Protein AF-0000000074205462 (afdb_homodimer)

Organism: NCBI:txid88382

Secondary structure (DSSP, 8-state):
-----------------HHHHHHHS--S-GGGEEEEES-HHHHHHHHHHHS---EEEE--SSS---EEEEEEE-SSEEEEEEEESS-EEEEES---SEEEEEEEEES-EEEEETTEEEEE-TTEEEEE-TTS-EEEEEPTT-EEEEEEEEHHHHHHHHHHHSSS--SS---B-SEEESSSTTHHHHHHHHHHHHHHHHSSS-GGGSHHHHHHHHHHHHHHHHHHS-BTTHHHHHHS---SS-HHHHHHHHHHHH-TTS---HHHHHHHTTS-HHHHHHHIIIIISS-HHHHHHHHHHHHHHHHHHT--TT-TT--HHHHHHHTT-S-HHHHHHHHHHHHSS-HHHHHHHHHTT-/-----------------HHHHHHHS--S-GGGEEEEES-HHHHHHHHHHHS---EEEE--SSS---EEEEEEE-SSEEEEEEEESS-EEEEES---SEEEEEEEEES-EEEEETTEEEEE-TTEEEEE-TTS-EEEEEPTT-EEEEEEEEHHHHHHHHHHHSSS--SS---B-SEEESSSTTHHHHHHHHHHHHHHHHSSS-GGGSHHHHHHHHHHHHHHHHHHS-BTTHHHHHHS---SS-HHHHHHHHHHHH-TTS---HHHHHHHTTS-HHHHHHHIIIIISS-HHHHHHHHHHHHHHHHHHT--TT-TT--HHHHHHHTT-S-HHHHHHHHHHHHSS-HHHHHHHHHTT-

Foldseek 3Di:
DPPPPDPPPPPPPLLLPLVVLVVVDVDFLPVQWPDKDQDPVVVQVVCCVQANHWDKAFDDDSHRWMKTKGKDDFPFKIKIKIAIQGKMKIKDAFQAWKKKKKAWPDDWKWKDAAPDIDIHDHQKIFIHDGGTIIMMTDHRNIIMIMMIGTQVVLQVLVCVQDVDRDPDGKFFDGMDGCCDPPNVVLVVLVVVQRVLSRDPHRPCVDNVVSVVSNSVNSVSCLATTDIPCNVVNLLCPPDQDDQLQSQLLNVLLVQLQDDDDLCNSCVRSVHDSVCQQCGCCVRVVDGSNVSSLVSLLVQLLVCLLQPALPPPPDDSVVSCVSSHNPDSVVSQVVNCVVPVHGSVVNNVCSNVVD/DPPPPDPPPPPPPLLLPLVVLVVVDVDFLPVQWPDKDQDPVVVQVVCCVQANHWDKAFDDPSHRWMKTKGKDDFPFKIKIKIAISGKMKIKDAFQAWKKKKKAWPDDWKWKDAAPDIDIHDHQKIFIHDGGTIIMMTDHRNIIMIMMIGTQVVLQVLVCVQPVDRDPDGKFFDGMDGCCDPPNVVLVVLVVVQRVLSRDPHRPCVDNVVSVVSNSVNSVSCLATTDIPCNVVNVLQDPDQDDQLQSQLLNVLLVQLQDDDDLCNSCVRSVHDSVCQQCGCCVRVVDGSNVSSLVSLLVQLLVCLLQPALPPPPDDSVVSCVSSHNPDSVVSQVVNCVVPVHGSVVNNVCSNVVD

Radius of gyration: 27.67 Å; Cα contacts (8 Å, |Δi|>4): 1335; chains: 2; bounding box: 73×70×82 Å

Solvent-accessible surface area (backbone atoms only — not comparable to full-atom values): 36784 Å² total; per-residue (Å²): 134,82,80,83,67,76,80,63,73,71,76,69,78,78,67,12,50,52,70,59,48,53,71,74,35,93,63,76,42,70,63,20,52,76,50,73,41,65,45,67,69,58,43,41,55,52,46,27,71,71,72,47,58,52,47,74,42,76,54,72,80,87,34,66,58,33,38,39,36,20,48,50,74,67,88,54,38,33,47,31,36,43,32,30,8,21,34,32,33,40,42,20,75,54,36,62,59,33,32,39,39,39,32,26,73,35,56,39,37,37,36,34,46,68,95,42,77,38,78,26,29,65,57,28,25,37,37,42,46,49,60,34,41,39,36,35,42,36,39,48,42,15,32,30,42,34,40,36,34,34,40,68,58,49,49,52,56,54,32,75,74,37,98,49,74,71,88,57,81,84,40,58,51,46,62,44,58,45,77,44,80,47,23,25,52,44,48,48,51,50,49,46,50,46,50,33,68,55,37,94,73,35,58,62,56,30,55,66,40,40,53,32,50,48,48,35,51,48,47,34,46,63,68,34,49,61,35,79,56,40,67,62,59,62,60,60,37,56,43,78,60,57,66,40,51,32,43,36,52,37,52,39,65,73,40,43,42,57,84,74,47,65,64,56,40,13,56,76,21,70,48,48,52,66,54,44,43,49,44,26,36,72,67,59,35,38,42,65,66,56,48,44,50,46,50,27,48,49,50,42,50,51,48,32,42,62,35,56,62,81,51,83,70,76,37,67,64,51,49,39,46,62,36,53,47,86,45,69,67,59,44,38,51,52,37,21,72,74,68,72,42,46,56,62,55,43,30,48,30,18,44,66,70,91,133,81,81,84,67,75,79,61,74,70,77,70,79,79,67,11,51,53,69,59,48,52,72,75,36,93,62,75,42,72,60,22,54,74,49,73,42,65,43,70,68,59,44,40,56,52,46,28,72,72,72,45,60,53,47,75,43,76,54,71,82,86,34,65,58,32,36,38,36,21,49,49,74,66,88,55,38,32,46,32,37,44,34,32,8,21,34,31,33,39,43,20,75,52,35,61,60,35,31,39,39,39,32,25,74,37,56,39,36,36,36,34,46,69,96,41,77,38,75,27,29,65,58,28,25,37,38,42,46,48,60,35,41,39,38,36,43,36,39,46,42,15,31,29,42,32,40,36,36,32,39,67,58,49,50,52,56,51,33,76,74,37,99,49,74,72,89,57,82,84,40,58,51,46,62,44,56,43,77,43,82,48,24,24,51,42,48,50,52,50,51,47,50,45,50,35,68,56,37,90,72,34,58,64,56,31,57,67,42,40,53,33,49,47,49,35,50,49,49,34,47,62,68,34,47,60,36,81,56,41,69,63,58,66,60,61,40,56,46,77,60,58,69,39,50,27,42,36,51,37,51,39,66,74,39,43,42,56,85,72,46,64,61,56,39,13,56,77,22,70,46,47,52,67,52,43,44,48,44,26,36,71,67,61,31,37,42,63,65,57,48,41,49,48,52,26,47,50,52,42,49,52,49,30,43,61,34,55,62,81,51,84,71,76,38,67,64,51,50,38,45,63,37,53,47,86,45,68,68,60,45,40,51,52,38,21,71,71,69,72,44,46,55,63,56,42,29,50,30,16,43,68,71,90

InterPro domains:
  IPR009057 Homedomain-like superfamily [SSF46689] (243-294)
  IPR009057 Homedomain-like superfamily [SSF46689] (295-349)
  IPR018060 AraC-like, DNA binding HTH domain [PF12833] (265-349)
  IPR018060 AraC-like, DNA binding HTH domain [PS01124] (246-349)
  IPR018060 AraC-like, DNA binding HTH domain [SM00342] (259-347)
  IPR035418 Transcription regulator HTH, AraC- type, ligand binding domain-like [PF14525] (43-223)
  IPR050204 AraC/XylS family transcriptional regulators [PTHR46796] (91-350)

Nearest PDB structures (foldseek):
  6o2d-assembly1_A  TM=7.336E-01  e=9.488E-05  Schizosaccharomyces pombe
  5fpx-assembly1_A  TM=6.976E-01  e=1.742E-04  Yersinia enterocolitica subsp. enterocolitica 8081
  3h9a-assembly1_A  TM=6.158E-01  e=1.251E-04  Bacillus subtilis
  1y3t-assembly1_B  TM=6.364E-01  e=2.865E-04  Bacillus subtilis
  8hfb-assembly1_B  TM=5.555E-01  e=3.028E-04  Bacillus subtilis

Sequence (708 aa):
MATDSVSGIKSRKDDGILEDVFAQFPVPLAEHQLFRTADPGTAREEVTRTLFPHDLLLDGDAHPFEASVRSARLRAVSITVLAYGSDVELVAERADSAYVVAHPLVGRATFDVGAHQVAVRPGTAAVSTPGEPLRVRWSAGSVLLVITVDRAALTEELETWTDAEPGVPLRFEPAVGVWDMPAAGWWSAVDNLVEDLDSPAPTLRHPAAVSAAERSLMVGLLLSVPHNYSGRLWERPLPIGPEWLGRATDLIERVPHRTWTVPDLARAANTSTRALYDGFRRWLGTTPMEYQRQVRLRRAWVELRTADPGAETATVTEIASRLGFTNLGRFAAGYRRRFGELPSTTLQRGRDGYMATDSVSGIKSRKDDGILEDVFAQFPVPLAEHQLFRTADPGTAREEVTRTLFPHDLLLDGDAHPFEASVRSARLRAVSITVLAYGSDVELVAERADSAYVVAHPLVGRATFDVGAHQVAVRPGTAAVSTPGEPLRVRWSAGSVLLVITVDRAALTEELETWTDAEPGVPLRFEPAVGVWDMPAAGWWSAVDNLVEDLDSPAPTLRHPAAVSAAERSLMVGLLLSVPHNYSGRLWERPLPIGPEWLGRATDLIERVPHRTWTVPDLARAANTSTRALYDGFRRWLGTTPMEYQRQVRLRRAWVELRTADPGAETATVTEIASRLGFTNLGRFAAGYRRRFGELPSTTLQRGRDGY

Structure (mmCIF, N/CA/C/O backbone):
data_AF-0000000074205462-model_v1
#
loop_
_entity.id
_entity.type
_entity.pdbx_description
1 polymer 'AraC-like DNA-binding protein/mannose-6-phosphate isomerase-like protein (Cupin superfamily)'
#
loop_
_atom_site.group_PDB
_atom_site.id
_atom_site.type_symbol
_atom_site.label_atom_id
_atom_site.label_alt_id
_atom_site.label_comp_id
_atom_site.label_asym_id
_atom_site.label_entity_id
_atom_site.label_seq_id
_atom_site.pdbx_PDB_ins_code
_atom_site.Cartn_x
_atom_site.Cartn_y
_atom_site.Cartn_z
_atom_site.occupancy
_atom_site.B_iso_or_equiv
_atom_site.auth_seq_id
_atom_site.auth_comp_id
_atom_site.auth_asym_id
_atom_site.auth_atom_id
_atom_site.pdbx_PDB_model_num
ATOM 1 N N . MET A 1 1 ? 2.256 -2.354 -54.719 1 24.3 1 MET A N 1
ATOM 2 C CA . MET A 1 1 ? 3.541 -1.812 -54.281 1 24.3 1 MET A CA 1
ATOM 3 C C . MET A 1 1 ? 3.381 -0.961 -53.031 1 24.3 1 MET A C 1
ATOM 5 O O . MET A 1 1 ? 3.451 0.268 -53.094 1 24.3 1 MET A O 1
ATOM 9 N N . ALA A 1 2 ? 2.512 -1.32 -52.156 1 29 2 ALA A N 1
ATOM 10 C CA . ALA A 1 2 ? 2.014 -0.536 -51.031 1 29 2 ALA A CA 1
ATOM 11 C C . ALA A 1 2 ? 3.113 -0.295 -50 1 29 2 ALA A C 1
ATOM 13 O O . ALA A 1 2 ? 3.758 -1.239 -49.531 1 29 2 ALA A O 1
ATOM 14 N N . THR A 1 3 ? 3.812 0.931 -50.062 1 29.52 3 THR A N 1
ATOM 15 C CA . THR A 1 3 ? 4.941 1.464 -49.312 1 29.52 3 THR A CA 1
ATOM 16 C C . THR A 1 3 ? 4.609 1.546 -47.844 1 29.52 3 THR A C 1
ATOM 18 O O . THR A 1 3 ? 3.643 2.203 -47.438 1 29.52 3 THR A O 1
ATOM 21 N N . ASP A 1 4 ? 4.773 0.429 -47.125 1 26.58 4 ASP A N 1
ATOM 22 C CA . ASP A 1 4 ? 4.555 0.134 -45.719 1 26.58 4 ASP A CA 1
ATOM 23 C C . ASP A 1 4 ? 5.367 1.071 -44.812 1 26.58 4 ASP A C 1
ATOM 25 O O . ASP A 1 4 ? 6.516 0.777 -44.5 1 26.58 4 ASP A O 1
ATOM 29 N N . SER A 1 5 ? 5.367 2.4 -45.031 1 26.53 5 SER A N 1
ATOM 30 C CA . SER A 1 5 ? 6.262 3.418 -44.5 1 26.53 5 SER A CA 1
ATOM 31 C C . SER A 1 5 ? 6.066 3.584 -43 1 26.53 5 SER A C 1
ATOM 33 O O . SER A 1 5 ? 6.719 4.422 -42.375 1 26.53 5 SER A O 1
ATOM 35 N N . VAL A 1 6 ? 4.891 3.32 -42.438 1 27.97 6 VAL A N 1
ATOM 36 C CA . VAL A 1 6 ? 4.551 4.176 -41.312 1 27.97 6 VAL A CA 1
ATOM 37 C C . VAL A 1 6 ? 5.469 3.871 -40.156 1 27.97 6 VAL A C 1
ATOM 39 O O . VAL A 1 6 ? 5.426 4.555 -39.125 1 27.97 6 VAL A O 1
ATOM 42 N N . SER A 1 7 ? 5.758 2.539 -39.969 1 30.19 7 SER A N 1
ATOM 43 C CA . SER A 1 7 ? 5.953 2.146 -38.594 1 30.19 7 SER A CA 1
ATOM 44 C C . SER A 1 7 ? 7.305 2.625 -38.062 1 30.19 7 SER A C 1
ATOM 46 O O . SER A 1 7 ? 8.32 1.945 -38.219 1 30.19 7 SER A O 1
ATOM 48 N N . GLY A 1 8 ? 7.719 3.828 -38.281 1 28.44 8 GLY A N 1
ATOM 49 C CA . GLY A 1 8 ? 9.016 4.391 -37.938 1 28.44 8 GLY A CA 1
ATOM 50 C C . GLY A 1 8 ? 9.328 4.344 -36.469 1 28.44 8 GLY A C 1
ATOM 51 O O . GLY A 1 8 ? 9.688 5.363 -35.875 1 28.44 8 GLY A O 1
ATOM 52 N N . ILE A 1 9 ? 8.641 3.596 -35.781 1 32.41 9 ILE A N 1
ATOM 53 C CA . ILE A 1 9 ? 9.172 3.619 -34.438 1 32.41 9 ILE A CA 1
ATOM 54 C C . ILE A 1 9 ? 10.672 3.312 -34.469 1 32.41 9 ILE A C 1
ATOM 56 O O . ILE A 1 9 ? 11.078 2.209 -34.844 1 32.41 9 ILE A O 1
ATOM 60 N N . LYS A 1 10 ? 11.531 4.285 -34.812 1 31.41 10 LYS A N 1
ATOM 61 C CA . LYS A 1 10 ? 12.984 4.195 -34.781 1 31.41 10 LYS A CA 1
ATOM 62 C C . LYS A 1 10 ? 13.461 3.33 -33.625 1 31.41 10 LYS A C 1
ATOM 64 O O . LYS A 1 10 ? 13.07 3.559 -32.469 1 31.41 10 LYS A O 1
ATOM 69 N N . SER A 1 11 ? 13.773 2.119 -33.812 1 34.59 11 SER A N 1
ATOM 70 C CA . SER A 1 11 ? 14.555 1.278 -32.906 1 34.59 11 SER A CA 1
ATOM 71 C C . SER A 1 11 ? 15.734 2.047 -32.312 1 34.59 11 SER A C 1
ATOM 73 O O . SER A 1 11 ? 16.734 2.287 -33 1 34.59 11 SER A O 1
ATOM 75 N N . ARG A 1 12 ? 15.625 3.211 -31.781 1 37.28 12 ARG A N 1
ATOM 76 C CA . ARG A 1 12 ? 16.797 3.863 -31.234 1 37.28 12 ARG A CA 1
ATOM 77 C C . ARG A 1 12 ? 17.734 2.848 -30.578 1 37.28 12 ARG A C 1
ATOM 79 O O . ARG A 1 12 ? 17.297 2.031 -29.766 1 37.28 12 ARG A O 1
ATOM 86 N N . LYS A 1 13 ? 18.844 2.551 -31.172 1 41.47 13 LYS A N 1
ATOM 87 C CA . LYS A 1 13 ? 20 1.735 -30.781 1 41.47 13 LYS A CA 1
ATOM 88 C C . LYS A 1 13 ? 20.328 1.919 -29.312 1 41.47 13 LYS A C 1
ATOM 90 O O . LYS A 1 13 ? 20.672 3.021 -28.875 1 41.47 13 LYS A O 1
ATOM 95 N N . ASP A 1 14 ? 19.703 1.203 -28.359 1 51.47 14 ASP A N 1
ATOM 96 C CA . ASP A 1 14 ? 19.938 1.086 -26.922 1 51.47 14 ASP A CA 1
ATOM 97 C C . ASP A 1 14 ? 21.422 0.96 -26.609 1 51.47 14 ASP A C 1
ATOM 99 O O . ASP A 1 14 ? 22 -0.113 -26.766 1 51.47 14 ASP A O 1
ATOM 103 N N . ASP A 1 15 ? 22.188 1.945 -26.891 1 58.31 15 ASP A N 1
ATOM 104 C CA . ASP A 1 15 ? 23.641 1.971 -26.766 1 58.31 15 ASP A CA 1
ATOM 105 C C . ASP A 1 15 ? 24.078 1.61 -25.344 1 58.31 15 ASP A C 1
ATOM 107 O O . ASP A 1 15 ? 25.266 1.677 -25.016 1 58.31 15 ASP A O 1
ATOM 111 N N . GLY A 1 16 ? 23.281 1.095 -24.594 1 62.84 16 GLY A N 1
ATOM 112 C CA . GLY A 1 16 ? 23.641 0.581 -23.281 1 62.84 16 GLY A CA 1
ATOM 113 C C . GLY A 1 16 ? 24.062 1.667 -22.312 1 62.84 16 GLY A C 1
ATOM 114 O O . GLY A 1 16 ? 24.516 1.375 -21.203 1 62.84 16 GLY A O 1
ATOM 115 N N . ILE A 1 17 ? 24.031 2.924 -22.766 1 75.56 17 ILE A N 1
ATOM 116 C CA . ILE A 1 17 ? 24.453 4.02 -21.906 1 75.56 17 ILE A CA 1
ATOM 117 C C . ILE A 1 17 ? 23.406 4.27 -20.828 1 75.56 17 ILE A C 1
ATOM 119 O O . ILE A 1 17 ? 22.281 4.672 -21.141 1 75.56 17 ILE A O 1
ATOM 123 N N . LEU A 1 18 ? 23.75 4.039 -19.625 1 86.25 18 LEU A N 1
ATOM 124 C CA . LEU A 1 18 ? 22.812 4.098 -18.516 1 86.25 18 LEU A CA 1
ATOM 125 C C . LEU A 1 18 ? 22.25 5.504 -18.344 1 86.25 18 LEU A C 1
ATOM 127 O O . LEU A 1 18 ? 21.078 5.672 -17.984 1 86.25 18 LEU A O 1
ATOM 131 N N . GLU A 1 19 ? 23.078 6.484 -18.625 1 79.5 19 GLU A N 1
ATOM 132 C CA . GLU A 1 19 ? 22.594 7.863 -18.516 1 79.5 19 GLU A CA 1
ATOM 133 C C . GLU A 1 19 ? 21.406 8.102 -19.438 1 79.5 19 GLU A C 1
ATOM 135 O O . GLU A 1 19 ? 20.453 8.789 -19.062 1 79.5 19 GLU A O 1
ATOM 140 N N . ASP A 1 20 ? 21.484 7.586 -20.594 1 75.25 20 ASP A N 1
ATOM 141 C CA . ASP A 1 20 ? 20.391 7.715 -21.547 1 75.25 20 ASP A CA 1
ATOM 142 C C . ASP A 1 20 ? 19.141 6.98 -21.062 1 75.25 20 ASP A C 1
ATOM 144 O O . ASP A 1 20 ? 18.031 7.488 -21.188 1 75.25 20 ASP A O 1
ATOM 148 N N . VAL A 1 21 ? 19.422 5.844 -20.547 1 75.5 21 VAL A N 1
ATOM 149 C CA . VAL A 1 21 ? 18.312 5.043 -20.031 1 75.5 21 VAL A CA 1
ATOM 150 C C . VAL A 1 21 ? 17.625 5.785 -18.891 1 75.5 21 VAL A C 1
ATOM 152 O O . VAL A 1 21 ? 16.406 5.91 -18.875 1 75.5 21 VAL A O 1
ATOM 155 N N . PHE A 1 22 ? 18.375 6.352 -18 1 77.12 22 PHE A N 1
ATOM 156 C CA . PHE A 1 22 ? 17.828 7.031 -16.828 1 77.12 22 PHE A CA 1
ATOM 157 C C . PHE A 1 22 ? 17.125 8.32 -17.219 1 77.12 22 PHE A C 1
ATOM 159 O O . PHE A 1 22 ? 16.234 8.789 -16.516 1 77.12 22 PHE A O 1
ATOM 166 N N . ALA A 1 23 ? 17.531 8.883 -18.312 1 69.69 23 ALA A N 1
ATOM 167 C CA . ALA A 1 23 ? 16.891 10.102 -18.812 1 69.69 23 ALA A CA 1
ATOM 168 C C . ALA A 1 23 ? 15.539 9.781 -19.438 1 69.69 23 ALA A C 1
ATOM 170 O O . ALA A 1 23 ? 14.625 10.609 -19.391 1 69.69 23 ALA A O 1
ATOM 171 N N . GLN A 1 24 ? 15.461 8.633 -20 1 62.75 24 GLN A N 1
ATOM 172 C CA . GLN A 1 24 ? 14.266 8.25 -20.75 1 62.75 24 GLN A CA 1
ATOM 173 C C . GLN A 1 24 ? 13.211 7.656 -19.828 1 62.75 24 GLN A C 1
ATOM 175 O O . GLN A 1 24 ? 12.016 7.734 -20.109 1 62.75 24 GLN A O 1
ATOM 180 N N . PHE A 1 25 ? 13.734 7.035 -18.766 1 67.75 25 PHE A N 1
ATOM 181 C CA . PHE A 1 25 ? 12.812 6.348 -17.875 1 67.75 25 PHE A CA 1
ATOM 182 C C . PHE A 1 25 ? 12.969 6.852 -16.438 1 67.75 25 PHE A C 1
ATOM 184 O O . PHE A 1 25 ? 14.086 7.117 -15.992 1 67.75 25 PHE A O 1
ATOM 191 N N . PRO A 1 26 ? 11.805 7.145 -15.766 1 71.12 26 PRO A N 1
ATOM 192 C CA . PRO A 1 26 ? 11.898 7.527 -14.352 1 71.12 26 PRO A CA 1
ATOM 193 C C . PRO A 1 26 ? 12.352 6.375 -13.461 1 71.12 26 PRO A C 1
ATOM 195 O O . PRO A 1 26 ? 11.523 5.594 -12.984 1 71.12 26 PRO A O 1
ATOM 198 N N . VAL A 1 27 ? 13.664 6.273 -13.297 1 79.44 27 VAL A N 1
ATOM 199 C CA . VAL A 1 27 ? 14.227 5.227 -12.453 1 79.44 27 VAL A CA 1
ATOM 200 C C . VAL A 1 27 ? 14.086 5.621 -10.984 1 79.44 27 VAL A C 1
ATOM 202 O O . VAL A 1 27 ? 14.5 6.711 -10.586 1 79.44 27 VAL A O 1
ATOM 205 N N . PRO A 1 28 ? 13.445 4.773 -10.219 1 85.88 28 PRO A N 1
ATOM 206 C CA . PRO A 1 28 ? 13.148 5.125 -8.82 1 85.88 28 PRO A CA 1
ATOM 207 C C . PRO A 1 28 ? 14.398 5.137 -7.941 1 85.88 28 PRO A C 1
ATOM 209 O O . PRO A 1 28 ? 15.492 4.809 -8.406 1 85.88 28 PRO A O 1
ATOM 212 N N . LEU A 1 29 ? 14.234 5.66 -6.668 1 89 29 LEU A N 1
ATOM 213 C CA . LEU A 1 29 ? 15.25 5.715 -5.617 1 89 29 LEU A CA 1
ATOM 214 C C . LEU A 1 29 ? 16.406 6.629 -6.016 1 89 29 LEU A C 1
ATOM 216 O O . LEU A 1 29 ? 17.562 6.309 -5.773 1 89 29 LEU A O 1
ATOM 220 N N . ALA A 1 30 ? 16.016 7.715 -6.633 1 78.38 30 ALA A N 1
ATOM 221 C CA . ALA A 1 30 ? 17.016 8.641 -7.156 1 78.38 30 ALA A CA 1
ATOM 222 C C . ALA A 1 30 ? 17.906 9.195 -6.039 1 78.38 30 ALA A C 1
ATOM 224 O O . ALA A 1 30 ? 19.094 9.422 -6.234 1 78.38 30 ALA A O 1
ATOM 225 N N . GLU A 1 31 ? 17.328 9.297 -4.883 1 76.81 31 GLU A N 1
ATOM 226 C CA . GLU A 1 31 ? 18.062 9.891 -3.771 1 76.81 31 GLU A CA 1
ATOM 227 C C . GLU A 1 31 ? 18.781 8.82 -2.949 1 76.81 31 GLU A C 1
ATOM 229 O O . GLU A 1 31 ? 19.328 9.117 -1.887 1 76.81 31 GLU A O 1
ATOM 234 N N . HIS A 1 32 ? 18.828 7.625 -3.389 1 84.62 32 HIS A N 1
ATOM 235 C CA . HIS A 1 32 ? 19.422 6.504 -2.674 1 84.62 32 HIS A CA 1
ATOM 236 C C . HIS A 1 32 ? 20.516 5.84 -3.508 1 84.62 32 HIS A C 1
ATOM 238 O O . HIS A 1 32 ? 20.641 4.613 -3.506 1 84.62 32 HIS A O 1
ATOM 244 N N . GLN A 1 33 ? 21.234 6.629 -4.23 1 84.12 33 GLN A N 1
ATOM 245 C CA . GLN A 1 33 ? 22.328 6.117 -5.043 1 84.12 33 GLN A CA 1
ATOM 246 C C . GLN A 1 33 ? 23.484 5.629 -4.164 1 84.12 33 GLN A C 1
ATOM 248 O O . GLN A 1 33 ? 24 6.379 -3.334 1 84.12 33 GLN A O 1
ATOM 253 N N . LEU A 1 34 ? 23.828 4.398 -4.316 1 82.75 34 LEU A N 1
ATOM 254 C CA . LEU A 1 34 ? 24.953 3.855 -3.572 1 82.75 34 LEU A CA 1
ATOM 255 C C . LEU A 1 34 ? 26.25 4 -4.367 1 82.75 34 LEU A C 1
ATOM 257 O O . LEU A 1 34 ? 27.266 4.422 -3.824 1 82.75 34 LEU A O 1
ATOM 261 N N . PHE A 1 35 ? 26.172 3.662 -5.66 1 80.12 35 PHE A N 1
ATOM 262 C CA . PHE A 1 35 ? 27.359 3.836 -6.492 1 80.12 35 PHE A CA 1
ATOM 263 C C . PHE A 1 35 ? 26.984 3.84 -7.969 1 80.12 35 PHE A C 1
ATOM 265 O O . PHE A 1 35 ? 25.922 3.369 -8.344 1 80.12 35 PHE A O 1
ATOM 272 N N . ARG A 1 36 ? 27.797 4.465 -8.727 1 86.5 36 ARG A N 1
ATOM 273 C CA . ARG A 1 36 ? 27.875 4.391 -10.18 1 86.5 36 ARG A CA 1
ATOM 274 C C . ARG A 1 36 ? 29.312 4.27 -10.641 1 86.5 36 ARG A C 1
ATOM 276 O O . ARG A 1 36 ? 30.172 5.074 -10.258 1 86.5 36 ARG A O 1
ATOM 283 N N . THR A 1 37 ? 29.578 3.168 -11.359 1 91 37 THR A N 1
ATOM 284 C CA . THR A 1 37 ? 30.984 2.916 -11.672 1 91 37 THR A CA 1
ATOM 285 C C . THR A 1 37 ? 31.125 2.326 -13.07 1 91 37 THR A C 1
ATOM 287 O O . THR A 1 37 ? 30.172 1.759 -13.609 1 91 37 THR A O 1
ATOM 290 N N . ALA A 1 38 ? 32.312 2.539 -13.641 1 91.5 38 ALA A N 1
ATOM 291 C CA . ALA A 1 38 ? 32.656 1.91 -14.906 1 91.5 38 ALA A CA 1
ATOM 292 C C . ALA A 1 38 ? 33.625 0.76 -14.695 1 91.5 38 ALA A C 1
ATOM 294 O O . ALA A 1 38 ? 34.125 0.168 -15.656 1 91.5 38 ALA A O 1
ATOM 295 N N . ASP A 1 39 ? 33.875 0.41 -13.453 1 91.88 39 ASP A N 1
ATOM 296 C CA . ASP A 1 39 ? 34.812 -0.662 -13.117 1 91.88 39 ASP A CA 1
ATOM 297 C C . ASP A 1 39 ? 34.062 -1.914 -12.656 1 91.88 39 ASP A C 1
ATOM 299 O O . ASP A 1 39 ? 33.406 -1.912 -11.609 1 91.88 39 ASP A O 1
ATOM 303 N N . PRO A 1 40 ? 34.25 -2.996 -13.406 1 92.38 40 PRO A N 1
ATOM 304 C CA . PRO A 1 40 ? 33.531 -4.223 -13.062 1 92.38 40 PRO A CA 1
ATOM 305 C C . PRO A 1 40 ? 33.906 -4.758 -11.68 1 92.38 40 PRO A C 1
ATOM 307 O O . PRO A 1 40 ? 33.031 -5.312 -10.977 1 92.38 40 PRO A O 1
ATOM 310 N N . GLY A 1 41 ? 35.125 -4.648 -11.328 1 92.75 41 GLY A N 1
ATOM 311 C CA . GLY A 1 41 ? 35.531 -5.098 -10.016 1 92.75 41 GLY A CA 1
ATOM 312 C C . GLY A 1 41 ? 34.844 -4.363 -8.883 1 92.75 41 GLY A C 1
ATOM 313 O O . GLY A 1 41 ? 34.344 -4.988 -7.945 1 92.75 41 GLY A O 1
ATOM 314 N N . THR A 1 42 ? 34.812 -3.088 -9.031 1 91.56 42 THR A N 1
ATOM 315 C CA . THR A 1 42 ? 34.156 -2.262 -8.039 1 91.56 42 THR A CA 1
ATOM 316 C C . THR A 1 42 ? 32.656 -2.58 -8.016 1 91.56 42 THR A C 1
ATOM 318 O O . THR A 1 42 ? 32.062 -2.664 -6.941 1 91.56 42 THR A O 1
ATOM 321 N N . ALA A 1 43 ? 32.125 -2.713 -9.156 1 92.12 43 ALA A N 1
ATOM 322 C CA . ALA A 1 43 ? 30.688 -3.037 -9.25 1 92.12 43 ALA A CA 1
ATOM 323 C C . ALA A 1 43 ? 30.391 -4.352 -8.539 1 92.12 43 ALA A C 1
ATOM 325 O O . ALA A 1 43 ? 29.438 -4.43 -7.742 1 92.12 43 ALA A O 1
ATOM 326 N N . ARG A 1 44 ? 31.156 -5.355 -8.812 1 92.62 44 ARG A N 1
ATOM 327 C CA . ARG A 1 44 ? 30.953 -6.664 -8.195 1 92.62 44 ARG A CA 1
ATOM 328 C C . ARG A 1 44 ? 31.016 -6.566 -6.672 1 92.62 44 ARG A C 1
ATOM 330 O O . ARG A 1 44 ? 30.172 -7.141 -5.977 1 92.62 44 ARG A O 1
ATOM 337 N N . GLU A 1 45 ? 31.922 -5.867 -6.148 1 89.94 45 GLU A N 1
ATOM 338 C CA . GLU A 1 45 ? 32.094 -5.727 -4.703 1 89.94 45 GLU A CA 1
ATOM 339 C C . GLU A 1 45 ? 30.906 -5.016 -4.07 1 89.94 45 GLU A C 1
ATOM 341 O O . GLU A 1 45 ? 30.391 -5.453 -3.045 1 89.94 45 GLU A O 1
ATOM 346 N N . GLU A 1 46 ? 30.5 -4.02 -4.738 1 85.12 46 GLU A N 1
ATOM 347 C CA . GLU A 1 46 ? 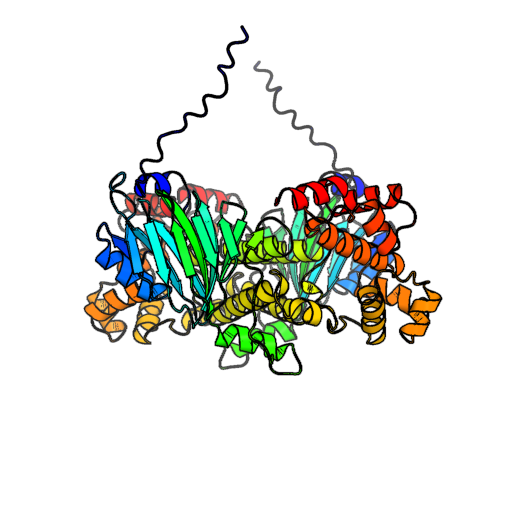29.406 -3.215 -4.188 1 85.12 46 GLU A CA 1
ATOM 348 C C . GLU A 1 46 ? 28.078 -3.953 -4.27 1 85.12 46 GLU A C 1
ATOM 350 O O . GLU A 1 46 ? 27.266 -3.885 -3.346 1 85.12 46 GLU A O 1
ATOM 355 N N . VAL A 1 47 ? 27.844 -4.609 -5.371 1 88.19 47 VAL A N 1
ATOM 356 C CA . VAL A 1 47 ? 26.609 -5.359 -5.535 1 88.19 47 VAL A CA 1
ATOM 357 C C . VAL A 1 47 ? 26.578 -6.531 -4.555 1 88.19 47 VAL A C 1
ATOM 359 O O . VAL A 1 47 ? 25.531 -6.848 -3.986 1 88.19 47 VAL A O 1
ATOM 362 N N . THR A 1 48 ? 27.719 -7.141 -4.363 1 86.25 48 THR A N 1
ATOM 363 C CA . THR A 1 48 ? 27.828 -8.219 -3.391 1 86.25 48 THR A CA 1
ATOM 364 C C . THR A 1 48 ? 27.453 -7.73 -1.995 1 86.25 48 THR A C 1
ATOM 366 O O . THR A 1 48 ? 26.766 -8.43 -1.249 1 86.25 48 THR A O 1
ATOM 369 N N . ARG A 1 49 ? 27.828 -6.57 -1.687 1 80.31 49 ARG A N 1
ATOM 370 C CA . ARG A 1 49 ? 27.531 -5.988 -0.378 1 80.31 49 ARG A CA 1
ATOM 371 C C . ARG A 1 49 ? 26.047 -5.672 -0.233 1 80.31 49 ARG A C 1
ATOM 373 O O . ARG A 1 49 ? 25.5 -5.758 0.864 1 80.31 49 ARG A O 1
ATOM 380 N N . THR A 1 50 ? 25.438 -5.379 -1.308 1 81 50 THR A N 1
ATOM 381 C CA . THR A 1 50 ? 24.062 -4.883 -1.272 1 81 50 THR A CA 1
ATOM 382 C C . THR A 1 50 ? 23.078 -6.031 -1.425 1 81 50 THR A C 1
ATOM 384 O O . THR A 1 50 ? 22.016 -6.031 -0.797 1 81 50 THR A O 1
ATOM 387 N N . LEU A 1 51 ? 23.406 -6.977 -2.252 1 85 51 LEU A N 1
ATOM 388 C CA . LEU A 1 51 ? 22.469 -8.039 -2.57 1 85 51 LEU A CA 1
ATOM 389 C C . LEU A 1 51 ? 22.984 -9.391 -2.109 1 85 51 LEU A C 1
ATOM 391 O O . LEU A 1 51 ? 22.734 -9.812 -0.978 1 85 51 LEU A O 1
ATOM 395 N N . PHE A 1 52 ? 23.891 -10.016 -2.873 1 81.5 52 PHE A N 1
ATOM 396 C CA . PHE A 1 52 ? 24.453 -11.32 -2.549 1 81.5 52 PHE A CA 1
ATOM 397 C C . PHE A 1 52 ? 25.766 -11.539 -3.279 1 81.5 52 PHE A C 1
ATOM 399 O O . PHE A 1 52 ? 26 -10.969 -4.348 1 81.5 52 PHE A O 1
ATOM 406 N N . PRO A 1 53 ? 26.609 -12.297 -2.545 1 86.5 53 PRO A N 1
ATOM 407 C CA . PRO A 1 53 ? 27.875 -12.609 -3.203 1 86.5 53 PRO A CA 1
ATOM 408 C C . PRO A 1 53 ? 27.688 -13.32 -4.543 1 86.5 53 PRO A C 1
ATOM 410 O O . PRO A 1 53 ? 26.812 -14.18 -4.672 1 86.5 53 PRO A O 1
ATOM 413 N N . HIS A 1 54 ? 28.391 -12.859 -5.562 1 89.75 54 HIS A N 1
ATOM 414 C CA . HIS A 1 54 ? 28.312 -13.445 -6.895 1 89.75 54 HIS A CA 1
ATOM 415 C C . HIS A 1 54 ? 29.578 -13.133 -7.707 1 89.75 54 HIS A C 1
ATOM 417 O O . HIS A 1 54 ? 30.406 -12.32 -7.293 1 89.75 54 HIS A O 1
ATOM 423 N N . ASP A 1 55 ? 29.75 -13.891 -8.695 1 93.06 55 ASP A N 1
ATOM 424 C CA . ASP A 1 55 ? 30.719 -13.531 -9.727 1 93.06 55 ASP A CA 1
ATOM 425 C C . ASP A 1 55 ? 30.062 -12.695 -10.828 1 93.06 55 ASP A C 1
ATOM 427 O O . ASP A 1 55 ? 28.891 -12.867 -11.125 1 93.06 55 ASP A O 1
ATOM 431 N N . LEU A 1 56 ? 30.797 -11.789 -11.336 1 94.44 56 LEU A N 1
ATOM 432 C CA . LEU A 1 56 ? 30.344 -10.938 -12.43 1 94.44 56 LEU A CA 1
ATOM 433 C C . LEU A 1 56 ? 31.172 -11.188 -13.688 1 94.44 56 LEU A C 1
ATOM 435 O O . LEU A 1 56 ? 32.375 -10.922 -13.711 1 94.44 56 LEU A O 1
ATOM 439 N N . LEU A 1 57 ? 30.531 -11.719 -14.68 1 93.56 57 LEU A N 1
ATOM 440 C CA . LEU A 1 57 ? 31.188 -12.008 -15.953 1 93.56 57 LEU A CA 1
ATOM 441 C C . LEU A 1 57 ? 30.703 -11.055 -17.047 1 93.56 57 LEU A C 1
ATOM 443 O O . LEU A 1 57 ? 29.5 -10.828 -17.188 1 93.56 57 LEU A O 1
ATOM 447 N N . LEU A 1 58 ? 31.578 -10.422 -17.703 1 91.44 58 LEU A N 1
ATOM 448 C CA . LEU A 1 58 ? 31.234 -9.547 -18.812 1 91.44 58 LEU A CA 1
ATOM 449 C C . LEU A 1 58 ? 31.094 -10.344 -20.109 1 91.44 58 LEU A C 1
ATOM 451 O O . LEU A 1 58 ? 31.859 -11.273 -20.359 1 91.44 58 LEU A O 1
ATOM 455 N N . ASP A 1 59 ? 29.922 -10.109 -20.672 1 79.62 59 ASP A N 1
ATOM 456 C CA . ASP A 1 59 ? 29.688 -10.812 -21.938 1 79.62 59 ASP A CA 1
ATOM 457 C C . ASP A 1 59 ? 29.922 -9.891 -23.125 1 79.62 59 ASP A C 1
ATOM 459 O O . ASP A 1 59 ? 29.031 -9.133 -23.516 1 79.62 59 ASP A O 1
ATOM 463 N N . GLY A 1 60 ? 31.016 -9.859 -23.672 1 71.69 60 GLY A N 1
ATOM 464 C CA . GLY A 1 60 ? 31.328 -9.156 -24.906 1 71.69 60 GLY A CA 1
ATOM 465 C C . GLY A 1 60 ? 31.781 -7.73 -24.688 1 71.69 60 GLY A C 1
ATOM 466 O O . GLY A 1 60 ? 31.812 -7.25 -23.547 1 71.69 60 GLY A O 1
ATOM 467 N N . ASP A 1 61 ? 32.375 -7.078 -25.641 1 67.31 61 ASP A N 1
ATOM 468 C CA . ASP A 1 61 ? 32.938 -5.738 -25.609 1 67.31 61 ASP A CA 1
ATOM 469 C C . ASP A 1 61 ? 32.125 -4.758 -26.422 1 67.31 61 ASP A C 1
ATOM 471 O O . ASP A 1 61 ? 32.594 -3.699 -26.828 1 67.31 61 ASP A O 1
ATOM 475 N N . ALA A 1 62 ? 30.844 -5.152 -26.594 1 72.56 62 ALA A N 1
ATOM 476 C CA . ALA A 1 62 ? 30.062 -4.324 -27.5 1 72.56 62 ALA A CA 1
ATOM 477 C C . ALA A 1 62 ? 29.688 -3 -26.844 1 72.56 62 ALA A C 1
ATOM 479 O O . ALA A 1 62 ? 29.562 -1.977 -27.531 1 72.56 62 ALA A O 1
ATOM 480 N N . HIS A 1 63 ? 29.5 -3.012 -25.547 1 77.06 63 HIS A N 1
ATOM 481 C CA . HIS A 1 63 ? 29.109 -1.812 -24.812 1 77.06 63 HIS A CA 1
ATOM 482 C C . HIS A 1 63 ? 30.047 -1.56 -23.641 1 77.06 63 HIS A C 1
ATOM 484 O O . HIS A 1 63 ? 30.562 -2.504 -23.031 1 77.06 63 HIS A O 1
ATOM 490 N N . PRO A 1 64 ? 30.234 -0.225 -23.438 1 84.62 64 PRO A N 1
ATOM 491 C CA . PRO A 1 64 ? 31.047 0.075 -22.266 1 84.62 64 PRO A CA 1
ATOM 492 C C . PRO A 1 64 ? 30.406 -0.375 -20.953 1 84.62 64 PRO A C 1
ATOM 494 O O . PRO A 1 64 ? 29.172 -0.3 -20.812 1 84.62 64 PRO A O 1
ATOM 497 N N . PHE A 1 65 ? 31.266 -0.891 -20.141 1 91.31 65 PHE A N 1
ATOM 498 C CA . PHE A 1 65 ? 30.75 -1.339 -18.844 1 91.31 65 PHE A CA 1
ATOM 499 C C . PHE A 1 65 ? 30.375 -0.15 -17.969 1 91.31 65 PHE A C 1
ATOM 501 O O . PHE A 1 65 ? 31.141 0.814 -17.859 1 91.31 65 PHE A O 1
ATOM 508 N N . GLU A 1 66 ? 29.234 -0.209 -17.5 1 93.31 66 GLU A N 1
ATOM 509 C CA . GLU A 1 66 ? 28.734 0.703 -16.469 1 93.31 66 GLU A CA 1
ATOM 510 C C . GLU A 1 66 ? 27.719 0.012 -15.57 1 93.31 66 GLU A C 1
ATOM 512 O O . GLU A 1 66 ? 26.938 -0.817 -16.031 1 93.31 66 GLU A O 1
ATOM 517 N N . ALA A 1 67 ? 27.859 0.285 -14.336 1 93.94 67 ALA A N 1
ATOM 518 C CA . ALA A 1 67 ? 26.906 -0.26 -13.367 1 93.94 67 ALA A CA 1
ATOM 519 C C . ALA A 1 67 ? 26.406 0.825 -12.414 1 93.94 67 ALA A C 1
ATOM 521 O O . ALA A 1 67 ? 27.141 1.74 -12.062 1 93.94 67 ALA A O 1
ATOM 522 N N . SER A 1 68 ? 25.203 0.769 -12.141 1 93.06 68 SER A N 1
ATOM 523 C CA . SER A 1 68 ? 24.594 1.691 -11.188 1 93.06 68 SER A CA 1
ATOM 524 C C . SER A 1 68 ? 23.703 0.951 -10.188 1 93.06 68 SER A C 1
ATOM 526 O O . SER A 1 68 ? 22.969 0.033 -10.562 1 93.06 68 SER A O 1
ATOM 528 N N . VAL A 1 69 ? 23.859 1.309 -8.906 1 91.88 69 VAL A N 1
ATOM 529 C CA . VAL A 1 69 ? 23.031 0.716 -7.867 1 91.88 69 VAL A CA 1
ATOM 530 C C . VAL A 1 69 ? 22.422 1.818 -7 1 91.88 69 VAL A C 1
ATOM 532 O O . VAL A 1 69 ? 23.125 2.691 -6.504 1 91.88 69 VAL A O 1
ATOM 535 N N . ARG A 1 70 ? 21.125 1.849 -6.961 1 88.69 70 ARG A N 1
ATOM 536 C CA . ARG A 1 70 ? 20.359 2.598 -5.969 1 88.69 70 ARG A CA 1
ATOM 537 C C . ARG A 1 70 ? 19.656 1.659 -4.992 1 88.69 70 ARG A C 1
ATOM 539 O O . ARG A 1 70 ? 19.094 0.646 -5.398 1 88.69 70 ARG A O 1
ATOM 546 N N . SER A 1 71 ? 19.812 1.951 -3.643 1 91.38 71 SER A N 1
ATOM 547 C CA . SER A 1 71 ? 19.25 0.976 -2.711 1 91.38 71 SER A CA 1
ATOM 548 C C . SER A 1 71 ? 18.797 1.644 -1.418 1 91.38 71 SER A C 1
ATOM 550 O O . SER A 1 71 ? 19.422 2.594 -0.948 1 91.38 71 SER A O 1
ATOM 552 N N . ALA A 1 72 ? 17.688 1.235 -0.957 1 89.25 72 ALA A N 1
ATOM 553 C CA . ALA A 1 72 ? 17.203 1.542 0.386 1 89.25 72 ALA A CA 1
ATOM 554 C C . ALA A 1 72 ? 17 0.268 1.199 1 89.25 72 ALA A C 1
ATOM 556 O O . ALA A 1 72 ? 16.297 -0.65 0.757 1 89.25 72 ALA A O 1
ATOM 557 N N . ARG A 1 73 ? 17.641 0.236 2.316 1 87.44 73 ARG A N 1
ATOM 558 C CA . ARG A 1 73 ? 17.547 -0.927 3.191 1 87.44 73 ARG A CA 1
ATOM 559 C C . ARG A 1 73 ? 16.719 -0.611 4.43 1 87.44 73 ARG A C 1
ATOM 561 O O . ARG A 1 73 ? 16.938 0.412 5.086 1 87.44 73 ARG A O 1
ATOM 568 N N . LEU A 1 74 ? 15.766 -1.415 4.641 1 88.69 74 LEU A N 1
ATOM 569 C CA . LEU A 1 74 ? 15.031 -1.366 5.902 1 88.69 74 LEU A CA 1
ATOM 570 C C . LEU A 1 74 ? 15.633 -2.332 6.914 1 88.69 74 LEU A C 1
ATOM 572 O O . LEU A 1 74 ? 16.844 -2.318 7.152 1 88.69 74 LEU A O 1
ATOM 576 N N . ARG A 1 75 ? 14.891 -3.143 7.613 1 85.06 75 ARG A N 1
ATOM 577 C CA . ARG A 1 75 ? 15.445 -4.137 8.523 1 85.06 75 ARG A CA 1
ATOM 578 C C . ARG A 1 75 ? 15.508 -5.512 7.863 1 85.06 75 ARG A C 1
ATOM 580 O O . ARG A 1 75 ? 16.594 -6.043 7.641 1 85.06 75 ARG A O 1
ATOM 587 N N . ALA A 1 76 ? 14.414 -5.98 7.48 1 90.31 76 ALA A N 1
ATOM 588 C CA . ALA A 1 76 ? 14.32 -7.32 6.906 1 90.31 76 ALA A CA 1
ATOM 589 C C . ALA A 1 76 ? 14.164 -7.258 5.387 1 90.31 76 ALA A C 1
ATOM 591 O O . ALA A 1 76 ? 14.273 -8.273 4.703 1 90.31 76 ALA A O 1
ATOM 592 N N . VAL A 1 77 ? 13.969 -6.059 4.832 1 93.69 77 VAL A N 1
ATOM 593 C CA . VAL A 1 77 ? 13.672 -5.902 3.412 1 93.69 77 VAL A CA 1
ATOM 594 C C . VAL A 1 77 ? 14.578 -4.82 2.814 1 93.69 77 VAL A C 1
ATOM 596 O O . VAL A 1 77 ? 14.859 -3.814 3.463 1 93.69 77 VAL A O 1
ATOM 599 N N . SER A 1 78 ? 15.078 -5.035 1.668 1 93.44 78 SER A N 1
ATOM 600 C CA . SER A 1 78 ? 15.781 -4.008 0.904 1 93.44 78 SER A CA 1
ATOM 601 C C . SER A 1 78 ? 15.18 -3.85 -0.49 1 93.44 78 SER A C 1
ATOM 603 O O . SER A 1 78 ? 14.695 -4.82 -1.073 1 93.44 78 SER A O 1
ATOM 605 N N . ILE A 1 79 ? 15.133 -2.666 -0.93 1 95.06 79 ILE A N 1
ATOM 606 C CA . ILE A 1 79 ? 14.695 -2.332 -2.281 1 95.06 79 ILE A CA 1
ATOM 607 C C . ILE A 1 79 ? 15.859 -1.739 -3.068 1 95.06 79 ILE A C 1
ATOM 609 O O . ILE A 1 79 ? 16.422 -0.716 -2.678 1 95.06 79 ILE A O 1
ATOM 613 N N . THR A 1 80 ? 16.219 -2.402 -4.203 1 95.12 80 THR A N 1
ATOM 614 C CA . THR A 1 80 ? 17.406 -2.035 -4.961 1 95.12 80 THR A CA 1
ATOM 615 C C . THR A 1 80 ? 17.078 -1.881 -6.445 1 95.12 80 THR A C 1
ATOM 617 O O . THR A 1 80 ? 16.328 -2.688 -7.004 1 95.12 80 THR A O 1
ATOM 620 N N . VAL A 1 81 ? 17.531 -0.839 -6.996 1 94 81 VAL A N 1
ATOM 621 C CA . VAL A 1 81 ? 17.547 -0.682 -8.445 1 94 81 VAL A CA 1
ATOM 622 C C . VAL A 1 81 ? 18.953 -0.949 -8.984 1 94 81 VAL A C 1
ATOM 624 O O . VAL A 1 81 ? 19.906 -0.269 -8.602 1 94 81 VAL A O 1
ATOM 627 N N . LEU A 1 82 ? 19.031 -1.966 -9.781 1 96.06 82 LEU A N 1
ATOM 628 C CA . LEU A 1 82 ? 20.312 -2.375 -10.344 1 96.06 82 LEU A CA 1
ATOM 629 C C . LEU A 1 82 ? 20.297 -2.281 -11.859 1 96.06 82 LEU A C 1
ATOM 631 O O . LEU A 1 82 ? 19.359 -2.742 -12.508 1 96.06 82 LEU A O 1
ATOM 635 N N . ALA A 1 83 ? 21.359 -1.63 -12.414 1 93.88 83 ALA A N 1
ATOM 636 C CA . ALA A 1 83 ? 21.453 -1.452 -13.859 1 93.88 83 ALA A CA 1
ATOM 637 C C . ALA A 1 83 ? 22.859 -1.722 -14.359 1 93.88 83 ALA A C 1
ATOM 639 O O . ALA A 1 83 ? 23.844 -1.384 -13.695 1 93.88 83 ALA A O 1
ATOM 640 N N . TYR A 1 84 ? 22.969 -2.334 -15.484 1 93.88 84 TYR A N 1
ATOM 641 C CA . TYR A 1 84 ? 24.219 -2.535 -16.188 1 93.88 84 TYR A CA 1
ATOM 642 C C . TYR A 1 84 ? 24.141 -1.993 -17.609 1 93.88 84 TYR A C 1
ATOM 644 O O . TYR A 1 84 ? 23.141 -2.189 -18.312 1 93.88 84 TYR A O 1
ATOM 652 N N . GLY A 1 85 ? 25.156 -1.293 -17.984 1 91.31 85 GLY A N 1
ATOM 653 C CA . GLY A 1 85 ? 25.219 -0.719 -19.312 1 91.31 85 GLY A CA 1
ATOM 654 C C . GLY A 1 85 ? 25.656 -1.716 -20.375 1 91.31 85 GLY A C 1
ATOM 655 O O . GLY A 1 85 ? 25.5 -1.463 -21.578 1 91.31 85 GLY A O 1
ATOM 656 N N . SER A 1 86 ? 26.219 -2.836 -20 1 91.88 86 SER A N 1
ATOM 657 C CA . SER A 1 86 ? 26.672 -3.889 -20.906 1 91.88 86 SER A CA 1
ATOM 658 C C . SER A 1 86 ? 26.047 -5.234 -20.547 1 91.88 86 SER A C 1
ATOM 660 O O . SER A 1 86 ? 25.422 -5.367 -19.5 1 91.88 86 SER A O 1
ATOM 662 N N . ASP A 1 87 ? 26.125 -6.16 -21.516 1 93.56 87 ASP A N 1
ATOM 663 C CA . ASP A 1 87 ? 25.703 -7.523 -21.219 1 93.56 87 ASP A CA 1
ATOM 664 C C . ASP A 1 87 ? 26.594 -8.148 -20.141 1 93.56 87 ASP A C 1
ATOM 666 O O . ASP A 1 87 ? 27.812 -8.156 -20.266 1 93.56 87 ASP A O 1
ATOM 670 N N . VAL A 1 88 ? 25.922 -8.633 -19.094 1 95.12 88 VAL A N 1
ATOM 671 C CA . VAL A 1 88 ? 26.703 -9.242 -18.031 1 95.12 88 VAL A CA 1
ATOM 672 C C . VAL A 1 88 ? 26.016 -10.516 -17.531 1 95.12 88 VAL A C 1
ATOM 674 O O . VAL A 1 88 ? 24.828 -10.727 -17.797 1 95.12 88 VAL A O 1
ATOM 677 N N . GLU A 1 89 ? 26.781 -11.32 -16.938 1 95.38 89 GLU A N 1
ATOM 678 C CA . GLU A 1 89 ? 26.266 -12.523 -16.281 1 95.38 89 GLU A CA 1
ATOM 679 C C . GLU A 1 89 ? 26.656 -12.562 -14.805 1 95.38 89 GLU A C 1
ATOM 681 O O . GLU A 1 89 ? 27.828 -12.391 -14.461 1 95.38 89 GLU A O 1
ATOM 686 N N . LEU A 1 90 ? 25.688 -12.68 -13.953 1 94.5 90 LEU A N 1
ATOM 687 C CA . LEU A 1 90 ? 25.906 -12.875 -12.523 1 94.5 90 LEU A CA 1
ATOM 688 C C . LEU A 1 90 ? 25.766 -14.344 -12.148 1 94.5 90 LEU A C 1
ATOM 690 O O . LEU A 1 90 ? 24.781 -14.992 -12.516 1 94.5 90 LEU A O 1
ATOM 694 N N . VAL A 1 91 ? 26.766 -14.867 -11.438 1 93.19 91 VAL A N 1
ATOM 695 C CA . VAL A 1 91 ? 26.734 -16.266 -11.008 1 93.19 91 VAL A CA 1
ATOM 696 C C . VAL A 1 91 ? 26.938 -16.344 -9.5 1 93.19 91 VAL A C 1
ATOM 698 O O . VAL A 1 91 ? 27.984 -15.953 -8.984 1 93.19 91 VAL A O 1
ATOM 701 N N . ALA A 1 92 ? 25.938 -16.781 -8.836 1 89.69 92 ALA A N 1
ATOM 702 C CA . ALA A 1 92 ? 26.016 -16.969 -7.387 1 89.69 92 ALA A CA 1
ATOM 703 C C . ALA A 1 92 ? 25.859 -18.438 -7.023 1 89.69 92 ALA A C 1
ATOM 705 O O . ALA A 1 92 ? 24.906 -19.094 -7.441 1 89.69 92 ALA A O 1
ATOM 706 N N . GLU A 1 93 ? 26.828 -18.938 -6.273 1 79.06 93 GLU A N 1
ATOM 707 C CA . GLU A 1 93 ? 26.766 -20.344 -5.879 1 79.06 93 GLU A CA 1
ATOM 708 C C . GLU A 1 93 ? 25.766 -20.547 -4.742 1 79.06 93 GLU A C 1
ATOM 710 O O . GLU A 1 93 ? 25.094 -21.578 -4.68 1 79.06 93 GLU A O 1
ATOM 715 N N . ARG A 1 94 ? 25.766 -19.609 -3.861 1 73.75 94 ARG A N 1
ATOM 716 C CA . ARG A 1 94 ? 24.812 -19.734 -2.758 1 73.75 94 ARG A CA 1
ATOM 717 C C . ARG A 1 94 ? 24.281 -18.375 -2.336 1 73.75 94 ARG A C 1
ATOM 719 O O . ARG A 1 94 ? 25.047 -17.453 -2.059 1 73.75 94 ARG A O 1
ATOM 726 N N . ALA A 1 95 ? 23.031 -18.156 -2.672 1 69.12 95 ALA A N 1
ATOM 727 C CA . ALA A 1 95 ? 22.344 -17 -2.094 1 69.12 95 ALA A CA 1
ATOM 728 C C . ALA A 1 95 ? 21.5 -17.422 -0.891 1 69.12 95 ALA A C 1
ATOM 730 O O . ALA A 1 95 ? 20.297 -17.703 -1.031 1 69.12 95 ALA A O 1
ATOM 731 N N . ASP A 1 96 ? 22.078 -17.438 0.281 1 77.31 96 ASP A N 1
ATOM 732 C CA . ASP A 1 96 ? 21.5 -18.234 1.359 1 77.31 96 ASP A CA 1
ATOM 733 C C . ASP A 1 96 ? 20.656 -17.359 2.291 1 77.31 96 ASP A C 1
ATOM 735 O O . ASP A 1 96 ? 19.781 -17.859 2.99 1 77.31 96 ASP A O 1
ATOM 739 N N . SER A 1 97 ? 20.828 -16.172 2.17 1 84.5 97 SER A N 1
ATOM 740 C CA . SER A 1 97 ? 20.312 -15.453 3.33 1 84.5 97 SER A CA 1
ATOM 741 C C . SER A 1 97 ? 19.031 -14.695 2.996 1 84.5 97 SER A C 1
ATOM 743 O O . SER A 1 97 ? 18.375 -14.172 3.889 1 84.5 97 SER A O 1
ATOM 745 N N . ALA A 1 98 ? 18.688 -14.711 1.662 1 91.88 98 ALA A N 1
ATOM 746 C CA . ALA A 1 98 ? 17.547 -13.859 1.354 1 91.88 98 ALA A CA 1
ATOM 747 C C . ALA A 1 98 ? 16.797 -14.367 0.131 1 91.88 98 ALA A C 1
ATOM 749 O O . ALA A 1 98 ? 17.375 -15 -0.751 1 91.88 98 ALA A O 1
ATOM 750 N N . TYR A 1 99 ? 15.477 -14.188 0.154 1 94.31 99 TYR A N 1
ATOM 751 C CA . TYR A 1 99 ? 14.672 -14.297 -1.06 1 94.31 99 TYR A CA 1
ATOM 752 C C . TYR A 1 99 ? 14.859 -13.07 -1.943 1 94.31 99 TYR A C 1
ATOM 754 O O . TYR A 1 99 ? 14.953 -11.945 -1.443 1 94.31 99 TYR A O 1
ATOM 762 N N . VAL A 1 100 ? 14.953 -13.297 -3.232 1 94.75 100 VAL A N 1
ATOM 763 C CA . VAL A 1 100 ? 15.148 -12.203 -4.172 1 94.75 100 VAL A CA 1
ATOM 764 C C . VAL A 1 100 ? 14 -12.164 -5.172 1 94.75 100 VAL A C 1
ATOM 766 O O . VAL A 1 100 ? 13.711 -13.172 -5.832 1 94.75 100 VAL A O 1
ATOM 769 N N . VAL A 1 101 ? 13.297 -11.078 -5.25 1 96.56 101 VAL A N 1
ATOM 770 C CA . VAL A 1 101 ? 12.273 -10.812 -6.258 1 96.56 101 VAL A CA 1
ATOM 771 C C . VAL A 1 101 ? 12.758 -9.734 -7.219 1 96.56 101 VAL A C 1
ATOM 773 O O . VAL A 1 101 ? 12.969 -8.586 -6.812 1 96.56 101 VAL A O 1
ATOM 776 N N . ALA A 1 102 ? 12.938 -10.07 -8.469 1 96.94 102 ALA A N 1
ATOM 777 C CA . ALA A 1 102 ? 13.516 -9.141 -9.438 1 96.94 102 ALA A CA 1
ATOM 778 C C . ALA A 1 102 ? 12.562 -8.891 -10.602 1 96.94 102 ALA A C 1
ATOM 780 O O . ALA A 1 102 ? 12.086 -9.836 -11.234 1 96.94 102 ALA A O 1
ATOM 781 N N . HIS A 1 103 ? 12.242 -7.672 -10.852 1 94.81 103 HIS A N 1
ATOM 782 C CA . HIS A 1 103 ? 11.359 -7.246 -11.922 1 94.81 103 HIS A CA 1
ATOM 783 C C . HIS A 1 103 ? 12.008 -6.164 -12.781 1 94.81 103 HIS A C 1
ATOM 785 O O . HIS A 1 103 ? 12.359 -5.098 -12.273 1 94.81 103 HIS A O 1
ATOM 791 N N . PRO A 1 104 ? 12.172 -6.41 -14.109 1 91.12 104 PRO A N 1
ATOM 792 C CA . PRO A 1 104 ? 12.75 -5.371 -14.969 1 91.12 104 PRO A CA 1
ATOM 793 C C . PRO A 1 104 ? 11.812 -4.18 -15.156 1 91.12 104 PRO A C 1
ATOM 795 O O . PRO A 1 104 ? 10.633 -4.359 -15.484 1 91.12 104 PRO A O 1
ATOM 798 N N . LEU A 1 105 ? 12.359 -3.062 -14.836 1 86.5 105 LEU A N 1
ATOM 799 C CA . LEU A 1 105 ? 11.664 -1.834 -15.203 1 86.5 105 LEU A CA 1
ATOM 800 C C . LEU A 1 105 ? 11.883 -1.514 -16.688 1 86.5 105 LEU A C 1
ATOM 802 O O . LEU A 1 105 ? 10.969 -1.035 -17.359 1 86.5 105 LEU A O 1
ATOM 806 N N . VAL A 1 106 ? 13.109 -1.751 -17.078 1 81.31 106 VAL A N 1
ATOM 807 C CA . VAL A 1 106 ? 13.531 -1.582 -18.453 1 81.31 106 VAL A CA 1
ATOM 808 C C . VAL A 1 106 ? 14.367 -2.785 -18.891 1 81.31 106 VAL A C 1
ATOM 810 O O . VAL A 1 106 ? 15.188 -3.287 -18.125 1 81.31 106 VAL A O 1
ATOM 813 N N . GLY A 1 107 ? 14.086 -3.256 -20.109 1 85.75 107 GLY A N 1
ATOM 814 C CA . GLY A 1 107 ? 14.93 -4.293 -20.688 1 85.75 107 GLY A CA 1
ATOM 815 C C . GLY A 1 107 ? 14.531 -5.691 -20.25 1 85.75 107 GLY A C 1
ATOM 816 O O . GLY A 1 107 ? 13.336 -5.992 -20.125 1 85.75 107 GLY A O 1
ATOM 817 N N . ARG A 1 108 ? 15.562 -6.574 -20.234 1 89.44 108 ARG A N 1
ATOM 818 C CA . ARG A 1 108 ? 15.273 -7.98 -19.984 1 89.44 108 ARG A CA 1
ATOM 819 C C . ARG A 1 108 ? 16.453 -8.68 -19.312 1 89.44 108 ARG A C 1
ATOM 821 O O . ARG A 1 108 ? 17.562 -8.148 -19.312 1 89.44 108 ARG A O 1
ATOM 828 N N . ALA A 1 109 ? 16.203 -9.781 -18.719 1 95.38 109 ALA A N 1
ATOM 829 C CA . ALA A 1 109 ? 17.203 -10.688 -18.125 1 95.38 109 ALA A CA 1
ATOM 830 C C . ALA A 1 109 ? 16.672 -12.117 -18.078 1 95.38 109 ALA A C 1
ATOM 832 O O . ALA A 1 109 ? 15.477 -12.352 -18.25 1 95.38 109 ALA A O 1
ATOM 833 N N . THR A 1 110 ? 17.531 -13.016 -18.047 1 96.44 110 THR A N 1
ATOM 834 C CA . THR A 1 110 ? 17.172 -14.422 -17.875 1 96.44 110 THR A CA 1
ATOM 835 C C . THR A 1 110 ? 17.75 -14.969 -16.578 1 96.44 110 THR A C 1
ATOM 837 O O . THR A 1 110 ? 18.953 -14.852 -16.328 1 96.44 110 THR A O 1
ATOM 840 N N . PHE A 1 111 ? 16.906 -15.539 -15.781 1 95.56 111 PHE A N 1
ATOM 841 C CA . PHE A 1 111 ? 17.281 -16.094 -14.492 1 95.56 111 PHE A CA 1
ATOM 842 C C . PHE A 1 111 ? 17.281 -17.625 -14.547 1 95.56 111 PHE A C 1
ATOM 844 O O . PHE A 1 111 ? 16.281 -18.234 -14.93 1 95.56 111 PHE A O 1
ATOM 851 N N . ASP A 1 112 ? 18.359 -18.203 -14.211 1 93.25 112 ASP A N 1
ATOM 852 C CA . ASP A 1 112 ? 18.406 -19.625 -13.898 1 93.25 112 ASP A CA 1
ATOM 853 C C . ASP A 1 112 ? 18.328 -19.859 -12.391 1 93.25 112 ASP A C 1
ATOM 855 O O . ASP A 1 112 ? 19.281 -19.609 -11.664 1 93.25 112 ASP A O 1
ATOM 859 N N . VAL A 1 113 ? 17.219 -20.281 -11.961 1 86.38 113 VAL A N 1
ATOM 860 C CA . VAL A 1 113 ? 16.969 -20.516 -10.539 1 86.38 113 VAL A CA 1
ATOM 861 C C . VAL A 1 113 ? 16.688 -22 -10.312 1 86.38 113 VAL A C 1
ATOM 863 O O . VAL A 1 113 ? 15.562 -22.469 -10.531 1 86.38 113 VAL A O 1
ATOM 866 N N . GLY A 1 114 ? 17.641 -22.641 -9.711 1 75 114 GLY A N 1
ATOM 867 C CA . GLY A 1 114 ? 17.5 -24.078 -9.617 1 75 114 GLY A CA 1
ATOM 868 C C . GLY A 1 114 ? 17.375 -24.75 -10.969 1 75 114 GLY A C 1
ATOM 869 O O . GLY A 1 114 ? 18.25 -24.609 -11.828 1 75 114 GLY A O 1
ATOM 870 N N . ALA A 1 115 ? 16.156 -25.438 -11.094 1 77.69 115 ALA A N 1
ATOM 871 C CA . ALA A 1 115 ? 15.945 -26.219 -12.312 1 77.69 115 ALA A CA 1
ATOM 872 C C . ALA A 1 115 ? 15.133 -25.422 -13.328 1 77.69 115 ALA A C 1
ATOM 874 O O . ALA A 1 115 ? 14.844 -25.906 -14.43 1 77.69 115 ALA A O 1
ATOM 875 N N . HIS A 1 116 ? 14.891 -24.188 -13.008 1 84.44 116 HIS A N 1
ATOM 876 C CA . HIS A 1 116 ? 13.992 -23.406 -13.852 1 84.44 116 HIS A CA 1
ATOM 877 C C . HIS A 1 116 ? 14.734 -22.234 -14.5 1 84.44 116 HIS A C 1
ATOM 879 O O . HIS A 1 116 ? 15.633 -21.656 -13.891 1 84.44 116 HIS A O 1
ATOM 885 N N . GLN A 1 117 ? 14.422 -22.031 -15.703 1 90.94 117 GLN A N 1
ATOM 886 C CA . GLN A 1 117 ? 14.859 -20.828 -16.391 1 90.94 117 GLN A CA 1
ATOM 887 C C . GLN A 1 117 ? 13.703 -19.844 -16.578 1 90.94 117 GLN A C 1
ATOM 889 O O . GLN A 1 117 ? 12.648 -20.219 -17.078 1 90.94 117 GLN A O 1
ATOM 894 N N . VAL A 1 118 ? 13.906 -18.594 -16.125 1 92 118 VAL A N 1
ATOM 895 C CA . VAL A 1 118 ? 12.859 -17.578 -16.172 1 92 118 VAL A CA 1
ATOM 896 C C . VAL A 1 118 ? 13.359 -16.359 -16.953 1 92 118 VAL A C 1
ATOM 898 O O . VAL A 1 118 ? 14.32 -15.703 -16.547 1 92 118 VAL A O 1
ATOM 901 N N . ALA A 1 119 ? 12.742 -16.156 -18.047 1 91.94 119 ALA A N 1
ATOM 902 C CA . ALA A 1 119 ? 12.984 -14.906 -18.766 1 91.94 119 ALA A CA 1
ATOM 903 C C . ALA A 1 119 ? 12.102 -13.781 -18.219 1 91.94 119 ALA A C 1
ATOM 905 O O . ALA A 1 119 ? 10.875 -13.914 -18.188 1 91.94 119 ALA A O 1
ATOM 906 N N . VAL A 1 120 ? 12.789 -12.672 -17.828 1 92.25 120 VAL A N 1
ATOM 907 C CA . VAL A 1 120 ? 12 -11.594 -17.25 1 92.25 120 VAL A CA 1
ATOM 908 C C . VAL A 1 120 ? 12.031 -10.375 -18.172 1 92.25 120 VAL A C 1
ATOM 910 O O . VAL A 1 120 ? 13.055 -10.102 -18.812 1 92.25 120 VAL A O 1
ATOM 913 N N . ARG A 1 121 ? 10.93 -9.734 -18.266 1 84.25 121 ARG A N 1
ATOM 914 C CA . ARG A 1 121 ? 10.641 -8.461 -18.938 1 84.25 121 ARG A CA 1
ATOM 915 C C . ARG A 1 121 ? 9.617 -7.656 -18.141 1 84.25 121 ARG A C 1
ATOM 917 O O . ARG A 1 121 ? 9.023 -8.164 -17.188 1 84.25 121 ARG A O 1
ATOM 924 N N . PRO A 1 122 ? 9.516 -6.355 -18.516 1 81.56 122 PRO A N 1
ATOM 925 C CA . PRO A 1 122 ? 8.461 -5.637 -17.797 1 81.56 122 PRO A CA 1
ATOM 926 C C . PRO A 1 122 ? 7.133 -6.391 -17.797 1 81.56 122 PRO A C 1
ATOM 928 O O . PRO A 1 122 ? 6.637 -6.77 -18.859 1 81.56 122 PRO A O 1
ATOM 931 N N . GLY A 1 123 ? 6.656 -6.691 -16.609 1 78.56 123 GLY A N 1
ATOM 932 C CA . GLY A 1 123 ? 5.43 -7.461 -16.469 1 78.56 123 GLY A CA 1
ATOM 933 C C . GLY A 1 123 ? 5.656 -8.836 -15.867 1 78.56 123 GLY A C 1
ATOM 934 O O . GLY A 1 123 ? 4.711 -9.477 -15.398 1 78.56 123 GLY A O 1
ATOM 935 N N . THR A 1 124 ? 6.895 -9.297 -15.93 1 87.19 124 THR A N 1
ATOM 936 C CA . THR A 1 124 ? 7.254 -10.594 -15.359 1 87.19 124 THR A CA 1
ATOM 937 C C . THR A 1 124 ? 8.438 -10.453 -14.406 1 87.19 124 THR A C 1
ATOM 939 O O . THR A 1 124 ? 9.453 -9.852 -14.75 1 87.19 124 THR A O 1
ATOM 942 N N . ALA A 1 125 ? 8.266 -11.047 -13.234 1 94.69 125 ALA A N 1
ATOM 943 C CA . ALA A 1 125 ? 9.336 -11.023 -12.234 1 94.69 125 ALA A CA 1
ATOM 944 C C . ALA A 1 125 ? 9.859 -12.438 -11.969 1 94.69 125 ALA A C 1
ATOM 946 O O . ALA A 1 125 ? 9.148 -13.422 -12.188 1 94.69 125 ALA A O 1
ATOM 947 N N . ALA A 1 126 ? 11.078 -12.531 -11.586 1 95.56 126 ALA A N 1
ATOM 948 C CA . ALA A 1 126 ? 11.68 -13.773 -11.117 1 95.56 126 ALA A CA 1
ATOM 949 C C . ALA A 1 126 ? 11.805 -13.789 -9.594 1 95.56 126 ALA A C 1
ATOM 951 O O . ALA A 1 126 ? 12.078 -12.75 -8.977 1 95.56 126 ALA A O 1
ATOM 952 N N . VAL A 1 127 ? 11.578 -14.898 -9.016 1 94.62 127 VAL A N 1
ATOM 953 C CA . VAL A 1 127 ? 11.758 -15.086 -7.578 1 94.62 127 VAL A CA 1
ATOM 954 C C . VAL A 1 127 ? 12.766 -16.203 -7.32 1 94.62 127 VAL A C 1
ATOM 956 O O . VAL A 1 127 ? 12.625 -17.312 -7.84 1 94.62 127 VAL A O 1
ATOM 959 N N . SER A 1 128 ? 13.758 -15.906 -6.594 1 91 128 SER A N 1
ATOM 960 C CA . SER A 1 128 ? 14.758 -16.906 -6.25 1 91 128 SER A CA 1
ATOM 961 C C . SER A 1 128 ? 14.648 -17.312 -4.785 1 91 128 SER A C 1
ATOM 963 O O . SER A 1 128 ? 14.414 -16.484 -3.918 1 91 128 SER A O 1
ATOM 965 N N . THR A 1 129 ? 14.789 -18.562 -4.559 1 83.69 129 THR A N 1
ATOM 966 C CA . THR A 1 129 ? 14.781 -19.141 -3.221 1 83.69 129 THR A CA 1
ATOM 967 C C . THR A 1 129 ? 16.188 -19.219 -2.652 1 83.69 129 THR A C 1
ATOM 969 O O . THR A 1 129 ? 17.141 -19.578 -3.365 1 83.69 129 THR A O 1
ATOM 972 N N . PRO A 1 130 ? 16.281 -18.844 -1.367 1 88 130 PRO A N 1
ATOM 973 C CA . PRO A 1 130 ? 17.609 -18.938 -0.747 1 88 130 PRO A CA 1
ATOM 974 C C . PRO A 1 130 ? 18.156 -20.359 -0.771 1 88 130 PRO A C 1
ATOM 976 O O . PRO A 1 130 ? 17.406 -21.328 -0.606 1 88 130 PRO A O 1
ATOM 979 N N . GLY A 1 131 ? 19.484 -20.453 -0.971 1 81.81 131 GLY A N 1
ATOM 980 C CA . GLY A 1 131 ? 20.156 -21.734 -0.916 1 81.81 131 GLY A CA 1
ATOM 981 C C . GLY A 1 131 ? 20.328 -22.391 -2.279 1 81.81 131 GLY A C 1
ATOM 982 O O . GLY A 1 131 ? 21.016 -23.406 -2.41 1 81.81 131 GLY A O 1
ATOM 983 N N . GLU A 1 132 ? 19.734 -21.906 -3.262 1 81.88 132 GLU A N 1
ATOM 984 C CA . GLU A 1 132 ? 19.859 -22.453 -4.609 1 81.88 132 GLU A CA 1
ATOM 985 C C . GLU A 1 132 ? 20.781 -21.594 -5.465 1 81.88 132 GLU A C 1
ATOM 987 O O . GLU A 1 132 ? 20.875 -20.375 -5.266 1 81.88 132 GLU A O 1
ATOM 992 N N . PRO A 1 133 ? 21.531 -22.297 -6.328 1 86.5 133 PRO A N 1
ATOM 993 C CA . PRO A 1 133 ? 22.359 -21.5 -7.242 1 86.5 133 PRO A CA 1
ATOM 994 C C . PRO A 1 133 ? 21.547 -20.547 -8.109 1 86.5 133 PRO A C 1
ATOM 996 O O . PRO A 1 133 ? 20.422 -20.875 -8.5 1 86.5 133 PRO A O 1
ATOM 999 N N . LEU A 1 134 ? 22.125 -19.391 -8.383 1 91.12 134 LEU A N 1
ATOM 1000 C CA . LEU A 1 134 ? 21.469 -18.359 -9.172 1 91.12 134 LEU A CA 1
ATOM 1001 C C . LEU A 1 134 ? 22.375 -17.844 -10.273 1 91.12 134 LEU A C 1
ATOM 1003 O O . LEU A 1 134 ? 23.531 -17.484 -10.016 1 91.12 134 LEU A O 1
ATOM 1007 N N . ARG A 1 135 ? 21.953 -18.016 -11.477 1 93.44 135 ARG A N 1
ATOM 1008 C CA . ARG A 1 135 ? 22.625 -17.422 -12.625 1 93.44 135 ARG A CA 1
ATOM 1009 C C . ARG A 1 135 ? 21.703 -16.422 -13.336 1 93.44 135 ARG A C 1
ATOM 1011 O O . ARG A 1 135 ? 20.547 -16.734 -13.625 1 93.44 135 ARG A O 1
ATOM 1018 N N . VAL A 1 136 ? 22.203 -15.234 -13.539 1 95.44 136 VAL A N 1
ATOM 1019 C CA . VAL A 1 136 ? 21.406 -14.195 -14.188 1 95.44 136 VAL A CA 1
ATOM 1020 C C . VAL A 1 136 ? 22.156 -13.656 -15.406 1 95.44 136 VAL A C 1
ATOM 1022 O O . VAL A 1 136 ? 23.281 -13.188 -15.289 1 95.44 136 VAL A O 1
ATOM 1025 N N . ARG A 1 137 ? 21.562 -13.758 -16.531 1 96.06 137 ARG A N 1
ATOM 1026 C CA . ARG A 1 137 ? 22.062 -13.086 -17.734 1 96.06 137 ARG A CA 1
ATOM 1027 C C . ARG A 1 137 ? 21.344 -11.766 -17.969 1 96.06 137 ARG A C 1
ATOM 1029 O O . ARG A 1 137 ? 20.156 -11.75 -18.297 1 96.06 137 ARG A O 1
ATOM 1036 N N . TRP A 1 138 ? 22.062 -10.734 -17.812 1 94.19 138 TRP A N 1
ATOM 1037 C CA . TRP A 1 138 ? 21.578 -9.359 -17.844 1 94.19 138 TRP A CA 1
ATOM 1038 C C . TRP A 1 138 ? 21.859 -8.703 -19.188 1 94.19 138 TRP A C 1
ATOM 1040 O O . TRP A 1 138 ? 23.016 -8.617 -19.609 1 94.19 138 TRP A O 1
ATOM 1050 N N . SER A 1 139 ? 20.875 -8.195 -19.859 1 91 139 SER A N 1
ATOM 1051 C CA . SER A 1 139 ? 21.062 -7.527 -21.156 1 91 139 SER A CA 1
ATOM 1052 C C . SER A 1 139 ? 21.516 -6.078 -20.953 1 91 139 SER A C 1
ATOM 1054 O O . SER A 1 139 ? 21.094 -5.414 -20.016 1 91 139 SER A O 1
ATOM 1056 N N . ALA A 1 140 ? 22.266 -5.602 -21.859 1 90.94 140 ALA A N 1
ATOM 1057 C CA . ALA A 1 140 ? 22.797 -4.238 -21.828 1 90.94 140 ALA A CA 1
ATOM 1058 C C . ALA A 1 140 ? 21.656 -3.219 -21.75 1 90.94 140 ALA A C 1
ATOM 1060 O O . ALA A 1 140 ? 20.656 -3.334 -22.469 1 90.94 140 ALA A O 1
ATOM 1061 N N . GLY A 1 141 ? 21.844 -2.289 -20.766 1 88 141 GLY A N 1
ATOM 1062 C CA . GLY A 1 141 ? 20.891 -1.193 -20.656 1 88 141 GLY A CA 1
ATOM 1063 C C . GLY A 1 141 ? 19.672 -1.551 -19.844 1 88 141 GLY A C 1
ATOM 1064 O O . GLY A 1 141 ? 18.766 -0.728 -19.688 1 88 141 GLY A O 1
ATOM 1065 N N . SER A 1 142 ? 19.641 -2.764 -19.281 1 92.25 142 SER A N 1
ATOM 1066 C CA . SER A 1 142 ? 18.484 -3.189 -18.484 1 92.25 142 SER A CA 1
ATOM 1067 C C . SER A 1 142 ? 18.562 -2.654 -17.062 1 92.25 142 SER A C 1
ATOM 1069 O O . SER A 1 142 ? 19.656 -2.562 -16.484 1 92.25 142 SER A O 1
ATOM 1071 N N . VAL A 1 143 ? 17.422 -2.256 -16.547 1 91.38 143 VAL A N 1
ATOM 1072 C CA . VAL A 1 143 ? 17.25 -1.752 -15.188 1 91.38 143 VAL A CA 1
ATOM 1073 C C . VAL A 1 143 ? 16.25 -2.629 -14.43 1 91.38 143 VAL A C 1
ATOM 1075 O O . VAL A 1 143 ? 15.086 -2.734 -14.82 1 91.38 143 VAL A O 1
ATOM 1078 N N . LEU A 1 144 ? 16.719 -3.258 -13.359 1 95.94 144 LEU A N 1
ATOM 1079 C CA . LEU A 1 144 ? 15.82 -4.125 -12.602 1 95.94 144 LEU A CA 1
ATOM 1080 C C . LEU A 1 144 ? 15.562 -3.551 -11.211 1 95.94 144 LEU A C 1
ATOM 1082 O O . LEU A 1 144 ? 16.469 -3.012 -10.578 1 95.94 144 LEU A O 1
ATOM 1086 N N . LEU A 1 145 ? 14.312 -3.576 -10.805 1 95.31 145 LEU A N 1
ATOM 1087 C CA . LEU A 1 145 ? 13.938 -3.4 -9.406 1 95.31 145 LEU A CA 1
ATOM 1088 C C . LEU A 1 145 ? 14.008 -4.723 -8.656 1 95.31 145 LEU A C 1
ATOM 1090 O O . LEU A 1 145 ? 13.359 -5.695 -9.031 1 95.31 145 LEU A O 1
ATOM 1094 N N . VAL A 1 146 ? 14.812 -4.805 -7.617 1 96.88 146 VAL A N 1
ATOM 1095 C CA . VAL A 1 146 ? 15.078 -6.035 -6.875 1 96.88 146 VAL A CA 1
ATOM 1096 C C . VAL A 1 146 ? 14.664 -5.859 -5.418 1 96.88 146 VAL A C 1
ATOM 1098 O O . VAL A 1 146 ? 15.18 -4.977 -4.723 1 96.88 146 VAL A O 1
ATOM 1101 N N . ILE A 1 147 ? 13.75 -6.641 -4.988 1 96.81 147 ILE A N 1
ATOM 1102 C CA . ILE A 1 147 ? 13.352 -6.688 -3.586 1 96.81 147 ILE A CA 1
ATOM 1103 C C . ILE A 1 147 ? 13.984 -7.902 -2.91 1 96.81 147 ILE A C 1
ATOM 1105 O O . ILE A 1 147 ? 13.828 -9.031 -3.381 1 96.81 147 ILE A O 1
ATOM 1109 N N . THR A 1 148 ? 14.758 -7.688 -1.863 1 95.12 148 THR A N 1
ATOM 1110 C CA . THR A 1 148 ? 15.305 -8.781 -1.079 1 95.12 148 THR A CA 1
ATOM 1111 C C . THR A 1 148 ? 14.633 -8.867 0.287 1 95.12 148 THR A C 1
ATOM 1113 O O . THR A 1 148 ? 14.367 -7.84 0.918 1 95.12 148 THR A O 1
ATOM 1116 N N . VAL A 1 149 ? 14.289 -10.039 0.658 1 96 149 VAL A N 1
ATOM 1117 C CA . VAL A 1 149 ? 13.656 -10.281 1.949 1 96 149 VAL A CA 1
ATOM 1118 C C . VAL A 1 149 ? 14.484 -11.281 2.748 1 96 149 VAL A C 1
ATOM 1120 O O . VAL A 1 149 ? 14.781 -12.375 2.264 1 96 149 VAL A O 1
ATOM 1123 N N . ASP A 1 150 ? 14.805 -10.898 3.951 1 93.44 150 ASP A N 1
ATOM 1124 C CA . ASP A 1 150 ? 15.578 -11.766 4.836 1 93.44 150 ASP A CA 1
ATOM 1125 C C . ASP A 1 150 ? 14.867 -13.094 5.059 1 93.44 150 ASP A C 1
ATOM 1127 O O . ASP A 1 150 ? 13.68 -13.125 5.387 1 93.44 150 ASP A O 1
ATOM 1131 N N . ARG A 1 151 ? 15.586 -14.164 4.867 1 93.06 151 ARG A N 1
ATOM 1132 C CA . ARG A 1 151 ? 15.016 -15.508 4.941 1 93.06 151 ARG A CA 1
ATOM 1133 C C . ARG A 1 151 ? 14.445 -15.789 6.328 1 93.06 151 ARG A C 1
ATOM 1135 O O . ARG A 1 151 ? 13.344 -16.312 6.457 1 93.06 151 ARG A O 1
ATOM 1142 N N . ALA A 1 152 ? 15.18 -15.516 7.34 1 90.5 152 ALA A N 1
ATOM 1143 C CA . ALA A 1 152 ? 14.75 -15.789 8.711 1 90.5 152 ALA A CA 1
ATOM 1144 C C . ALA A 1 152 ? 13.484 -15.008 9.055 1 90.5 152 ALA A C 1
ATOM 1146 O O . ALA A 1 152 ? 12.555 -15.562 9.648 1 90.5 152 ALA A O 1
ATOM 1147 N N . ALA A 1 153 ? 13.469 -13.773 8.648 1 92.5 153 ALA A N 1
ATOM 1148 C CA . ALA A 1 153 ? 12.312 -12.922 8.938 1 92.5 153 ALA A CA 1
ATOM 1149 C C . ALA A 1 153 ? 11.062 -13.43 8.234 1 92.5 153 ALA A C 1
ATOM 1151 O O . ALA A 1 153 ? 9.977 -13.461 8.828 1 92.5 153 ALA A O 1
ATOM 1152 N N . LEU A 1 154 ? 11.195 -13.805 6.969 1 95.06 154 LEU A N 1
ATOM 1153 C CA . LEU A 1 154 ? 10.047 -14.297 6.211 1 95.06 154 LEU A CA 1
ATOM 1154 C C . LEU A 1 154 ? 9.547 -15.625 6.77 1 95.06 154 LEU A C 1
ATOM 1156 O O . LEU A 1 154 ? 8.344 -15.852 6.867 1 95.06 154 LEU A O 1
ATOM 1160 N N . THR A 1 155 ? 10.5 -16.453 7.129 1 89.62 155 THR A N 1
ATOM 1161 C CA . THR A 1 155 ? 10.148 -17.734 7.723 1 89.62 155 THR A CA 1
ATOM 1162 C C . THR A 1 155 ? 9.422 -17.531 9.055 1 89.62 155 THR A C 1
ATOM 1164 O O . THR A 1 155 ? 8.445 -18.219 9.344 1 89.62 155 THR A O 1
ATOM 1167 N N . GLU A 1 156 ? 9.938 -16.656 9.859 1 89.06 156 GLU A N 1
ATOM 1168 C CA . GLU A 1 156 ? 9.305 -16.328 11.133 1 89.06 156 GLU A CA 1
ATOM 1169 C C . GLU A 1 156 ? 7.871 -15.844 10.922 1 89.06 156 GLU A C 1
ATOM 1171 O O . GLU A 1 156 ? 6.965 -16.219 11.672 1 89.06 156 GLU A O 1
ATOM 1176 N N . GLU A 1 157 ? 7.668 -14.984 9.961 1 91.81 157 GLU A N 1
ATOM 1177 C CA . GLU A 1 157 ? 6.328 -14.508 9.648 1 91.81 157 GLU A CA 1
ATOM 1178 C C . GLU A 1 157 ? 5.406 -15.656 9.258 1 91.81 157 GLU A C 1
ATOM 1180 O O . GLU A 1 157 ? 4.273 -15.742 9.734 1 91.81 157 GLU A O 1
ATOM 1185 N N . LEU A 1 158 ? 5.863 -16.516 8.422 1 90 158 LEU A N 1
ATOM 1186 C CA . LEU A 1 158 ? 5.082 -17.672 7.988 1 90 158 LEU A CA 1
ATOM 1187 C C . LEU A 1 158 ? 4.73 -18.578 9.172 1 90 158 LEU A C 1
ATOM 1189 O O . LEU A 1 158 ? 3.615 -19.094 9.258 1 90 158 LEU A O 1
ATOM 1193 N N . GLU A 1 159 ? 5.648 -18.719 10.031 1 82.94 159 GLU A N 1
ATOM 1194 C CA . GLU A 1 159 ? 5.461 -19.578 11.188 1 82.94 159 GLU A CA 1
ATOM 1195 C C . GLU A 1 159 ? 4.352 -19.062 12.094 1 82.94 159 GLU A C 1
ATOM 1197 O O . GLU A 1 159 ? 3.652 -19.844 12.75 1 82.94 159 GLU A O 1
ATOM 1202 N N . THR A 1 160 ? 4.227 -17.75 12.148 1 83 160 THR A N 1
ATOM 1203 C CA . THR A 1 160 ? 3.182 -17.156 12.984 1 83 160 THR A CA 1
ATOM 1204 C C . THR A 1 160 ? 1.8 -17.547 12.469 1 83 160 THR A C 1
ATOM 1206 O O . THR A 1 160 ? 0.809 -17.438 13.195 1 83 160 THR A O 1
ATOM 1209 N N . TRP A 1 161 ? 1.804 -17.953 11.227 1 77.44 161 TRP A N 1
ATOM 1210 C CA . TRP A 1 161 ? 0.522 -18.266 10.602 1 77.44 161 TRP A CA 1
ATOM 1211 C C . TRP A 1 161 ? 0.188 -19.75 10.742 1 77.44 161 TRP A C 1
ATOM 1213 O O . TRP A 1 161 ? -0.972 -20.141 10.609 1 77.44 161 TRP A O 1
ATOM 1223 N N . THR A 1 162 ? 1.25 -20.469 10.898 1 71 162 THR A N 1
ATOM 1224 C CA . THR A 1 162 ? 1.083 -21.922 10.875 1 71 162 THR A CA 1
ATOM 1225 C C . THR A 1 162 ? 1.36 -22.516 12.25 1 71 162 THR A C 1
ATOM 1227 O O . THR A 1 162 ? 2.025 -21.891 13.078 1 71 162 THR A O 1
ATOM 1230 N N . ASP A 1 163 ? 0.573 -23.312 12.727 1 64 163 ASP A N 1
ATOM 1231 C CA . ASP A 1 163 ? 0.75 -23.969 14.016 1 64 163 ASP A CA 1
ATOM 1232 C C . ASP A 1 163 ? 2.029 -24.797 14.039 1 64 163 ASP A C 1
ATOM 1234 O O . ASP A 1 163 ? 2.373 -25.391 15.07 1 64 163 ASP A O 1
ATOM 1238 N N . ALA A 1 164 ? 2.707 -24.938 13.023 1 58.75 164 ALA A N 1
ATOM 1239 C CA . ALA A 1 164 ? 3.91 -25.766 13.031 1 58.75 164 ALA A CA 1
ATOM 1240 C C . ALA A 1 164 ? 5.02 -25.125 12.195 1 58.75 164 ALA A C 1
ATOM 1242 O O . ALA A 1 164 ? 4.746 -24.344 11.281 1 58.75 164 ALA A O 1
ATOM 1243 N N . GLU A 1 165 ? 6.195 -25.312 12.719 1 62.41 165 GLU A N 1
ATOM 1244 C CA . GLU A 1 165 ? 7.348 -24.922 11.906 1 62.41 165 GLU A CA 1
ATOM 1245 C C . GLU A 1 165 ? 7.309 -25.609 10.539 1 62.41 165 GLU A C 1
ATOM 1247 O O . GLU A 1 165 ? 7.008 -26.797 10.438 1 62.41 165 GLU A O 1
ATOM 1252 N N . PRO A 1 166 ? 7.508 -24.75 9.531 1 65.19 166 PRO A N 1
ATOM 1253 C CA . PRO A 1 166 ? 7.578 -25.391 8.219 1 65.19 166 PRO A CA 1
ATOM 1254 C C . PRO A 1 166 ? 8.68 -26.438 8.141 1 65.19 166 PRO A C 1
ATOM 1256 O O . PRO A 1 166 ? 9.828 -26.172 8.508 1 65.19 166 PRO A O 1
ATOM 1259 N N . GLY A 1 167 ? 8.352 -27.641 8.109 1 66.94 167 GLY A N 1
ATOM 1260 C CA . GLY A 1 167 ? 9.312 -28.719 7.98 1 66.94 167 GLY A CA 1
ATOM 1261 C C . GLY A 1 167 ? 10.164 -28.609 6.727 1 66.94 167 GLY A C 1
ATOM 1262 O O . GLY A 1 167 ? 11.273 -29.141 6.676 1 66.94 167 GLY A O 1
ATOM 1263 N N . VAL A 1 168 ? 9.656 -28.016 5.766 1 78.44 168 VAL A N 1
ATOM 1264 C CA . VAL A 1 168 ? 10.336 -27.844 4.488 1 78.44 168 VAL A CA 1
ATOM 1265 C C . VAL A 1 168 ? 10.539 -26.344 4.215 1 78.44 168 VAL A C 1
ATOM 1267 O O . VAL A 1 168 ? 9.695 -25.531 4.57 1 78.44 168 VAL A O 1
ATOM 1270 N N . PRO A 1 169 ? 11.648 -26.047 3.66 1 82.69 169 PRO A N 1
ATOM 1271 C CA . PRO A 1 169 ? 11.914 -24.625 3.391 1 82.69 169 PRO A CA 1
ATOM 1272 C C . PRO A 1 169 ? 10.883 -24 2.453 1 82.69 169 PRO A C 1
ATOM 1274 O O . PRO A 1 169 ? 10.375 -24.672 1.554 1 82.69 169 PRO A O 1
ATOM 1277 N N . LEU A 1 170 ? 10.562 -22.797 2.703 1 90.38 170 LEU A N 1
ATOM 1278 C CA . LEU A 1 170 ? 9.68 -22.016 1.858 1 90.38 170 LEU A CA 1
ATOM 1279 C C . LEU A 1 170 ? 10.266 -21.828 0.463 1 90.38 170 LEU A C 1
ATOM 1281 O O . LEU A 1 170 ? 11.414 -21.406 0.317 1 90.38 170 LEU A O 1
ATOM 1285 N N . ARG A 1 171 ? 9.578 -22.281 -0.515 1 88.44 171 ARG A N 1
ATOM 1286 C CA . ARG A 1 171 ? 10.008 -22.188 -1.906 1 88.44 171 ARG A CA 1
ATOM 1287 C C . ARG A 1 171 ? 8.93 -21.531 -2.77 1 88.44 171 ARG A C 1
ATOM 1289 O O . ARG A 1 171 ? 7.844 -22.078 -2.938 1 88.44 171 ARG A O 1
ATOM 1296 N N . PHE A 1 172 ? 9.273 -20.438 -3.389 1 91.38 172 PHE A N 1
ATOM 1297 C CA . PHE A 1 172 ? 8.32 -19.719 -4.238 1 91.38 172 PHE A CA 1
ATOM 1298 C C . PHE A 1 172 ? 8.383 -20.25 -5.672 1 91.38 172 PHE A C 1
ATOM 1300 O O . PHE A 1 172 ? 9.406 -20.781 -6.098 1 91.38 172 PHE A O 1
ATOM 1307 N N . GLU A 1 173 ? 7.242 -20.094 -6.359 1 86.62 173 GLU A N 1
ATOM 1308 C CA . GLU A 1 173 ? 7.316 -20.234 -7.812 1 86.62 173 GLU A CA 1
ATOM 1309 C C . GLU A 1 173 ? 8.305 -19.234 -8.406 1 86.62 173 GLU A C 1
ATOM 1311 O O . GLU A 1 173 ? 8.305 -18.062 -8.039 1 86.62 173 GLU A O 1
ATOM 1316 N N . PRO A 1 174 ? 9.125 -19.672 -9.344 1 89.19 174 PRO A N 1
ATOM 1317 C CA . PRO A 1 174 ? 10.25 -18.859 -9.797 1 89.19 174 PRO A CA 1
ATOM 1318 C C . PRO A 1 174 ? 9.805 -17.688 -10.672 1 89.19 174 PRO A C 1
ATOM 1320 O O . PRO A 1 174 ? 10.547 -16.719 -10.836 1 89.19 174 PRO A O 1
ATOM 1323 N N . ALA A 1 175 ? 8.641 -17.781 -11.258 1 88.88 175 ALA A N 1
ATOM 1324 C CA . ALA A 1 175 ? 8.133 -16.719 -12.125 1 88.88 175 ALA A CA 1
ATOM 1325 C C . ALA A 1 175 ? 6.77 -16.219 -11.641 1 88.88 175 ALA A C 1
ATOM 1327 O O . ALA A 1 175 ? 5.926 -17.016 -11.219 1 88.88 175 ALA A O 1
ATOM 1328 N N . VAL A 1 176 ? 6.637 -14.883 -11.688 1 88.81 176 VAL A N 1
ATOM 1329 C CA . VAL A 1 176 ? 5.355 -14.32 -11.273 1 88.81 176 VAL A CA 1
ATOM 1330 C C . VAL A 1 176 ? 4.98 -13.156 -12.195 1 88.81 176 VAL A C 1
ATOM 1332 O O . VAL A 1 176 ? 5.832 -12.344 -12.555 1 88.81 176 VAL A O 1
ATOM 1335 N N . GLY A 1 177 ? 3.768 -13.164 -12.656 1 83.88 177 GLY A N 1
ATOM 1336 C CA . GLY A 1 177 ? 3.234 -12.016 -13.375 1 83.88 177 GLY A CA 1
ATOM 1337 C C . GLY A 1 177 ? 2.898 -10.852 -12.461 1 83.88 177 GLY A C 1
ATOM 1338 O O . GLY A 1 177 ? 2.23 -11.031 -11.445 1 83.88 177 GLY A O 1
ATOM 1339 N N . VAL A 1 178 ? 3.287 -9.625 -12.836 1 83.19 178 VAL A N 1
ATOM 1340 C CA . VAL A 1 178 ? 3.236 -8.523 -11.875 1 83.19 178 VAL A CA 1
ATOM 1341 C C . VAL A 1 178 ? 1.955 -7.723 -12.078 1 83.19 178 VAL A C 1
ATOM 1343 O O . VAL A 1 178 ? 1.613 -6.867 -11.258 1 83.19 178 VAL A O 1
ATOM 1346 N N . TRP A 1 179 ? 1.186 -8.031 -13.125 1 70.69 179 TRP A N 1
ATOM 1347 C CA . TRP A 1 179 ? 0.045 -7.176 -13.438 1 70.69 179 TRP A CA 1
ATOM 1348 C C . TRP A 1 179 ? -1.26 -7.816 -12.977 1 70.69 179 TRP A C 1
ATOM 1350 O O . TRP A 1 179 ? -2.307 -7.164 -12.953 1 70.69 179 TRP A O 1
ATOM 1360 N N . ASP A 1 180 ? -1.219 -8.969 -12.609 1 68.38 180 ASP A N 1
ATOM 1361 C CA . ASP A 1 180 ? -2.451 -9.641 -12.203 1 68.38 180 ASP A CA 1
ATOM 1362 C C . ASP A 1 180 ? -2.531 -9.758 -10.68 1 68.38 180 ASP A C 1
ATOM 1364 O O . ASP A 1 180 ? -1.519 -9.992 -10.016 1 68.38 180 ASP A O 1
ATOM 1368 N N . MET A 1 181 ? -3.814 -9.586 -10.211 1 73.19 181 MET A N 1
ATOM 1369 C CA . MET A 1 181 ? -4.02 -9.766 -8.773 1 73.19 181 MET A CA 1
ATOM 1370 C C . MET A 1 181 ? -3.857 -11.227 -8.383 1 73.19 181 MET A C 1
ATOM 1372 O O . MET A 1 181 ? -4.211 -12.125 -9.148 1 73.19 181 MET A O 1
ATOM 1376 N N . PRO A 1 182 ? -3.156 -11.547 -7.277 1 81.81 182 PRO A N 1
ATOM 1377 C CA . PRO A 1 182 ? -2.871 -10.586 -6.207 1 81.81 182 PRO A CA 1
ATOM 1378 C C . PRO A 1 182 ? -1.479 -9.969 -6.324 1 81.81 182 PRO A C 1
ATOM 1380 O O . PRO A 1 182 ? -1.162 -9.016 -5.613 1 81.81 182 PRO A O 1
ATOM 1383 N N . ALA A 1 183 ? -0.703 -10.414 -7.297 1 86.81 183 ALA A N 1
ATOM 1384 C CA . ALA A 1 183 ? 0.666 -9.922 -7.43 1 86.81 183 ALA A CA 1
ATOM 1385 C C . ALA A 1 183 ? 0.684 -8.43 -7.746 1 86.81 183 ALA A C 1
ATOM 1387 O O . ALA A 1 183 ? 1.538 -7.695 -7.246 1 86.81 183 ALA A O 1
ATOM 1388 N N . ALA A 1 184 ? -0.255 -8.047 -8.508 1 82.62 184 ALA A N 1
ATOM 1389 C CA . ALA A 1 184 ? -0.341 -6.629 -8.852 1 82.62 184 ALA A CA 1
ATOM 1390 C C . ALA A 1 184 ? -0.492 -5.766 -7.605 1 82.62 184 ALA A C 1
ATOM 1392 O O . ALA A 1 184 ? 0.073 -4.672 -7.523 1 82.62 184 ALA A O 1
ATOM 1393 N N . GLY A 1 185 ? -1.317 -6.246 -6.68 1 88.75 185 GLY A N 1
ATOM 1394 C CA . GLY A 1 185 ? -1.473 -5.523 -5.426 1 88.75 185 GLY A CA 1
ATOM 1395 C C . GLY A 1 185 ? -0.186 -5.43 -4.629 1 88.75 185 GLY A C 1
ATOM 1396 O O . GLY A 1 185 ? 0.12 -4.383 -4.055 1 88.75 185 GLY A O 1
ATOM 1397 N N . TRP A 1 186 ? 0.521 -6.504 -4.578 1 94 186 TRP A N 1
ATOM 1398 C CA . TRP A 1 186 ? 1.803 -6.512 -3.881 1 94 186 TRP A CA 1
ATOM 1399 C C . TRP A 1 186 ? 2.777 -5.527 -4.52 1 94 186 TRP A C 1
ATOM 1401 O O . TRP A 1 186 ? 3.465 -4.781 -3.82 1 94 186 TRP A O 1
ATOM 1411 N N . TRP A 1 187 ? 2.793 -5.492 -5.816 1 89.88 187 TRP A N 1
ATOM 1412 C CA . TRP A 1 187 ? 3.697 -4.586 -6.516 1 89.88 187 TRP A CA 1
ATOM 1413 C C . TRP A 1 187 ? 3.283 -3.135 -6.305 1 89.88 187 TRP A C 1
ATOM 1415 O O . TRP A 1 187 ? 4.137 -2.246 -6.227 1 89.88 187 TRP A O 1
ATOM 1425 N N . SER A 1 188 ? 2.057 -2.947 -6.273 1 88.12 188 SER A N 1
ATOM 1426 C CA . SER A 1 188 ? 1.59 -1.602 -5.957 1 88.12 188 SER A CA 1
ATOM 1427 C C . SER A 1 188 ? 2.08 -1.151 -4.586 1 88.12 188 SER A C 1
ATOM 1429 O O . SER A 1 188 ? 2.389 0.025 -4.387 1 88.12 188 SER A O 1
ATOM 1431 N N . ALA A 1 189 ? 2.047 -2.064 -3.652 1 93.5 189 ALA A N 1
ATOM 1432 C CA . ALA A 1 189 ? 2.59 -1.757 -2.332 1 93.5 189 ALA A CA 1
ATOM 1433 C C . ALA A 1 189 ? 4.074 -1.42 -2.416 1 93.5 189 ALA A C 1
ATOM 1435 O O . ALA A 1 189 ? 4.547 -0.495 -1.749 1 93.5 189 ALA A O 1
ATOM 1436 N N . VAL A 1 190 ? 4.797 -2.127 -3.199 1 94.19 190 VAL A N 1
ATOM 1437 C CA . VAL A 1 190 ? 6.211 -1.843 -3.42 1 94.19 190 VAL A CA 1
ATOM 1438 C C . VAL A 1 190 ? 6.375 -0.442 -4.004 1 94.19 190 VAL A C 1
ATOM 1440 O O . VAL A 1 190 ? 7.199 0.344 -3.533 1 94.19 190 VAL A O 1
ATOM 1443 N N . ASP A 1 191 ? 5.586 -0.168 -4.98 1 88.56 191 ASP A N 1
ATOM 1444 C CA . ASP A 1 191 ? 5.645 1.143 -5.621 1 88.56 191 ASP A CA 1
ATOM 1445 C C . ASP A 1 191 ? 5.375 2.258 -4.617 1 88.56 191 ASP A C 1
ATOM 1447 O O . ASP A 1 191 ? 6.031 3.299 -4.645 1 88.56 191 ASP A O 1
ATOM 1451 N N . ASN A 1 192 ? 4.391 1.987 -3.838 1 88.31 192 ASN A N 1
ATOM 1452 C CA . ASN A 1 192 ? 4.066 2.98 -2.818 1 88.31 192 ASN A CA 1
ATOM 1453 C C . ASN A 1 192 ? 5.242 3.213 -1.872 1 88.31 192 ASN A C 1
ATOM 1455 O O . ASN A 1 192 ? 5.512 4.352 -1.48 1 88.31 192 ASN A O 1
ATOM 1459 N N . LEU A 1 193 ? 5.875 2.188 -1.478 1 93.06 193 LEU A N 1
ATOM 1460 C CA . LEU A 1 193 ? 7.047 2.293 -0.612 1 93.06 193 LEU A CA 1
ATOM 1461 C C . LEU A 1 193 ? 8.164 3.074 -1.299 1 93.06 193 LEU A C 1
ATOM 1463 O O . LEU A 1 193 ? 8.812 3.916 -0.674 1 93.06 193 LEU A O 1
ATOM 1467 N N . VAL A 1 194 ? 8.344 2.811 -2.533 1 89.19 194 VAL A N 1
ATOM 1468 C CA . VAL A 1 194 ? 9.375 3.484 -3.314 1 89.19 194 VAL A CA 1
ATOM 1469 C C . VAL A 1 194 ? 9.062 4.977 -3.404 1 89.19 194 VAL A C 1
ATOM 1471 O O . VAL A 1 194 ? 9.961 5.812 -3.252 1 89.19 194 VAL A O 1
ATOM 1474 N N . GLU A 1 195 ? 7.844 5.27 -3.645 1 83.75 195 GLU A N 1
ATOM 1475 C CA . GLU A 1 195 ? 7.434 6.668 -3.707 1 83.75 195 GLU A CA 1
ATOM 1476 C C . GLU A 1 195 ? 7.695 7.379 -2.385 1 83.75 195 GLU A C 1
ATOM 1478 O O . GLU A 1 195 ? 8.117 8.539 -2.369 1 83.75 195 GLU A O 1
ATOM 1483 N N . ASP A 1 196 ? 7.371 6.707 -1.314 1 89.88 196 ASP A N 1
ATOM 1484 C CA . ASP A 1 196 ? 7.66 7.281 -0.005 1 89.88 196 ASP A CA 1
ATOM 1485 C C . ASP A 1 196 ? 9.156 7.527 0.165 1 89.88 196 ASP A C 1
ATOM 1487 O O . ASP A 1 196 ? 9.57 8.625 0.558 1 89.88 196 ASP A O 1
ATOM 1491 N N . LEU A 1 197 ? 9.93 6.512 -0.211 1 86.69 197 LEU A N 1
ATOM 1492 C CA . LEU A 1 197 ? 11.383 6.609 -0.084 1 86.69 197 LEU A CA 1
ATOM 1493 C C . LEU A 1 197 ? 11.93 7.762 -0.921 1 86.69 197 LEU A C 1
ATOM 1495 O O . LEU A 1 197 ? 12.906 8.406 -0.537 1 86.69 197 LEU A O 1
ATOM 1499 N N . ASP A 1 198 ? 11.273 7.992 -2.053 1 81.06 198 ASP A N 1
ATOM 1500 C CA . ASP A 1 198 ? 11.734 9.031 -2.971 1 81.06 198 ASP A CA 1
ATOM 1501 C C . ASP A 1 198 ? 11.18 10.398 -2.572 1 81.06 198 ASP A C 1
ATOM 1503 O O . ASP A 1 198 ? 11.562 11.414 -3.152 1 81.06 198 ASP A O 1
ATOM 1507 N N . SER A 1 199 ? 10.281 10.352 -1.62 1 75.75 199 SER A N 1
ATOM 1508 C CA . SER A 1 199 ? 9.672 11.609 -1.195 1 75.75 199 SER A CA 1
ATOM 1509 C C . SER A 1 199 ? 10.625 12.406 -0.307 1 75.75 199 SER A C 1
ATOM 1511 O O . SER A 1 199 ? 11.523 11.844 0.312 1 75.75 199 SER A O 1
ATOM 1513 N N . PRO A 1 200 ? 10.414 13.68 -0.224 1 66.62 200 PRO A N 1
ATOM 1514 C CA . PRO A 1 200 ? 11.312 14.523 0.567 1 66.62 200 PRO A CA 1
ATOM 1515 C C . PRO A 1 200 ? 11.219 14.242 2.064 1 66.62 200 PRO A C 1
ATOM 1517 O O . PRO A 1 200 ? 12.188 14.453 2.797 1 66.62 200 PRO A O 1
ATOM 1520 N N . ALA A 1 201 ? 10.109 13.898 2.57 1 72.62 201 ALA A N 1
ATOM 1521 C CA . ALA A 1 201 ? 9.891 13.539 3.971 1 72.62 201 ALA A CA 1
ATOM 1522 C C . ALA A 1 201 ? 9.227 12.172 4.098 1 72.62 201 ALA A C 1
ATOM 1524 O O . ALA A 1 201 ? 8.047 12.078 4.449 1 72.62 201 ALA A O 1
ATOM 1525 N N . PRO A 1 202 ? 10.047 11.195 3.893 1 82.81 202 PRO A N 1
ATOM 1526 C CA . PRO A 1 202 ? 9.461 9.859 3.861 1 82.81 202 PRO A CA 1
ATOM 1527 C C . PRO A 1 202 ? 8.938 9.406 5.227 1 82.81 202 PRO A C 1
ATOM 1529 O O . PRO A 1 202 ? 9.602 9.633 6.242 1 82.81 202 PRO A O 1
ATOM 1532 N N . THR A 1 203 ? 7.738 8.883 5.266 1 87.81 203 THR A N 1
ATOM 1533 C CA . THR A 1 203 ? 7.203 8.297 6.488 1 87.81 203 THR A CA 1
ATOM 1534 C C . THR A 1 203 ? 8.094 7.16 6.98 1 87.81 203 THR A C 1
ATOM 1536 O O . THR A 1 203 ? 8.148 6.883 8.18 1 87.81 203 THR A O 1
ATOM 1539 N N . LEU A 1 204 ? 8.867 6.559 6.105 1 88.62 204 LEU A N 1
ATOM 1540 C CA . LEU A 1 204 ? 9.695 5.395 6.406 1 88.62 204 LEU A CA 1
ATOM 1541 C C . LEU A 1 204 ? 10.914 5.789 7.23 1 88.62 204 LEU A C 1
ATOM 1543 O O . LEU A 1 204 ? 11.727 4.934 7.598 1 88.62 204 LEU A O 1
ATOM 1547 N N . ARG A 1 205 ? 10.992 6.996 7.508 1 82.75 205 ARG A N 1
ATOM 1548 C CA . ARG A 1 205 ? 11.984 7.414 8.492 1 82.75 205 ARG A CA 1
ATOM 1549 C C . ARG A 1 205 ? 11.562 7 9.898 1 82.75 205 ARG A C 1
ATOM 1551 O O . ARG A 1 205 ? 12.398 6.898 10.797 1 82.75 205 ARG A O 1
ATOM 1558 N N . HIS A 1 206 ? 10.312 6.926 10.086 1 84.31 206 HIS A N 1
ATOM 1559 C CA . HIS A 1 206 ? 9.797 6.512 11.383 1 84.31 206 HIS A CA 1
ATOM 1560 C C . HIS A 1 206 ? 9.828 4.996 11.531 1 84.31 206 HIS A C 1
ATOM 1562 O O . HIS A 1 206 ? 9.375 4.27 10.648 1 84.31 206 HIS A O 1
ATOM 1568 N N . PRO A 1 207 ? 10.273 4.449 12.648 1 85.12 207 PRO A N 1
ATOM 1569 C CA . PRO A 1 207 ? 10.422 3.002 12.836 1 85.12 207 PRO A CA 1
ATOM 1570 C C . PRO A 1 207 ? 9.094 2.256 12.703 1 85.12 207 PRO A C 1
ATOM 1572 O O . PRO A 1 207 ? 9.055 1.138 12.188 1 85.12 207 PRO A O 1
ATOM 1575 N N . ALA A 1 208 ? 8.047 2.822 13.156 1 87.06 208 ALA A N 1
ATOM 1576 C CA . ALA A 1 208 ? 6.746 2.164 13.062 1 87.06 208 ALA A CA 1
ATOM 1577 C C . ALA A 1 208 ? 6.34 1.968 11.609 1 87.06 208 ALA A C 1
ATOM 1579 O O . ALA A 1 208 ? 5.723 0.959 11.258 1 87.06 208 ALA A O 1
ATOM 1580 N N . ALA A 1 209 ? 6.684 2.982 10.812 1 92.5 209 ALA A N 1
ATOM 1581 C CA . ALA A 1 209 ? 6.387 2.857 9.391 1 92.5 209 ALA A CA 1
ATOM 1582 C C . ALA A 1 209 ? 7.227 1.758 8.742 1 92.5 209 ALA A C 1
ATOM 1584 O O . ALA A 1 209 ? 6.734 0.998 7.91 1 92.5 209 ALA A O 1
ATOM 1585 N N . VAL A 1 210 ? 8.453 1.689 9.156 1 91.81 210 VAL A N 1
ATOM 1586 C CA . VAL A 1 210 ? 9.344 0.646 8.648 1 91.81 210 VAL A CA 1
ATOM 1587 C C . VAL A 1 210 ? 8.773 -0.728 9.008 1 91.81 210 VAL A C 1
ATOM 1589 O O . VAL A 1 210 ? 8.648 -1.597 8.141 1 91.81 210 VAL A O 1
ATOM 1592 N N . SER A 1 211 ? 8.445 -0.872 10.25 1 92.44 211 SER A N 1
ATOM 1593 C CA . SER A 1 211 ? 7.922 -2.148 10.727 1 92.44 211 SER A CA 1
ATOM 1594 C C . SER A 1 211 ? 6.637 -2.525 9.992 1 92.44 211 SER A C 1
ATOM 1596 O O . SER A 1 211 ? 6.469 -3.672 9.57 1 92.44 211 SER A O 1
ATOM 1598 N N . ALA A 1 212 ? 5.762 -1.576 9.898 1 93.38 212 ALA A N 1
ATOM 1599 C CA . ALA A 1 212 ? 4.496 -1.827 9.211 1 93.38 212 ALA A CA 1
ATOM 1600 C C . ALA A 1 212 ? 4.73 -2.17 7.746 1 93.38 212 ALA A C 1
ATOM 1602 O O . ALA A 1 212 ? 4.102 -3.084 7.207 1 93.38 212 ALA A O 1
ATOM 1603 N N . ALA A 1 213 ? 5.59 -1.451 7.098 1 95.12 213 ALA A N 1
ATOM 1604 C CA . ALA A 1 213 ? 5.887 -1.664 5.684 1 95.12 213 ALA A CA 1
ATOM 1605 C C . ALA A 1 213 ? 6.496 -3.043 5.453 1 95.12 213 ALA A C 1
ATOM 1607 O O . ALA A 1 213 ? 6.094 -3.762 4.535 1 95.12 213 ALA A O 1
ATOM 1608 N N . GLU A 1 214 ? 7.438 -3.4 6.273 1 94.94 214 GLU A N 1
ATOM 1609 C CA . GLU A 1 214 ? 8.102 -4.691 6.133 1 94.94 214 GLU A CA 1
ATOM 1610 C C . GLU A 1 214 ? 7.113 -5.844 6.316 1 94.94 214 GLU A C 1
ATOM 1612 O O . GLU A 1 214 ? 7.098 -6.785 5.52 1 94.94 214 GLU A O 1
ATOM 1617 N N . ARG A 1 215 ? 6.414 -5.703 7.32 1 94.69 215 ARG A N 1
ATOM 1618 C CA . ARG A 1 215 ? 5.453 -6.777 7.551 1 94.69 215 ARG A CA 1
ATOM 1619 C C . ARG A 1 215 ? 4.445 -6.863 6.41 1 94.69 215 ARG A C 1
ATOM 1621 O O . ARG A 1 215 ? 4.109 -7.961 5.953 1 94.69 215 ARG A O 1
ATOM 1628 N N . SER A 1 216 ? 3.973 -5.727 5.996 1 95.88 216 SER A N 1
ATOM 1629 C CA . SER A 1 216 ? 3.031 -5.711 4.883 1 95.88 216 SER A CA 1
ATOM 1630 C C . SER A 1 216 ? 3.629 -6.371 3.646 1 95.88 216 SER A C 1
ATOM 1632 O O . SER A 1 216 ? 2.951 -7.133 2.953 1 95.88 216 SER A O 1
ATOM 1634 N N . LEU A 1 217 ? 4.871 -6.086 3.363 1 96.75 217 LEU A N 1
ATOM 1635 C CA . LEU A 1 217 ? 5.527 -6.664 2.195 1 96.75 217 LEU A CA 1
ATOM 1636 C C . LEU A 1 217 ? 5.703 -8.172 2.361 1 96.75 217 LEU A C 1
ATOM 1638 O O . LEU A 1 217 ? 5.48 -8.938 1.419 1 96.75 217 LEU A O 1
ATOM 1642 N N . MET A 1 218 ? 6.109 -8.57 3.523 1 97.31 218 MET A N 1
ATOM 1643 C CA . MET A 1 218 ? 6.316 -9.992 3.758 1 97.31 218 MET A CA 1
ATOM 1644 C C . MET A 1 218 ? 4.996 -10.758 3.668 1 97.31 218 MET A C 1
ATOM 1646 O O . MET A 1 218 ? 4.91 -11.773 2.982 1 97.31 218 MET A O 1
ATOM 1650 N N . VAL A 1 219 ? 3.973 -10.273 4.309 1 96.06 219 VAL A N 1
ATOM 1651 C CA . VAL A 1 219 ? 2.65 -10.891 4.27 1 96.06 219 VAL A CA 1
ATOM 1652 C C . VAL A 1 219 ? 2.129 -10.906 2.834 1 96.06 219 VAL A C 1
ATOM 1654 O O . VAL A 1 219 ? 1.63 -11.922 2.359 1 96.06 219 VAL A O 1
ATOM 1657 N N . GLY A 1 220 ? 2.266 -9.75 2.191 1 95.81 220 GLY A N 1
ATOM 1658 C CA . GLY A 1 220 ? 1.84 -9.672 0.803 1 95.81 220 GLY A CA 1
ATOM 1659 C C . GLY A 1 220 ? 2.551 -10.664 -0.097 1 95.81 220 GLY A C 1
ATOM 1660 O O . GLY A 1 220 ? 1.923 -11.297 -0.95 1 95.81 220 GLY A O 1
ATOM 1661 N N . LEU A 1 221 ? 3.848 -10.758 0.062 1 95.94 221 LEU A N 1
ATOM 1662 C CA . LEU A 1 221 ? 4.621 -11.703 -0.738 1 95.94 221 LEU A CA 1
ATOM 1663 C C . LEU A 1 221 ? 4.129 -13.125 -0.529 1 95.94 221 LEU A C 1
ATOM 1665 O O . LEU A 1 221 ? 3.906 -13.859 -1.496 1 95.94 221 LEU A O 1
ATOM 1669 N N . LEU A 1 222 ? 3.885 -13.547 0.69 1 94.06 222 LEU A N 1
ATOM 1670 C CA . LEU A 1 222 ? 3.461 -14.898 1.049 1 94.06 222 LEU A CA 1
ATOM 1671 C C . LEU A 1 222 ? 2.082 -15.203 0.475 1 94.06 222 LEU A C 1
ATOM 1673 O O . LEU A 1 222 ? 1.792 -16.359 0.125 1 94.06 222 LEU A O 1
ATOM 1677 N N . LEU A 1 223 ? 1.31 -14.18 0.313 1 92 223 LEU A N 1
ATOM 1678 C CA . LEU A 1 223 ? -0.073 -14.43 -0.079 1 92 223 LEU A CA 1
ATOM 1679 C C . LEU A 1 223 ? -0.264 -14.195 -1.574 1 92 223 LEU A C 1
ATOM 1681 O O . LEU A 1 223 ? -1.242 -14.664 -2.16 1 92 223 LEU A O 1
ATOM 1685 N N . SER A 1 224 ? 0.632 -13.461 -2.215 1 91.06 224 SER A N 1
ATOM 1686 C CA . SER A 1 224 ? 0.401 -13.039 -3.592 1 91.06 224 SER A CA 1
ATOM 1687 C C . SER A 1 224 ? 1.225 -13.875 -4.57 1 91.06 224 SER A C 1
ATOM 1689 O O . SER A 1 224 ? 0.914 -13.93 -5.762 1 91.06 224 SER A O 1
ATOM 1691 N N . VAL A 1 225 ? 2.354 -14.398 -4.145 1 89.62 225 VAL A N 1
ATOM 1692 C CA . VAL A 1 225 ? 3.225 -15.219 -4.98 1 89.62 225 VAL A CA 1
ATOM 1693 C C . VAL A 1 225 ? 3.113 -16.688 -4.566 1 89.62 225 VAL A C 1
ATOM 1695 O O . VAL A 1 225 ? 3.354 -17.031 -3.406 1 89.62 225 VAL A O 1
ATOM 1698 N N . PRO A 1 226 ? 2.768 -17.547 -5.469 1 85.56 226 PRO A N 1
ATOM 1699 C CA . PRO A 1 226 ? 2.602 -18.953 -5.121 1 85.56 226 PRO A CA 1
ATOM 1700 C C . PRO A 1 226 ? 3.889 -19.594 -4.598 1 85.56 226 PRO A C 1
ATOM 1702 O O . PRO A 1 226 ? 4.98 -19.266 -5.07 1 85.56 226 PRO A O 1
ATOM 1705 N N . HIS A 1 227 ? 3.764 -20.5 -3.633 1 87.56 227 HIS A N 1
ATOM 1706 C CA . HIS A 1 227 ? 4.859 -21.25 -3.031 1 87.56 227 HIS A CA 1
ATOM 1707 C C . HIS A 1 227 ? 4.375 -22.594 -2.488 1 87.56 227 HIS A C 1
ATOM 1709 O O . HIS A 1 227 ? 3.186 -22.906 -2.576 1 87.56 227 HIS A O 1
ATOM 1715 N N . ASN A 1 228 ? 5.281 -23.344 -1.935 1 83.81 228 ASN A N 1
ATOM 1716 C CA . ASN A 1 228 ? 4.984 -24.719 -1.547 1 83.81 228 ASN A CA 1
ATOM 1717 C C . ASN A 1 228 ? 4.039 -24.781 -0.35 1 83.81 228 ASN A C 1
ATOM 1719 O O . ASN A 1 228 ? 3.465 -25.828 -0.052 1 83.81 228 ASN A O 1
ATOM 1723 N N . TYR A 1 229 ? 3.754 -23.688 0.371 1 82.62 229 TYR A N 1
ATOM 1724 C CA . TYR A 1 229 ? 2.822 -23.672 1.493 1 82.62 229 TYR A CA 1
ATOM 1725 C C . TYR A 1 229 ? 1.534 -22.953 1.12 1 82.62 229 TYR A C 1
ATOM 1727 O O . TYR A 1 229 ? 0.634 -22.797 1.951 1 82.62 229 TYR A O 1
ATOM 1735 N N . SER A 1 230 ? 1.444 -22.422 -0.045 1 81.38 230 SER A N 1
ATOM 1736 C CA . SER A 1 230 ? 0.3 -21.625 -0.467 1 81.38 230 SER A CA 1
ATOM 1737 C C . SER A 1 230 ? -1.011 -22.375 -0.248 1 81.38 230 SER A C 1
ATOM 1739 O O . SER A 1 230 ? -1.995 -21.797 0.211 1 81.38 230 SER A O 1
ATOM 1741 N N . GLY A 1 231 ? -1.034 -23.594 -0.655 1 71.75 231 GLY A N 1
ATOM 1742 C CA . GLY A 1 231 ? -2.24 -24.391 -0.483 1 71.75 231 GLY A CA 1
ATOM 1743 C C . GLY A 1 231 ? -2.725 -24.438 0.954 1 71.75 231 GLY A C 1
ATOM 1744 O O . GLY A 1 231 ? -3.924 -24.312 1.213 1 71.75 231 GLY A O 1
ATOM 1745 N N . ARG A 1 232 ? -1.797 -24.594 1.829 1 70 232 ARG A N 1
ATOM 1746 C CA . ARG A 1 232 ? -2.105 -24.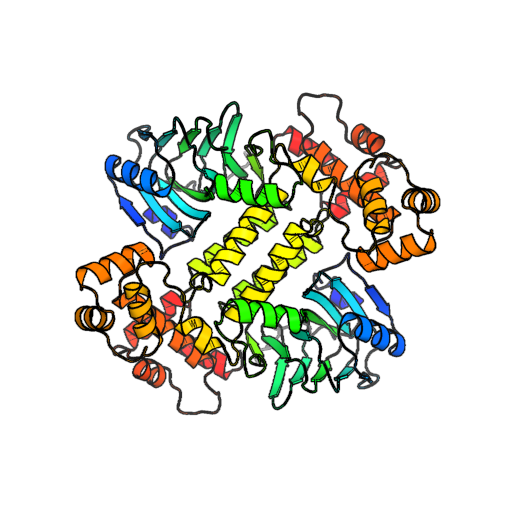688 3.252 1 70 232 ARG A CA 1
ATOM 1747 C C . ARG A 1 232 ? -2.604 -23.359 3.801 1 70 232 ARG A C 1
ATOM 1749 O O . ARG A 1 232 ? -3.406 -23.328 4.738 1 70 232 ARG A O 1
ATOM 1756 N N . LEU A 1 233 ? -2.066 -22.266 3.314 1 72.12 233 LEU A N 1
ATOM 1757 C CA . LEU A 1 233 ? -2.393 -20.953 3.838 1 72.12 233 LEU A CA 1
ATOM 1758 C C . LEU A 1 233 ? -3.838 -20.578 3.523 1 72.12 233 LEU A C 1
ATOM 1760 O O . LEU A 1 233 ? -4.469 -19.828 4.277 1 72.12 233 LEU A O 1
ATOM 1764 N N . TRP A 1 234 ? -4.324 -21 2.475 1 58.34 234 TRP A N 1
ATOM 1765 C CA . TRP A 1 234 ? -5.68 -20.656 2.068 1 58.34 234 TRP A CA 1
ATOM 1766 C C . TRP A 1 234 ? -6.676 -21.703 2.531 1 58.34 234 TRP A C 1
ATOM 1768 O O . TRP A 1 234 ? -7.891 -21.5 2.465 1 58.34 234 TRP A O 1
ATOM 1778 N N . GLU A 1 235 ? -6.168 -22.875 2.773 1 54.22 235 GLU A N 1
ATOM 1779 C CA . GLU A 1 235 ? -7.055 -23.906 3.318 1 54.22 235 GLU A CA 1
ATOM 1780 C C . GLU A 1 235 ? -7.68 -23.453 4.633 1 54.22 235 GLU A C 1
ATOM 1782 O O . GLU A 1 235 ? -8.836 -23.781 4.926 1 54.22 235 GLU A O 1
ATOM 1787 N N . ARG A 1 236 ? -6.879 -22.922 5.59 1 44.19 236 ARG A N 1
ATOM 1788 C CA . ARG A 1 236 ? -7.406 -22.562 6.902 1 44.19 236 ARG A CA 1
ATOM 1789 C C . ARG A 1 236 ? -7.641 -21.062 7.004 1 44.19 236 ARG A C 1
ATOM 1791 O O . ARG A 1 236 ? -6.906 -20.359 7.695 1 44.19 236 ARG A O 1
ATOM 1798 N N . PRO A 1 237 ? -8.039 -20.453 6 1 43.03 237 PRO A N 1
ATOM 1799 C CA . PRO A 1 237 ? -8.211 -19.047 6.348 1 43.03 237 PRO A CA 1
ATOM 1800 C C . PRO A 1 237 ? -9.023 -18.844 7.625 1 43.03 237 PRO A C 1
ATOM 1802 O O . PRO A 1 237 ? -9.898 -19.656 7.938 1 43.03 237 PRO A O 1
ATOM 1805 N N . LEU A 1 238 ? -8.5 -18.484 8.648 1 41.31 238 LEU A N 1
ATOM 1806 C CA . LEU A 1 238 ? -9.305 -18.141 9.82 1 41.31 238 LEU A CA 1
ATOM 1807 C C . LEU A 1 238 ? -10.57 -17.406 9.414 1 41.31 238 LEU A C 1
ATOM 1809 O O . LEU A 1 238 ? -10.531 -16.547 8.531 1 41.31 238 LEU A O 1
ATOM 1813 N N . PRO A 1 239 ? -11.734 -17.984 9.648 1 40.44 239 PRO A N 1
ATOM 1814 C CA . PRO A 1 239 ? -13.062 -17.516 9.258 1 40.44 239 PRO A CA 1
ATOM 1815 C C . PRO A 1 239 ? -13.289 -16.047 9.602 1 40.44 239 PRO A C 1
ATOM 1817 O O . PRO A 1 239 ? -12.984 -15.617 10.719 1 40.44 239 PRO A O 1
ATOM 1820 N N . ILE A 1 240 ? -13.094 -15.117 8.758 1 41.59 240 ILE A N 1
ATOM 1821 C CA . ILE A 1 240 ? -13.938 -13.93 8.93 1 41.59 240 ILE A CA 1
ATOM 1822 C C . ILE A 1 240 ? -15.406 -14.344 8.984 1 41.59 240 ILE A C 1
ATOM 1824 O O . ILE A 1 240 ? -15.961 -14.805 7.988 1 41.59 240 ILE A O 1
ATOM 1828 N N . GLY A 1 241 ? -16.047 -14.523 10.18 1 48.25 241 GLY A N 1
ATOM 1829 C CA . GLY A 1 241 ? -17.422 -14.945 10.445 1 48.25 241 GLY A CA 1
ATOM 1830 C C . GLY A 1 241 ? -17.5 -16.281 11.148 1 48.25 241 GLY A C 1
ATOM 1831 O O . GLY A 1 241 ? -16.5 -16.797 11.648 1 48.25 241 GLY A O 1
ATOM 1832 N N . PRO A 1 242 ? -18.703 -16.781 11.297 1 56.47 242 PRO A N 1
ATOM 1833 C CA . PRO A 1 242 ? -18.875 -18.047 12 1 56.47 242 PRO A CA 1
ATOM 1834 C C . PRO A 1 242 ? -18.094 -19.203 11.352 1 56.47 242 PRO A C 1
ATOM 1836 O O . PRO A 1 242 ? -17.812 -19.156 10.148 1 56.47 242 PRO A O 1
ATOM 1839 N N . GLU A 1 243 ? -17.562 -20.062 12.164 1 63.31 243 GLU A N 1
ATOM 1840 C CA . GLU A 1 243 ? -16.781 -21.219 11.75 1 63.31 243 GLU A CA 1
ATOM 1841 C C . GLU A 1 243 ? -17.391 -21.891 10.523 1 63.31 243 GLU A C 1
ATOM 1843 O O . GLU A 1 243 ? -16.672 -22.328 9.617 1 63.31 243 GLU A O 1
ATOM 1848 N N . TRP A 1 244 ? -18.703 -21.984 10.547 1 72.25 244 TRP A N 1
ATOM 1849 C CA . TRP A 1 244 ? -19.391 -22.672 9.445 1 72.25 244 TRP A CA 1
ATOM 1850 C C . TRP A 1 244 ? -19.172 -21.922 8.133 1 72.25 244 TRP A C 1
ATOM 1852 O O . TRP A 1 244 ? -19.172 -22.531 7.059 1 72.25 244 TRP A O 1
ATOM 1862 N N . LEU A 1 245 ? -19 -20.656 8.203 1 75.06 245 LEU A N 1
ATOM 1863 C CA . LEU A 1 245 ? -18.781 -19.875 6.996 1 75.06 245 LEU A CA 1
ATOM 1864 C C . LEU A 1 245 ? -17.406 -20.172 6.402 1 75.06 245 LEU A C 1
ATOM 1866 O O . LEU A 1 245 ? -17.266 -20.328 5.188 1 75.06 245 LEU A O 1
ATOM 1870 N N . GLY A 1 246 ? -16.484 -20.219 7.25 1 71.69 246 GLY A N 1
ATOM 1871 C CA . GLY A 1 246 ? -15.172 -20.656 6.816 1 71.69 246 GLY A CA 1
ATOM 1872 C C . GLY A 1 246 ? -15.164 -22.031 6.188 1 71.69 246 GLY A C 1
ATOM 1873 O O . GLY A 1 246 ? -14.531 -22.25 5.156 1 71.69 246 GLY A O 1
ATOM 1874 N N . ARG A 1 247 ? -15.906 -22.875 6.793 1 72 247 ARG A N 1
ATOM 1875 C CA . ARG A 1 247 ? -16.031 -24.234 6.266 1 72 247 ARG A CA 1
ATOM 1876 C C . ARG A 1 247 ? -16.688 -24.234 4.887 1 72 247 ARG A C 1
ATOM 1878 O O . ARG A 1 247 ? -16.234 -24.922 3.975 1 72 247 ARG A O 1
ATOM 1885 N N . ALA A 1 248 ? -17.75 -23.469 4.797 1 80.81 248 ALA A N 1
ATOM 1886 C CA . ALA A 1 248 ? -18.469 -23.391 3.531 1 80.81 248 ALA A CA 1
ATOM 1887 C C . ALA A 1 248 ? -17.578 -22.844 2.418 1 80.81 248 ALA A C 1
ATOM 1889 O O . ALA A 1 248 ? -17.531 -23.422 1.322 1 80.81 248 ALA A O 1
ATOM 1890 N N . THR A 1 249 ? -16.906 -21.828 2.756 1 76.62 249 THR A N 1
ATOM 1891 C CA . THR A 1 249 ? -16.062 -21.219 1.736 1 76.62 249 THR A CA 1
ATOM 1892 C C . THR A 1 249 ? -14.883 -22.125 1.393 1 76.62 249 THR A C 1
ATOM 1894 O O . THR A 1 249 ? -14.5 -22.234 0.227 1 76.62 249 THR A O 1
ATOM 1897 N N . ASP A 1 250 ? -14.398 -22.828 2.326 1 71.19 250 ASP A N 1
ATOM 1898 C CA . ASP A 1 250 ? -13.328 -23.797 2.107 1 71.19 250 ASP A CA 1
ATOM 1899 C C . ASP A 1 250 ? -13.789 -24.922 1.17 1 71.19 250 ASP A C 1
ATOM 1901 O O . ASP A 1 250 ? -13.039 -25.328 0.282 1 71.19 250 ASP A O 1
ATOM 1905 N N . LEU A 1 251 ? -14.922 -25.328 1.431 1 75.88 251 LEU A N 1
ATOM 1906 C CA . LEU A 1 251 ? -15.477 -26.406 0.615 1 75.88 251 LEU A CA 1
ATOM 1907 C C . LEU A 1 251 ? -15.594 -25.969 -0.843 1 75.88 251 LEU A C 1
ATOM 1909 O O . LEU A 1 251 ? -15.242 -26.734 -1.75 1 75.88 251 LEU A O 1
ATOM 1913 N N . ILE A 1 252 ? -15.984 -24.781 -1 1 79.62 252 ILE A N 1
ATOM 1914 C CA . ILE A 1 252 ? -16.156 -24.266 -2.352 1 79.62 252 ILE A CA 1
ATOM 1915 C C . ILE A 1 252 ? -14.805 -24.109 -3.029 1 79.62 252 ILE A C 1
ATOM 1917 O O . ILE A 1 252 ? -14.641 -24.469 -4.195 1 79.62 252 ILE A O 1
ATOM 1921 N N . GLU A 1 253 ? -13.883 -23.672 -2.27 1 74.06 253 GLU A N 1
ATOM 1922 C CA . GLU A 1 253 ? -12.57 -23.359 -2.828 1 74.06 253 GLU A CA 1
ATOM 1923 C C . GLU A 1 253 ? -11.773 -24.625 -3.105 1 74.06 253 GLU A C 1
ATOM 1925 O O . GLU A 1 253 ? -11.008 -24.688 -4.074 1 74.06 253 GLU A O 1
ATOM 1930 N N . ARG A 1 254 ? -11.938 -25.609 -2.326 1 68.38 254 ARG A N 1
ATOM 1931 C CA . ARG A 1 254 ? -11.164 -26.844 -2.438 1 68.38 254 ARG A CA 1
ATOM 1932 C C . ARG A 1 254 ? -11.633 -27.672 -3.627 1 68.38 254 ARG A C 1
ATOM 1934 O O . ARG A 1 254 ? -10.82 -28.312 -4.293 1 68.38 254 ARG A O 1
ATOM 1941 N N . VAL A 1 255 ? -12.898 -27.625 -3.822 1 70.44 255 VAL A N 1
ATOM 1942 C CA . VAL A 1 255 ? -13.414 -28.453 -4.918 1 70.44 255 VAL A CA 1
ATOM 1943 C C . VAL A 1 255 ? -14.289 -27.594 -5.832 1 70.44 255 VAL A C 1
ATOM 1945 O O . VAL A 1 255 ? -15.5 -27.797 -5.918 1 70.44 255 VAL A O 1
ATOM 1948 N N . PRO A 1 256 ? -13.586 -26.734 -6.598 1 68.25 256 PRO A N 1
ATOM 1949 C CA . PRO A 1 256 ? -14.367 -25.766 -7.379 1 68.25 256 PRO A CA 1
ATOM 1950 C C . PRO A 1 256 ? -15.227 -26.438 -8.453 1 68.25 256 PRO A C 1
ATOM 1952 O O . PRO A 1 256 ? -16.234 -25.891 -8.883 1 68.25 256 PRO A O 1
ATOM 1955 N N . HIS A 1 257 ? -14.836 -27.594 -8.828 1 75.62 257 HIS A N 1
ATOM 1956 C CA . HIS A 1 257 ? -15.547 -28.297 -9.891 1 75.62 257 HIS A CA 1
ATOM 1957 C C . HIS A 1 257 ? -16.828 -28.922 -9.375 1 75.62 257 HIS A C 1
ATOM 1959 O O . HIS A 1 257 ? -17.703 -29.297 -10.164 1 75.62 257 HIS A O 1
ATOM 1965 N N . ARG A 1 258 ? -16.906 -29.078 -8.117 1 76.69 258 ARG A N 1
ATOM 1966 C CA . ARG A 1 258 ? -18.125 -29.656 -7.551 1 76.69 258 ARG A CA 1
ATOM 1967 C C . ARG A 1 258 ? -19.281 -28.641 -7.574 1 76.69 258 ARG A C 1
ATOM 1969 O O . ARG A 1 258 ? -19.094 -27.484 -7.203 1 76.69 258 ARG A O 1
ATOM 1976 N N . THR A 1 259 ? -20.375 -29.062 -8.125 1 76.94 259 THR A N 1
ATOM 1977 C CA . THR A 1 259 ? -21.562 -28.219 -8.109 1 76.94 259 THR A CA 1
ATOM 1978 C C . THR A 1 259 ? -22.297 -28.328 -6.773 1 76.94 259 THR A C 1
ATOM 1980 O O . THR A 1 259 ? -22.938 -29.344 -6.5 1 76.94 259 THR A O 1
ATOM 1983 N N . TRP A 1 260 ? -22.062 -27.328 -5.922 1 81.5 260 TRP A N 1
ATOM 1984 C CA . TRP A 1 260 ? -22.766 -27.312 -4.641 1 81.5 260 TRP A CA 1
ATOM 1985 C C . TRP A 1 260 ? -24.172 -26.734 -4.797 1 81.5 260 TRP A C 1
ATOM 1987 O O . TRP A 1 260 ? -24.375 -25.766 -5.535 1 81.5 260 TRP A O 1
ATOM 1997 N N . THR A 1 261 ? -25.203 -27.516 -4.27 1 84.25 261 THR A N 1
ATOM 1998 C CA . THR A 1 261 ? -26.453 -26.828 -3.963 1 84.25 261 THR A CA 1
ATOM 1999 C C . THR A 1 261 ? -26.391 -26.172 -2.586 1 84.25 261 THR A C 1
ATOM 2001 O O . THR A 1 261 ? -25.578 -26.562 -1.749 1 84.25 261 THR A O 1
ATOM 2004 N N . VAL A 1 262 ? -27.172 -25.141 -2.467 1 86.62 262 VAL A N 1
ATOM 2005 C CA . VAL A 1 262 ? -27.141 -24.406 -1.205 1 86.62 262 VAL A CA 1
ATOM 2006 C C . VAL A 1 262 ? -27.453 -25.359 -0.051 1 86.62 262 VAL A C 1
ATOM 2008 O O . VAL A 1 262 ? -26.734 -25.359 0.958 1 86.62 262 VAL A O 1
ATOM 2011 N N . PRO A 1 263 ? -28.422 -26.266 -0.209 1 86.38 263 PRO A N 1
ATOM 2012 C CA . PRO A 1 263 ? -28.672 -27.203 0.885 1 86.38 263 PRO A CA 1
ATOM 2013 C C . PRO A 1 263 ? -27.5 -28.156 1.129 1 86.38 263 PRO A C 1
ATOM 2015 O O . PRO A 1 263 ? -27.172 -28.438 2.281 1 86.38 263 PRO A O 1
ATOM 2018 N N . ASP A 1 264 ? -26.797 -28.609 0.08 1 87.69 264 ASP A N 1
ATOM 2019 C CA . ASP A 1 264 ? -25.641 -29.5 0.209 1 87.69 264 ASP A CA 1
ATOM 2020 C C . ASP A 1 264 ? -24.484 -28.812 0.909 1 87.69 264 ASP A C 1
ATOM 2022 O O . ASP A 1 264 ? -23.828 -29.391 1.772 1 87.69 264 ASP A O 1
ATOM 2026 N N . LEU A 1 265 ? -24.297 -27.578 0.487 1 89.44 265 LEU A N 1
ATOM 2027 C CA . LEU A 1 265 ? -23.219 -26.781 1.074 1 89.44 265 LEU A CA 1
ATOM 2028 C C . LEU A 1 265 ? -23.5 -26.484 2.543 1 89.44 265 LEU A C 1
ATOM 2030 O O . LEU A 1 265 ? -22.594 -26.547 3.377 1 89.44 265 LEU A O 1
ATOM 2034 N N . ALA A 1 266 ? -24.719 -26.141 2.857 1 89 266 ALA A N 1
ATOM 2035 C CA . ALA A 1 266 ? -25.125 -25.875 4.234 1 89 266 ALA A CA 1
ATOM 2036 C C . ALA A 1 266 ? -24.891 -27.094 5.125 1 89 266 ALA A C 1
ATOM 2038 O O . ALA A 1 266 ? -24.328 -26.969 6.219 1 89 266 ALA A O 1
ATOM 2039 N N . ARG A 1 267 ? -25.281 -28.266 4.59 1 86 267 ARG A N 1
ATOM 2040 C CA . ARG A 1 267 ? -25.094 -29.516 5.324 1 86 267 ARG A CA 1
ATOM 2041 C C . ARG A 1 267 ? -23.609 -29.781 5.551 1 86 267 ARG A C 1
ATOM 2043 O O . ARG A 1 267 ? -23.203 -30.109 6.664 1 86 267 ARG A O 1
ATOM 2050 N N . ALA A 1 268 ? -22.828 -29.609 4.516 1 85.44 268 ALA A N 1
ATOM 2051 C CA . ALA A 1 268 ? -21.391 -29.875 4.594 1 85.44 268 ALA A CA 1
ATOM 2052 C C . ALA A 1 268 ? -20.703 -28.922 5.551 1 85.44 268 ALA A C 1
ATOM 2054 O O . ALA A 1 268 ? -19.703 -29.266 6.191 1 85.44 268 ALA A O 1
ATOM 2055 N N . ALA A 1 269 ? -21.266 -27.766 5.617 1 85.38 269 ALA A N 1
ATOM 2056 C CA . ALA A 1 269 ? -20.688 -26.734 6.465 1 85.38 269 ALA A CA 1
ATOM 2057 C C . ALA A 1 269 ? -21.312 -26.734 7.852 1 85.38 269 ALA A C 1
ATOM 2059 O O . ALA A 1 269 ? -21 -25.891 8.688 1 85.38 269 ALA A O 1
ATOM 2060 N N . ASN A 1 270 ? -22.234 -27.625 8.047 1 82.75 270 ASN A N 1
ATOM 2061 C CA . ASN A 1 270 ? -22.922 -27.797 9.328 1 82.75 270 ASN A CA 1
ATOM 2062 C C . ASN A 1 270 ? -23.672 -26.531 9.734 1 82.75 270 ASN A C 1
ATOM 2064 O O . ASN A 1 270 ? -23.5 -26.031 10.852 1 82.75 270 ASN A O 1
ATOM 2068 N N . THR A 1 271 ? -24.438 -26.031 8.836 1 85.31 271 THR A N 1
ATOM 2069 C CA . THR A 1 271 ? -25.266 -24.859 9.078 1 85.31 271 THR A CA 1
ATOM 2070 C C . THR A 1 271 ? -26.578 -24.938 8.305 1 85.31 271 THR A C 1
ATOM 2072 O O . THR A 1 271 ? -26.797 -25.891 7.547 1 85.31 271 THR A O 1
ATOM 2075 N N . SER A 1 272 ? -27.531 -24.109 8.672 1 85.69 272 SER A N 1
ATOM 2076 C CA . SER A 1 272 ? -28.797 -24.062 7.941 1 85.69 272 SER A CA 1
ATOM 2077 C C . SER A 1 272 ? -28.656 -23.266 6.645 1 85.69 272 SER A C 1
ATOM 2079 O O . SER A 1 272 ? -27.766 -22.438 6.512 1 85.69 272 SER A O 1
ATOM 2081 N N . THR A 1 273 ? -29.516 -23.719 5.68 1 88.25 273 THR A N 1
ATOM 2082 C CA . THR A 1 273 ? -29.547 -23 4.414 1 88.25 273 THR A CA 1
ATOM 2083 C C . THR A 1 273 ? -29.75 -21.5 4.648 1 88.25 273 THR A C 1
ATOM 2085 O O . THR A 1 273 ? -29.125 -20.672 3.979 1 88.25 273 THR A O 1
ATOM 2088 N N . ARG A 1 274 ? -30.547 -21.219 5.605 1 84.38 274 ARG A N 1
ATOM 2089 C CA . ARG A 1 274 ? -30.812 -19.812 5.914 1 84.38 274 ARG A CA 1
ATOM 2090 C C . ARG A 1 274 ? -29.578 -19.125 6.469 1 84.38 274 ARG A C 1
ATOM 2092 O O . ARG A 1 274 ? -29.234 -18.016 6.055 1 84.38 274 ARG A O 1
ATOM 2099 N N . ALA A 1 275 ? -28.891 -19.75 7.355 1 82.25 275 ALA A N 1
ATOM 2100 C CA . ALA A 1 275 ? -27.672 -19.203 7.965 1 82.25 275 ALA A CA 1
ATOM 2101 C C . ALA A 1 275 ? -26.578 -19.016 6.922 1 82.25 275 ALA A C 1
ATOM 2103 O O . ALA A 1 275 ? -25.828 -18.047 6.98 1 82.25 275 ALA A O 1
ATOM 2104 N N . LEU A 1 276 ? -26.531 -19.938 6.008 1 85.81 276 LEU A N 1
ATOM 2105 C CA . LEU A 1 276 ? -25.516 -19.875 4.961 1 85.81 276 LEU A CA 1
ATOM 2106 C C . LEU A 1 276 ? -25.719 -18.641 4.082 1 85.81 276 LEU A C 1
ATOM 2108 O O . LEU A 1 276 ? -24.766 -17.891 3.842 1 85.81 276 LEU A O 1
ATOM 2112 N N . TYR A 1 277 ? -26.938 -18.469 3.715 1 81.19 277 TYR A N 1
ATOM 2113 C CA . TYR A 1 277 ? -27.25 -17.312 2.877 1 81.19 277 TYR A CA 1
ATOM 2114 C C . TYR A 1 277 ? -26.969 -16.016 3.621 1 81.19 277 TYR A C 1
ATOM 2116 O O . TYR A 1 277 ? -26.328 -15.109 3.082 1 81.19 277 TYR A O 1
ATOM 2124 N N . ASP A 1 278 ? 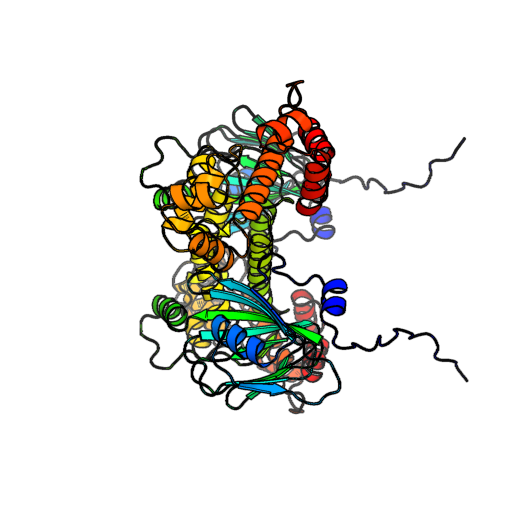-27.375 -16.031 4.84 1 78.62 278 ASP A N 1
ATOM 2125 C CA . ASP A 1 278 ? -27.203 -14.82 5.652 1 78.62 278 ASP A CA 1
ATOM 2126 C C . ASP A 1 278 ? -25.719 -14.547 5.895 1 78.62 278 ASP A C 1
ATOM 2128 O O . ASP A 1 278 ? -25.281 -13.391 5.855 1 78.62 278 ASP A O 1
ATOM 2132 N N . GLY A 1 279 ? -25.047 -15.633 6.191 1 71.62 279 GLY A N 1
ATOM 2133 C CA . GLY A 1 279 ? -23.625 -15.492 6.453 1 71.62 279 GLY A CA 1
ATOM 2134 C C . GLY A 1 279 ? -22.828 -15 5.254 1 71.62 279 GLY A C 1
ATOM 2135 O O . GLY A 1 279 ? -22.031 -14.07 5.371 1 71.62 279 GLY A O 1
ATOM 2136 N N . PHE A 1 280 ? -23.125 -15.578 4.109 1 78 280 PHE A N 1
ATOM 2137 C CA . PHE A 1 280 ? -22.438 -15.148 2.9 1 78 280 PHE A CA 1
ATOM 2138 C C . PHE A 1 280 ? -22.75 -13.695 2.59 1 78 280 PHE A C 1
ATOM 2140 O O . PHE A 1 280 ? -21.859 -12.93 2.211 1 78 280 PHE A O 1
ATOM 2147 N N . ARG A 1 281 ? -23.953 -13.398 2.859 1 68.81 281 ARG A N 1
ATOM 2148 C CA . ARG A 1 281 ? -24.359 -12.008 2.623 1 68.81 281 ARG A CA 1
ATOM 2149 C C . ARG A 1 281 ? -23.688 -11.07 3.621 1 68.81 281 ARG A C 1
ATOM 2151 O O . ARG A 1 281 ? -23.125 -10.047 3.234 1 68.81 281 ARG A O 1
ATOM 2158 N N . ARG A 1 282 ? -23.797 -11.453 4.777 1 61.81 282 ARG A N 1
ATOM 2159 C CA . ARG A 1 282 ? -23.344 -10.594 5.867 1 61.81 282 ARG A CA 1
ATOM 2160 C C . ARG A 1 282 ? -21.828 -10.461 5.863 1 61.81 282 ARG A C 1
ATOM 2162 O O . ARG A 1 282 ? -21.297 -9.359 6.039 1 61.81 282 ARG A O 1
ATOM 2169 N N . TRP A 1 283 ? -21.172 -11.594 5.637 1 59.75 283 TRP A N 1
ATOM 2170 C CA . TRP A 1 283 ? -19.734 -11.609 5.887 1 59.75 283 TRP A CA 1
ATOM 2171 C C . TRP A 1 283 ? -18.953 -11.492 4.586 1 59.75 283 TRP A C 1
ATOM 2173 O O . TRP A 1 283 ? -17.812 -11.031 4.582 1 59.75 283 TRP A O 1
ATOM 2183 N N . LEU A 1 284 ? -19.672 -11.945 3.502 1 60.47 284 LEU A N 1
ATOM 2184 C CA . LEU A 1 284 ? -18.922 -12 2.252 1 60.47 284 LEU A CA 1
ATOM 2185 C C . LEU A 1 284 ? -19.562 -11.125 1.188 1 60.47 284 LEU A C 1
ATOM 2187 O O . LEU A 1 284 ? -19.016 -10.945 0.101 1 60.47 284 LEU A O 1
ATOM 2191 N N . GLY A 1 285 ? -20.766 -10.602 1.465 1 57.69 285 GLY A N 1
ATOM 2192 C CA . GLY A 1 285 ? -21.469 -9.719 0.558 1 57.69 285 GLY A CA 1
ATOM 2193 C C . GLY A 1 285 ? -21.938 -10.406 -0.71 1 57.69 285 GLY A C 1
ATOM 2194 O O . GLY A 1 285 ? -22.078 -9.773 -1.758 1 57.69 285 GLY A O 1
ATOM 2195 N N . THR A 1 286 ? -21.984 -11.594 -0.723 1 69.56 286 THR A N 1
ATOM 2196 C CA . THR A 1 286 ? -22.359 -12.398 -1.88 1 69.56 286 THR A CA 1
ATOM 2197 C C . THR A 1 286 ? -23.234 -13.578 -1.461 1 69.56 286 THR A C 1
ATOM 2199 O O . THR A 1 286 ? -23.703 -13.633 -0.322 1 69.56 286 THR A O 1
ATOM 2202 N N . THR A 1 287 ? -23.719 -14.359 -2.436 1 79 287 THR A N 1
ATOM 2203 C CA . THR A 1 287 ? -24.438 -15.602 -2.166 1 79 287 THR A CA 1
ATOM 2204 C C . THR A 1 287 ? -23.516 -16.812 -2.344 1 79 287 THR A C 1
ATOM 2206 O O . THR A 1 287 ? -22.484 -16.703 -3.018 1 79 287 THR A O 1
ATOM 2209 N N . PRO A 1 288 ? -23.875 -17.875 -1.756 1 82 288 PRO A N 1
ATOM 2210 C CA . PRO A 1 288 ? -23.031 -19.062 -1.879 1 82 288 PRO A CA 1
ATOM 2211 C C . PRO A 1 288 ? -22.766 -19.453 -3.332 1 82 288 PRO A C 1
ATOM 2213 O O . PRO A 1 288 ? -21.625 -19.75 -3.693 1 82 288 PRO A O 1
ATOM 2216 N N . MET A 1 289 ? -23.766 -19.297 -4.117 1 83.75 289 MET A N 1
ATOM 2217 C CA . MET A 1 289 ? -23.625 -19.734 -5.508 1 83.75 289 MET A CA 1
ATOM 2218 C C . MET A 1 289 ? -22.797 -18.734 -6.305 1 83.75 289 MET A C 1
ATOM 2220 O O . MET A 1 289 ? -21.984 -19.109 -7.152 1 83.75 289 MET A O 1
ATOM 2224 N N . GLU A 1 290 ? -23.047 -17.531 -5.98 1 81.69 290 GLU A N 1
ATOM 2225 C CA . GLU A 1 290 ? -22.234 -16.516 -6.645 1 81.69 290 GLU A CA 1
ATOM 2226 C C . GLU A 1 290 ? -20.766 -16.609 -6.219 1 81.69 290 GLU A C 1
ATOM 2228 O O . GLU A 1 290 ? -19.859 -16.422 -7.035 1 81.69 290 GLU A O 1
ATOM 2233 N N . TYR A 1 291 ? -20.609 -16.875 -4.941 1 81 291 TYR A N 1
ATOM 2234 C CA . TYR A 1 291 ? -19.266 -17.094 -4.445 1 81 291 TYR A CA 1
ATOM 2235 C C . TYR A 1 291 ? -18.594 -18.25 -5.184 1 81 291 TYR A C 1
ATOM 2237 O O . TYR A 1 291 ? -17.453 -18.125 -5.637 1 81 291 TYR A O 1
ATOM 2245 N N . GLN A 1 292 ? -19.25 -19.344 -5.355 1 84 292 GLN A N 1
ATOM 2246 C CA . GLN A 1 292 ? -18.719 -20.5 -6.086 1 84 292 GLN A CA 1
ATOM 2247 C C . GLN A 1 292 ? -18.375 -20.125 -7.523 1 84 292 GLN A C 1
ATOM 2249 O O . GLN A 1 292 ? -17.328 -20.516 -8.031 1 84 292 GLN A O 1
ATOM 2254 N N . ARG A 1 293 ? -19.266 -19.438 -8.109 1 84.5 293 ARG A N 1
ATOM 2255 C CA . ARG A 1 293 ? -19.031 -19 -9.484 1 84.5 293 ARG A CA 1
ATOM 2256 C C . ARG A 1 293 ? -17.75 -18.172 -9.594 1 84.5 293 ARG A C 1
ATOM 2258 O O . ARG A 1 293 ? -16.953 -18.391 -10.508 1 84.5 293 ARG A O 1
ATOM 2265 N N . GLN A 1 294 ? -17.609 -17.328 -8.695 1 80.88 294 GLN A N 1
ATOM 2266 C CA . GLN A 1 294 ? -16.422 -16.469 -8.703 1 80.88 294 GLN A CA 1
ATOM 2267 C C . GLN A 1 294 ? -15.148 -17.266 -8.508 1 80.88 294 GLN A C 1
ATOM 2269 O O . GLN A 1 294 ? -14.125 -17 -9.133 1 80.88 294 GLN A O 1
ATOM 2274 N N . VAL A 1 295 ? -15.203 -18.188 -7.617 1 78.19 295 VAL A N 1
ATOM 2275 C CA . VAL A 1 295 ? -14.07 -19.078 -7.383 1 78.19 295 VAL A CA 1
ATOM 2276 C C . VAL A 1 295 ? -13.719 -19.812 -8.672 1 78.19 295 VAL A C 1
ATOM 2278 O O . VAL A 1 295 ? -12.539 -19.906 -9.039 1 78.19 295 VAL A O 1
ATOM 2281 N N . ARG A 1 296 ? -14.695 -20.266 -9.328 1 82.56 296 ARG A N 1
ATOM 2282 C CA . ARG A 1 296 ? -14.477 -21 -10.57 1 82.56 296 ARG A CA 1
ATOM 2283 C C . ARG A 1 296 ? -13.859 -20.094 -11.633 1 82.56 296 ARG A C 1
ATOM 2285 O O . ARG A 1 296 ? -12.953 -20.516 -12.359 1 82.56 296 ARG A O 1
ATOM 2292 N N . LEU A 1 297 ? -14.391 -18.938 -11.719 1 80.19 297 LEU A N 1
ATOM 2293 C CA . LEU A 1 297 ? -13.867 -18 -12.711 1 80.19 297 LEU A CA 1
ATOM 2294 C C . LEU A 1 297 ? -12.398 -17.688 -12.438 1 80.19 297 LEU A C 1
ATOM 2296 O O . LEU A 1 297 ? -11.586 -17.625 -13.367 1 80.19 297 LEU A O 1
ATOM 2300 N N . ARG A 1 298 ? -12.148 -17.547 -11.25 1 75.38 298 ARG A N 1
ATOM 2301 C CA . ARG A 1 298 ? -10.766 -17.281 -10.875 1 75.38 298 ARG A CA 1
ATOM 2302 C C . ARG A 1 298 ? -9.859 -18.453 -11.234 1 75.38 298 ARG A C 1
ATOM 2304 O O . ARG A 1 298 ? -8.758 -18.266 -11.758 1 75.38 298 ARG A O 1
ATOM 2311 N N . ARG A 1 299 ? -10.289 -19.547 -10.859 1 74.31 299 ARG A N 1
ATOM 2312 C CA . ARG A 1 299 ? -9.523 -20.75 -11.195 1 74.31 299 ARG A CA 1
ATOM 2313 C C . ARG A 1 299 ? -9.344 -20.875 -12.703 1 74.31 299 ARG A C 1
ATOM 2315 O O . ARG A 1 299 ? -8.273 -21.266 -13.172 1 74.31 299 ARG A O 1
ATOM 2322 N N . ALA A 1 300 ? -10.375 -20.594 -13.352 1 80.88 300 ALA A N 1
ATOM 2323 C CA . ALA A 1 300 ? -10.281 -20.625 -14.812 1 80.88 300 ALA A CA 1
ATOM 2324 C C . ALA A 1 300 ? -9.211 -19.656 -15.312 1 80.88 300 ALA A C 1
ATOM 2326 O O . ALA A 1 300 ? -8.414 -20 -16.188 1 80.88 300 ALA A O 1
ATOM 2327 N N . TRP A 1 301 ? -9.242 -18.547 -14.789 1 74.5 301 TRP A N 1
ATOM 2328 C CA . TRP A 1 301 ? -8.273 -17.531 -15.172 1 74.5 301 TRP A CA 1
ATOM 2329 C C . TRP A 1 301 ? -6.848 -18.016 -14.953 1 74.5 301 TRP A C 1
ATOM 2331 O O . TRP A 1 301 ? -5.992 -17.875 -15.828 1 74.5 301 TRP A O 1
ATOM 2341 N N . VAL A 1 302 ? -6.641 -18.578 -13.906 1 66.06 302 VAL A N 1
ATOM 2342 C CA . VAL A 1 302 ? -5.32 -19.094 -13.562 1 66.06 302 VAL A CA 1
ATOM 2343 C C . VAL A 1 302 ? -4.934 -20.203 -14.547 1 66.06 302 VAL A C 1
ATOM 2345 O O . VAL A 1 302 ? -3.818 -20.203 -15.07 1 66.06 302 VAL A O 1
ATOM 2348 N N . GLU A 1 303 ? -5.816 -21.031 -14.711 1 72.06 303 GLU A N 1
ATOM 2349 C CA . GLU A 1 303 ? -5.547 -22.172 -15.594 1 72.06 303 GLU A CA 1
ATOM 2350 C C . GLU A 1 303 ? -5.324 -21.703 -17.031 1 72.06 303 GLU A C 1
ATOM 2352 O O . GLU A 1 303 ? -4.461 -22.234 -17.734 1 72.06 303 GLU A O 1
ATOM 2357 N N . LEU A 1 304 ? -6.125 -20.75 -17.438 1 75 304 LEU A N 1
ATOM 2358 C CA . LEU A 1 304 ? -5.996 -20.25 -18.797 1 75 304 LEU A CA 1
ATOM 2359 C C . LEU A 1 304 ? -4.664 -19.531 -18.984 1 75 304 LEU A C 1
ATOM 2361 O O . LEU A 1 304 ? -4.02 -19.672 -20.031 1 75 304 LEU A O 1
ATOM 2365 N N . ARG A 1 305 ? -4.312 -18.891 -18.062 1 66.06 305 ARG A N 1
ATOM 2366 C CA . ARG A 1 305 ? -3.102 -18.078 -18.141 1 66.06 305 ARG A CA 1
ATOM 2367 C C . ARG A 1 305 ? -1.853 -18.953 -18.078 1 66.06 305 ARG A C 1
ATOM 2369 O O . ARG A 1 305 ? -0.816 -18.609 -18.641 1 66.06 305 ARG A O 1
ATOM 2376 N N . THR A 1 306 ? -2.051 -20.047 -17.406 1 61.44 306 THR A N 1
ATOM 2377 C CA . THR A 1 306 ? -0.891 -20.906 -17.188 1 61.44 306 THR A CA 1
ATOM 2378 C C . THR A 1 306 ? -0.91 -22.094 -18.141 1 61.44 306 THR A C 1
ATOM 2380 O O . THR A 1 306 ? -0.123 -23.031 -17.984 1 61.44 306 THR A O 1
ATOM 2383 N N . ALA A 1 307 ? -1.869 -21.969 -18.844 1 61.75 307 ALA A N 1
ATOM 2384 C CA . ALA A 1 307 ? -1.99 -23.094 -19.781 1 61.75 307 ALA A CA 1
ATOM 2385 C C . ALA A 1 307 ? -0.751 -23.219 -20.656 1 61.75 307 ALA A C 1
ATOM 2387 O O . ALA A 1 307 ? -0.236 -22.203 -21.156 1 61.75 307 ALA A O 1
ATOM 2388 N N . ASP A 1 308 ? -0.051 -24.328 -20.578 1 54.66 308 ASP A N 1
ATOM 2389 C CA . ASP A 1 308 ? 1.14 -24.656 -21.359 1 54.66 308 ASP A CA 1
ATOM 2390 C C . ASP A 1 308 ? 0.882 -24.5 -22.859 1 54.66 308 ASP A C 1
ATOM 2392 O O . ASP A 1 308 ? -0.075 -25.062 -23.391 1 54.66 308 ASP A O 1
ATOM 2396 N N . PRO A 1 309 ? 1.593 -23.531 -23.484 1 52.75 309 PRO A N 1
ATOM 2397 C CA . PRO A 1 309 ? 1.44 -23.375 -24.938 1 52.75 309 PRO A CA 1
ATOM 2398 C C . PRO A 1 309 ? 1.473 -24.703 -25.672 1 52.75 309 PRO A C 1
ATOM 2400 O O . PRO A 1 309 ? 0.853 -24.844 -26.734 1 52.75 309 PRO A O 1
ATOM 2403 N N . GLY A 1 310 ? 2.33 -25.531 -25.344 1 53.19 310 GLY A N 1
ATOM 2404 C CA . GLY A 1 310 ? 2.504 -26.797 -26.016 1 53.19 310 GLY A CA 1
ATOM 2405 C C . GLY A 1 310 ? 1.393 -27.797 -25.734 1 53.19 310 GLY A C 1
ATOM 2406 O O . GLY A 1 310 ? 1.316 -28.844 -26.359 1 53.19 310 GLY A O 1
ATOM 2407 N N . ALA A 1 311 ? 0.748 -27.688 -24.719 1 51.88 311 ALA A N 1
ATOM 2408 C CA . ALA A 1 311 ? -0.289 -28.688 -24.438 1 51.88 311 ALA A CA 1
ATOM 2409 C C . ALA A 1 311 ? -1.536 -28.422 -25.281 1 51.88 311 ALA A C 1
ATOM 2411 O O . ALA A 1 311 ? -2.154 -27.359 -25.172 1 51.88 311 ALA A O 1
ATOM 2412 N N . GLU A 1 312 ? -1.652 -28.938 -26.359 1 52.31 312 GLU A N 1
ATOM 2413 C CA . GLU A 1 312 ? -2.736 -28.938 -27.344 1 52.31 312 GLU A CA 1
ATOM 2414 C C . GLU A 1 312 ? -4.098 -28.984 -26.656 1 52.31 312 GLU A C 1
ATOM 2416 O O . GLU A 1 312 ? -5.094 -28.516 -27.219 1 52.31 312 GLU A O 1
ATOM 2421 N N . THR A 1 313 ? -4.215 -29.469 -25.469 1 54.88 313 THR A N 1
ATOM 2422 C CA . THR A 1 313 ? -5.5 -29.938 -24.953 1 54.88 313 THR A CA 1
ATOM 2423 C C . THR A 1 313 ? -6.129 -28.875 -24.062 1 54.88 313 THR A C 1
ATOM 2425 O O . THR A 1 313 ? -7.305 -28.969 -23.703 1 54.88 313 THR A O 1
ATOM 2428 N N . ALA A 1 314 ? -5.449 -27.906 -23.688 1 61.47 314 ALA A N 1
ATOM 2429 C CA . ALA A 1 314 ? -6.156 -27.016 -22.75 1 61.47 314 ALA A CA 1
ATOM 2430 C C . ALA A 1 314 ? -6.953 -25.953 -23.516 1 61.47 314 ALA A C 1
ATOM 2432 O O . ALA A 1 314 ? -6.379 -25.047 -24.094 1 61.47 314 ALA A O 1
ATOM 2433 N N . THR A 1 315 ? -8.164 -26.328 -23.891 1 78.62 315 THR A N 1
ATOM 2434 C CA . THR A 1 315 ? -9.078 -25.375 -24.5 1 78.62 315 THR A CA 1
ATOM 2435 C C . THR A 1 315 ? -9.93 -24.672 -23.453 1 78.62 315 THR A C 1
ATOM 2437 O O . THR A 1 315 ? -10.031 -25.141 -22.312 1 78.62 315 THR A O 1
ATOM 2440 N N . VAL A 1 316 ? -10.352 -23.5 -23.891 1 87.12 316 VAL A N 1
ATOM 2441 C CA . VAL A 1 316 ? -11.266 -22.734 -23.031 1 87.12 316 VAL A CA 1
ATOM 2442 C C . VAL A 1 316 ? -12.438 -23.625 -22.609 1 87.12 316 VAL A C 1
ATOM 2444 O O . VAL A 1 316 ? -12.836 -23.609 -21.453 1 87.12 316 VAL A O 1
ATOM 2447 N N . THR A 1 317 ? -12.812 -24.5 -23.562 1 86.38 317 THR A N 1
ATOM 2448 C CA . THR A 1 317 ? -13.953 -25.375 -23.312 1 86.38 317 THR A CA 1
ATOM 2449 C C . THR A 1 317 ? -13.609 -26.422 -22.25 1 86.38 317 THR A C 1
ATOM 2451 O O . THR A 1 317 ? -14.398 -26.672 -21.344 1 86.38 317 THR A O 1
ATOM 2454 N N . GLU A 1 318 ? -12.461 -26.953 -22.375 1 84.31 318 GLU A N 1
ATOM 2455 C CA . GLU A 1 318 ? -12.039 -28 -21.438 1 84.31 318 GLU A CA 1
ATOM 2456 C C . GLU A 1 318 ? -11.891 -27.438 -20.016 1 84.31 318 GLU A C 1
ATOM 2458 O O . GLU A 1 318 ? -12.344 -28.062 -19.062 1 84.31 318 GLU A O 1
ATOM 2463 N N . ILE A 1 319 ? -11.281 -26.328 -19.938 1 85 319 ILE A N 1
ATOM 2464 C CA . ILE A 1 319 ? -11.047 -25.703 -18.641 1 85 319 ILE A CA 1
ATOM 2465 C C . ILE A 1 319 ? -12.375 -25.297 -18.016 1 85 319 ILE A C 1
ATOM 2467 O O . ILE A 1 319 ? -12.617 -25.562 -16.828 1 85 319 ILE A O 1
ATOM 2471 N N . ALA A 1 320 ? -13.203 -24.75 -18.812 1 88.06 320 ALA A N 1
ATOM 2472 C CA . ALA A 1 320 ? -14.516 -24.328 -18.328 1 88.06 320 ALA A CA 1
ATOM 2473 C C . ALA A 1 320 ? -15.328 -25.531 -17.844 1 88.06 320 ALA A C 1
ATOM 2475 O O . ALA A 1 320 ? -15.922 -25.5 -16.766 1 88.06 320 ALA A O 1
ATOM 2476 N N . SER A 1 321 ? -15.289 -26.578 -18.625 1 85.81 321 SER A N 1
ATOM 2477 C CA . SER A 1 321 ? -16.047 -27.797 -18.297 1 85.81 321 SER A CA 1
ATOM 2478 C C . SER A 1 321 ? -15.516 -28.438 -17.031 1 85.81 321 SER A C 1
ATOM 2480 O O . SER A 1 321 ? -16.297 -28.859 -16.156 1 85.81 321 SER A O 1
ATOM 2482 N N . ARG A 1 322 ? -14.258 -28.484 -16.922 1 83.25 322 ARG A N 1
ATOM 2483 C CA . ARG A 1 322 ? -13.625 -29.109 -15.758 1 83.25 322 ARG A CA 1
ATOM 2484 C C . ARG A 1 322 ? -13.953 -28.344 -14.484 1 83.25 322 ARG A C 1
ATOM 2486 O O . ARG A 1 322 ? -14.109 -28.938 -13.422 1 83.25 322 ARG A O 1
ATOM 2493 N N . LEU A 1 323 ? -14.172 -27.078 -14.711 1 84.81 323 LEU A N 1
ATOM 2494 C CA . LEU A 1 323 ? -14.414 -26.234 -13.547 1 84.81 323 LEU A CA 1
ATOM 2495 C C . LEU A 1 323 ? -15.906 -26.125 -13.25 1 84.81 323 LEU A C 1
ATOM 2497 O O . LEU A 1 323 ? -16.297 -25.438 -12.305 1 84.81 323 LEU A O 1
ATOM 2501 N N . GLY A 1 324 ? -16.734 -26.766 -14.086 1 84.75 324 GLY A N 1
ATOM 2502 C CA . GLY A 1 324 ? -18.141 -26.922 -13.75 1 84.75 324 GLY A CA 1
ATOM 2503 C C . GLY A 1 324 ? -19.031 -25.938 -14.469 1 84.75 324 GLY A C 1
ATOM 2504 O O . GLY A 1 324 ? -20.219 -25.797 -14.133 1 84.75 324 GLY A O 1
ATOM 2505 N N . PHE A 1 325 ? -18.469 -25.25 -15.445 1 87.88 325 PHE A N 1
ATOM 2506 C CA . PHE A 1 325 ? -19.328 -24.375 -16.234 1 87.88 325 PHE A CA 1
ATOM 2507 C C . PHE A 1 325 ? -20.078 -25.188 -17.297 1 87.88 325 PHE A C 1
ATOM 2509 O O . PHE A 1 325 ? -19.469 -25.938 -18.047 1 87.88 325 PHE A O 1
ATOM 2516 N N . THR A 1 326 ? -21.391 -25.062 -17.203 1 83.88 326 THR A N 1
ATOM 2517 C CA . THR A 1 326 ? -22.203 -25.875 -18.109 1 83.88 326 THR A CA 1
ATOM 2518 C C . THR A 1 326 ? -22.547 -25.078 -19.359 1 83.88 326 THR A C 1
ATOM 2520 O O . THR A 1 326 ? -22.938 -25.672 -20.375 1 83.88 326 THR A O 1
ATOM 2523 N N . ASN A 1 327 ? -22.594 -23.844 -19.234 1 88 327 ASN A N 1
ATOM 2524 C CA . ASN A 1 327 ? -22.875 -22.953 -20.359 1 88 327 ASN A CA 1
ATOM 2525 C C . ASN A 1 327 ? -21.672 -22.078 -20.703 1 88 327 ASN A C 1
ATOM 2527 O O . ASN A 1 327 ? -21.344 -21.156 -19.969 1 88 327 ASN A O 1
ATOM 2531 N N . LEU A 1 328 ? -21 -22.391 -21.891 1 87.62 328 LEU A N 1
ATOM 2532 C CA . LEU A 1 328 ? -19.75 -21.719 -22.266 1 87.62 328 LEU A CA 1
ATOM 2533 C C . LEU A 1 328 ? -20 -20.234 -22.547 1 87.62 328 LEU A C 1
ATOM 2535 O O . LEU A 1 328 ? -19.141 -19.406 -22.281 1 87.62 328 LEU A O 1
ATOM 2539 N N . GLY A 1 329 ? -21.156 -19.953 -23.078 1 88.06 329 GLY A N 1
ATOM 2540 C CA . GLY A 1 329 ? -21.5 -18.562 -23.312 1 88.06 329 GLY A CA 1
ATOM 2541 C C . GLY A 1 329 ? -21.578 -17.75 -22.031 1 88.06 329 GLY A C 1
ATOM 2542 O O . GLY A 1 329 ? -21.016 -16.641 -21.953 1 88.06 329 GLY A O 1
ATOM 2543 N N . ARG A 1 330 ? -22.297 -18.344 -21.047 1 86.12 330 ARG A N 1
ATOM 2544 C CA . ARG A 1 330 ? -22.422 -17.672 -19.766 1 86.12 330 ARG A CA 1
ATOM 2545 C C . ARG A 1 330 ? -21.062 -17.578 -19.062 1 86.12 330 ARG A C 1
ATOM 2547 O O . ARG A 1 330 ? -20.781 -16.578 -18.391 1 86.12 330 ARG A O 1
ATOM 2554 N N . PHE A 1 331 ? -20.297 -18.625 -19.297 1 91.31 331 PHE A N 1
ATOM 2555 C CA . PHE A 1 331 ? -18.938 -18.594 -18.781 1 91.31 331 PHE A CA 1
ATOM 2556 C C . PHE A 1 331 ? -18.141 -17.453 -19.391 1 91.31 331 PHE A C 1
ATOM 2558 O O . PHE A 1 331 ? -17.547 -16.641 -18.656 1 91.31 331 PHE A O 1
ATOM 2565 N N . ALA A 1 332 ? -18.172 -17.312 -20.688 1 88 332 ALA A N 1
ATOM 2566 C CA . ALA A 1 332 ? -17.406 -16.281 -21.391 1 88 332 ALA A CA 1
ATOM 2567 C C . ALA A 1 332 ? -17.875 -14.891 -20.984 1 88 332 ALA A C 1
ATOM 2569 O O . ALA A 1 332 ? -17.062 -13.992 -20.781 1 88 332 ALA A O 1
ATOM 2570 N N . ALA A 1 333 ? -19.141 -14.797 -20.812 1 84.94 333 ALA A N 1
ATOM 2571 C CA . ALA A 1 333 ? -19.703 -13.5 -20.422 1 84.94 333 ALA A CA 1
ATOM 2572 C C . ALA A 1 333 ? -19.297 -13.117 -19 1 84.94 333 ALA A C 1
ATOM 2574 O O . ALA A 1 333 ? -18.891 -11.977 -18.75 1 84.94 333 ALA A O 1
ATOM 2575 N N . GLY A 1 334 ? -19.438 -14.062 -18.125 1 81.38 334 GLY A N 1
ATOM 2576 C CA . GLY A 1 334 ? -19.016 -13.828 -16.75 1 81.38 334 GLY A CA 1
ATOM 2577 C C . GLY A 1 334 ? -17.531 -13.547 -16.609 1 81.38 334 GLY A C 1
ATOM 2578 O O . GLY A 1 334 ? -17.125 -12.68 -15.836 1 81.38 334 GLY A O 1
ATOM 2579 N N . TYR A 1 335 ? -16.781 -14.312 -17.359 1 84.12 335 TYR A N 1
ATOM 2580 C CA . TYR A 1 335 ? -15.328 -14.141 -17.375 1 84.12 335 TYR A CA 1
ATOM 2581 C C . TYR A 1 335 ? -14.953 -12.734 -17.844 1 84.12 335 TYR A C 1
ATOM 2583 O O . TYR A 1 335 ? -14.148 -12.055 -17.203 1 84.12 335 TYR A O 1
ATOM 2591 N N . ARG A 1 336 ? -15.57 -12.359 -18.875 1 80.44 336 ARG A N 1
ATOM 2592 C CA . ARG A 1 336 ? -15.297 -11.031 -19.422 1 80.44 336 ARG A CA 1
ATOM 2593 C C . ARG A 1 336 ? -15.695 -9.938 -18.438 1 80.44 336 ARG A C 1
ATOM 2595 O O . ARG A 1 336 ? -14.984 -8.945 -18.297 1 80.44 336 ARG A O 1
ATOM 2602 N N . ARG A 1 337 ? -16.766 -10.125 -17.906 1 72.38 337 ARG A N 1
ATOM 2603 C CA . ARG A 1 337 ? -17.234 -9.148 -16.922 1 72.38 337 ARG A CA 1
ATOM 2604 C C . ARG A 1 337 ? -16.234 -8.992 -15.781 1 72.38 337 ARG A C 1
ATOM 2606 O O . ARG A 1 337 ? -15.969 -7.879 -15.32 1 72.38 337 ARG A O 1
ATOM 2613 N N . ARG A 1 338 ? -15.711 -10.125 -15.461 1 67.62 338 ARG A N 1
ATOM 2614 C CA . ARG A 1 338 ? -14.844 -10.133 -14.289 1 67.62 338 ARG A CA 1
ATOM 2615 C C . ARG A 1 338 ? -13.43 -9.695 -14.656 1 67.62 338 ARG A C 1
ATOM 2617 O O . ARG A 1 338 ? -12.773 -8.984 -13.891 1 67.62 338 ARG A O 1
ATOM 2624 N N . PHE A 1 339 ? -12.984 -10.109 -15.852 1 68.12 339 PHE A N 1
ATOM 2625 C CA . PHE A 1 339 ? -11.562 -9.969 -16.141 1 68.12 339 PHE A CA 1
ATOM 2626 C C . PHE A 1 339 ? -11.328 -9.031 -17.312 1 68.12 339 PHE A C 1
ATOM 2628 O O . PHE A 1 339 ? -10.188 -8.719 -17.656 1 68.12 339 PHE A O 1
ATOM 2635 N N . GLY A 1 340 ? -12.359 -8.594 -17.891 1 66.81 340 GLY A N 1
ATOM 2636 C CA . GLY A 1 340 ? -12.289 -7.566 -18.922 1 66.81 340 GLY A CA 1
ATOM 2637 C C . GLY A 1 340 ? -11.906 -8.117 -20.281 1 66.81 340 GLY A C 1
ATOM 2638 O O . GLY A 1 340 ? -11.758 -7.363 -21.25 1 66.81 340 GLY A O 1
ATOM 2639 N N . GLU A 1 341 ? -11.641 -9.305 -20.375 1 74.5 341 GLU A N 1
ATOM 2640 C CA . GLU A 1 341 ? -11.305 -9.961 -21.641 1 74.5 341 GLU A CA 1
ATOM 2641 C C . GLU A 1 341 ? -11.938 -11.352 -21.719 1 74.5 341 GLU A C 1
ATOM 2643 O O . GLU A 1 341 ? -12.359 -11.906 -20.688 1 74.5 341 GLU A O 1
ATOM 2648 N N . LEU A 1 342 ? -11.969 -11.836 -22.969 1 86.12 342 LEU A N 1
ATOM 2649 C CA . LEU A 1 342 ? -12.508 -13.172 -23.156 1 86.12 342 LEU A CA 1
ATOM 2650 C C . LEU A 1 342 ? -11.516 -14.234 -22.703 1 86.12 342 LEU A C 1
ATOM 2652 O O . LEU A 1 342 ? -10.297 -14.023 -22.781 1 86.12 342 LEU A O 1
ATOM 2656 N N . PRO A 1 343 ? -12.078 -15.367 -22.266 1 85.12 343 PRO A N 1
ATOM 2657 C CA . PRO A 1 343 ? -11.188 -16.453 -21.859 1 85.12 343 PRO A CA 1
ATOM 2658 C C . PRO A 1 343 ? -10.211 -16.859 -22.969 1 85.12 343 PRO A C 1
ATOM 2660 O O . PRO A 1 343 ? -9.055 -17.172 -22.688 1 85.12 343 PRO A O 1
ATOM 2663 N N . SER A 1 344 ? -10.688 -16.812 -24.125 1 84.94 344 SER A N 1
ATOM 2664 C CA . SER A 1 344 ? -9.844 -17.172 -25.25 1 84.94 344 SER A CA 1
ATOM 2665 C C . SER A 1 344 ? -8.648 -16.234 -25.391 1 84.94 344 SER A C 1
ATOM 2667 O O . SER A 1 344 ? -7.543 -16.656 -25.719 1 84.94 344 SER A O 1
ATOM 2669 N N . THR A 1 345 ? -8.883 -14.992 -25.109 1 79.25 345 THR A N 1
ATOM 2670 C CA . THR A 1 345 ? -7.82 -13.992 -25.156 1 79.25 345 THR A CA 1
ATOM 2671 C C . THR A 1 345 ? -6.773 -14.258 -24.078 1 79.25 345 THR A C 1
ATOM 2673 O O . THR A 1 345 ? -5.57 -14.164 -24.344 1 79.25 345 THR A O 1
ATOM 2676 N N . THR A 1 346 ? -7.316 -14.586 -22.953 1 73.25 346 THR A N 1
ATOM 2677 C CA . THR A 1 346 ? -6.418 -14.914 -21.859 1 73.25 346 THR A CA 1
ATOM 2678 C C . THR A 1 346 ? -5.559 -16.125 -22.203 1 73.25 346 THR A C 1
ATOM 2680 O O . THR A 1 346 ? -4.355 -16.141 -21.922 1 73.25 346 THR A O 1
ATOM 2683 N N . LEU A 1 347 ? -6.176 -17.125 -22.75 1 78.19 347 LEU A N 1
ATOM 2684 C CA . LEU A 1 347 ? -5.461 -18.344 -23.125 1 78.19 347 LEU A CA 1
ATOM 2685 C C . LEU A 1 347 ? -4.379 -18.031 -24.156 1 78.19 347 LEU A C 1
ATOM 2687 O O . LEU A 1 347 ? -3.256 -18.547 -24.062 1 78.19 347 LEU A O 1
ATOM 2691 N N . GLN A 1 348 ? -4.754 -17.219 -25.125 1 74.88 348 GLN A N 1
ATOM 2692 C CA . GLN A 1 348 ? -3.795 -16.859 -26.172 1 74.88 348 GLN A CA 1
ATOM 2693 C C . GLN A 1 348 ? -2.609 -16.094 -25.578 1 74.88 348 GLN A C 1
ATOM 2695 O O . GLN A 1 348 ? -1.462 -16.328 -25.969 1 74.88 348 GLN A O 1
ATOM 2700 N N . ARG A 1 349 ? -2.949 -15.312 -24.719 1 65.62 349 ARG A N 1
ATOM 2701 C CA . ARG A 1 349 ? -1.896 -14.539 -24.078 1 65.62 349 ARG A CA 1
ATOM 2702 C C . ARG A 1 349 ? -0.958 -15.438 -23.281 1 65.62 349 ARG A C 1
ATOM 2704 O O . ARG A 1 349 ? 0.255 -15.219 -23.266 1 65.62 349 ARG A O 1
ATOM 2711 N N . GLY A 1 350 ? -1.56 -16.281 -22.609 1 57.72 350 GLY A N 1
ATOM 2712 C CA . GLY A 1 350 ? -0.772 -17.266 -21.906 1 57.72 350 GLY A CA 1
ATOM 2713 C C . GLY A 1 350 ? 0.114 -18.094 -22.812 1 57.72 350 GLY A C 1
ATOM 2714 O O . GLY A 1 350 ? 1.27 -18.375 -22.484 1 57.72 350 GLY A O 1
ATOM 2715 N N . ARG A 1 351 ? -0.509 -18.438 -23.844 1 60.97 351 ARG A N 1
ATOM 2716 C CA . ARG A 1 351 ? 0.237 -19.234 -24.828 1 60.97 351 ARG A CA 1
ATOM 2717 C C . ARG A 1 351 ? 1.347 -18.406 -25.469 1 60.97 351 ARG A C 1
ATOM 2719 O O . ARG A 1 351 ? 2.393 -18.953 -25.828 1 60.97 351 ARG A O 1
ATOM 2726 N N . ASP A 1 352 ? 0.96 -17.219 -25.672 1 56.28 352 ASP A N 1
ATOM 2727 C CA . ASP A 1 352 ? 1.935 -16.328 -26.297 1 56.28 352 ASP A CA 1
ATOM 2728 C C . ASP A 1 352 ? 2.979 -15.852 -25.297 1 56.28 352 ASP A C 1
ATOM 2730 O O . ASP A 1 352 ? 3.936 -15.164 -25.656 1 56.28 352 ASP A O 1
ATOM 2734 N N . GLY A 1 353 ? 2.93 -16.438 -24.234 1 49 353 GLY A N 1
ATOM 2735 C CA . GLY A 1 353 ? 3.902 -16.047 -23.234 1 49 353 GLY A CA 1
ATOM 2736 C C . GLY A 1 353 ? 3.689 -14.648 -22.688 1 49 353 GLY A C 1
ATOM 2737 O O . GLY A 1 353 ? 4.629 -14.016 -22.203 1 49 353 GLY A O 1
ATOM 2738 N N . TYR A 1 354 ? 2.502 -14.086 -23.078 1 40.31 354 TYR A N 1
ATOM 2739 C CA . TYR A 1 354 ? 2.197 -12.758 -22.578 1 40.31 354 TYR A CA 1
ATOM 2740 C C . TYR A 1 354 ? 1.551 -12.828 -21.203 1 40.31 354 TYR A C 1
ATOM 2742 O O . TYR A 1 354 ? 0.859 -13.797 -20.891 1 40.31 354 TYR A O 1
ATOM 2750 N N . MET B 1 1 ? -16.531 40.875 -31.016 1 25.23 1 MET B N 1
ATOM 2751 C CA . MET B 1 1 ? -17.703 40.031 -30.781 1 25.23 1 MET B CA 1
ATOM 2752 C C . MET B 1 1 ? -17.344 38.562 -30.734 1 25.23 1 MET B C 1
ATOM 2754 O O . MET B 1 1 ? -17.438 37.875 -31.75 1 25.23 1 MET B O 1
ATOM 2758 N N . ALA B 1 2 ? -16.234 38.219 -30.125 1 29.88 2 ALA B N 1
ATOM 2759 C CA . ALA B 1 2 ? -15.578 36.938 -30.188 1 29.88 2 ALA B CA 1
ATOM 2760 C C . ALA B 1 2 ? -16.422 35.844 -29.516 1 29.88 2 ALA B C 1
ATOM 2762 O O . ALA B 1 2 ? -16.844 36 -28.359 1 29.88 2 ALA B O 1
ATOM 2763 N N . THR B 1 3 ? -17.25 35.094 -30.328 1 30.14 3 THR B N 1
ATOM 2764 C CA . THR B 1 3 ? -18.203 34.031 -30 1 30.14 3 THR B CA 1
ATOM 2765 C C . THR B 1 3 ? -17.516 32.875 -29.281 1 30.14 3 THR B C 1
ATOM 2767 O O . THR B 1 3 ? -16.562 32.281 -29.812 1 30.14 3 THR B O 1
ATOM 2770 N N . ASP B 1 4 ? -17.359 33.062 -27.969 1 26.95 4 ASP B N 1
ATOM 2771 C CA . ASP B 1 4 ? -16.766 32.188 -26.953 1 26.95 4 ASP B CA 1
ATOM 2772 C C . ASP B 1 4 ? -17.438 30.797 -26.953 1 26.95 4 ASP B C 1
ATOM 2774 O O . ASP B 1 4 ? -18.422 30.578 -26.25 1 26.95 4 ASP B O 1
ATOM 2778 N N . SER B 1 5 ? -17.641 30.141 -28.109 1 26.98 5 SER B N 1
ATOM 2779 C CA . SER B 1 5 ? -18.453 28.969 -28.344 1 26.98 5 SER B CA 1
ATOM 2780 C C . SER B 1 5 ? -17.875 27.734 -27.641 1 26.98 5 SER B C 1
ATOM 2782 O O . SER B 1 5 ? -18.406 26.625 -27.781 1 26.98 5 SER B O 1
ATOM 2784 N N . VAL B 1 6 ? -16.578 27.688 -27.422 1 28.19 6 VAL B N 1
ATOM 2785 C CA . VAL B 1 6 ? -16.031 26.328 -27.484 1 28.19 6 VAL B CA 1
ATOM 2786 C C . VAL B 1 6 ? -16.609 25.484 -26.344 1 28.19 6 VAL B C 1
ATOM 2788 O O . VAL B 1 6 ? -16.453 24.266 -26.312 1 28.19 6 VAL B O 1
ATOM 2791 N N . SER B 1 7 ? -16.656 26.141 -25.125 1 30.31 7 SER B N 1
ATOM 2792 C CA . SER B 1 7 ? -16.422 25.281 -23.969 1 30.31 7 SER B CA 1
ATOM 2793 C C . SER B 1 7 ? -17.656 24.438 -23.656 1 30.31 7 SER B C 1
ATOM 2795 O O . SER B 1 7 ? -18.578 24.891 -22.969 1 30.31 7 SER B O 1
ATOM 2797 N N . GLY B 1 8 ? -18.25 23.781 -24.594 1 29.09 8 GLY B N 1
ATOM 2798 C CA . GLY B 1 8 ? -19.469 23.016 -24.469 1 29.09 8 GLY B CA 1
ATOM 2799 C C . GLY B 1 8 ? -19.375 21.891 -23.438 1 29.09 8 GLY B C 1
ATOM 2800 O O . GLY B 1 8 ? -19.766 20.766 -23.703 1 29.09 8 GLY B O 1
ATOM 2801 N N . ILE B 1 9 ? -18.453 21.969 -22.641 1 32.38 9 ILE B N 1
ATOM 2802 C CA . ILE B 1 9 ? -18.625 20.875 -21.688 1 32.38 9 ILE B CA 1
ATOM 2803 C C . ILE B 1 9 ? -20.031 20.938 -21.094 1 32.38 9 ILE B C 1
ATOM 2805 O O . ILE B 1 9 ? -20.391 21.906 -20.406 1 32.38 9 ILE B O 1
ATOM 2809 N N . LYS B 1 10 ? -21.016 20.438 -21.812 1 31.72 10 LYS B N 1
ATOM 2810 C CA . LYS B 1 10 ? -22.406 20.297 -21.359 1 31.72 10 LYS B CA 1
ATOM 2811 C C . LYS B 1 10 ? -22.469 19.953 -19.875 1 31.72 10 LYS B C 1
ATOM 2813 O O . LYS B 1 10 ? -21.828 18.984 -19.422 1 31.72 10 LYS B O 1
ATOM 2818 N N . SER B 1 11 ? -22.688 20.859 -19.016 1 34.53 11 SER B N 1
ATOM 2819 C CA . SER B 1 11 ? -23.078 20.656 -17.625 1 34.53 11 SER B CA 1
ATOM 2820 C C . SER B 1 11 ? -24.156 19.578 -17.516 1 34.53 11 SER B C 1
ATOM 2822 O O . SER B 1 11 ? -25.328 19.828 -17.828 1 34.53 11 SER B O 1
ATOM 2824 N N . ARG B 1 12 ? -24.062 18.422 -18.078 1 37.88 12 ARG B N 1
ATOM 2825 C CA . ARG B 1 12 ? -25.125 17.453 -17.875 1 37.88 12 ARG B CA 1
ATOM 2826 C C . ARG B 1 12 ? -25.688 17.531 -16.453 1 37.88 12 ARG B C 1
ATOM 2828 O O . ARG B 1 12 ? -24.922 17.531 -15.484 1 37.88 12 ARG B O 1
ATOM 2835 N N . LYS B 1 13 ? -26.859 18.016 -16.328 1 41.53 13 LYS B N 1
ATOM 2836 C CA . LYS B 1 13 ? -27.734 18.156 -15.18 1 41.53 13 LYS B CA 1
ATOM 2837 C C . LYS B 1 13 ? -27.672 16.922 -14.273 1 41.53 13 LYS B C 1
ATOM 2839 O O . LYS B 1 13 ? -28.062 15.828 -14.68 1 41.53 13 LYS B O 1
ATOM 2844 N N . ASP B 1 14 ? -26.703 16.812 -13.344 1 51.56 14 ASP B N 1
ATOM 2845 C CA . ASP B 1 14 ? -26.484 15.82 -12.289 1 51.56 14 ASP B CA 1
ATOM 2846 C C . ASP B 1 14 ? -27.797 15.492 -11.578 1 51.56 14 ASP B C 1
ATOM 2848 O O . ASP B 1 14 ? -28.266 16.266 -10.734 1 51.56 14 ASP B O 1
ATOM 2852 N N . ASP B 1 15 ? -28.719 14.914 -12.234 1 58.69 15 ASP B N 1
ATOM 2853 C CA . ASP B 1 15 ? -30.062 14.617 -11.758 1 58.69 15 ASP B CA 1
ATOM 2854 C C . ASP B 1 15 ? -30.016 13.797 -10.469 1 58.69 15 ASP B C 1
ATOM 2856 O O . ASP B 1 15 ? -31.062 13.375 -9.961 1 58.69 15 ASP B O 1
ATOM 2860 N N . GLY B 1 16 ? -28.984 13.695 -9.852 1 63.03 16 GLY B N 1
ATOM 2861 C CA . GLY B 1 16 ? -28.891 13.07 -8.539 1 63.03 16 GLY B CA 1
ATOM 2862 C C . GLY B 1 16 ? -29.141 11.578 -8.578 1 63.03 16 GLY B C 1
ATOM 2863 O O . GLY B 1 16 ? -29.188 10.922 -7.535 1 63.03 16 GLY B O 1
ATOM 2864 N N . ILE B 1 17 ? -29.391 11.039 -9.781 1 75.62 17 ILE B N 1
ATOM 2865 C CA . ILE B 1 17 ? -29.688 9.609 -9.891 1 75.62 17 ILE B CA 1
ATOM 2866 C C . ILE B 1 17 ? -28.406 8.805 -9.688 1 75.62 17 ILE B C 1
ATOM 2868 O O . ILE B 1 17 ? -27.469 8.891 -10.5 1 75.62 17 ILE B O 1
ATOM 2872 N N . LEU B 1 18 ? -28.359 8.039 -8.656 1 86.25 18 LEU B N 1
ATOM 2873 C CA . LEU B 1 18 ? -27.156 7.328 -8.266 1 86.25 18 LEU B CA 1
ATOM 2874 C C . LEU B 1 18 ? -26.75 6.316 -9.328 1 86.25 18 LEU B C 1
ATOM 2876 O O . LEU B 1 18 ? -25.547 6.09 -9.555 1 86.25 18 LEU B O 1
ATOM 2880 N N . GLU B 1 19 ? -27.734 5.734 -9.977 1 79.75 19 GLU B N 1
ATOM 2881 C CA . GLU B 1 19 ? -27.422 4.781 -11.031 1 79.75 19 GLU B CA 1
ATOM 2882 C C . GLU B 1 19 ? -26.578 5.43 -12.133 1 79.75 19 GLU B C 1
ATOM 2884 O O . GLU B 1 19 ? -25.656 4.809 -12.664 1 79.75 19 GLU B O 1
ATOM 2889 N N . ASP B 1 20 ? -26.938 6.594 -12.469 1 75.06 20 ASP B N 1
ATOM 2890 C CA . ASP B 1 20 ? -26.188 7.332 -13.484 1 75.06 20 ASP B CA 1
ATOM 2891 C C . ASP B 1 20 ? -24.781 7.648 -13.008 1 75.06 20 ASP B C 1
ATOM 2893 O O . ASP B 1 20 ? -23.812 7.527 -13.773 1 75.06 20 ASP B O 1
ATOM 2897 N N . VAL B 1 21 ? -24.75 8.023 -11.789 1 75.5 21 VAL B N 1
ATOM 2898 C CA . VAL B 1 21 ? -23.438 8.344 -11.211 1 75.5 21 VAL B CA 1
ATOM 2899 C C . VAL B 1 21 ? -22.547 7.105 -11.211 1 75.5 21 VAL B C 1
ATOM 2901 O O . VAL B 1 21 ? -21.406 7.164 -11.641 1 75.5 21 VAL B O 1
ATOM 2904 N N . PHE B 1 22 ? -23.078 5.984 -10.836 1 77.19 22 PHE B N 1
ATOM 2905 C CA . 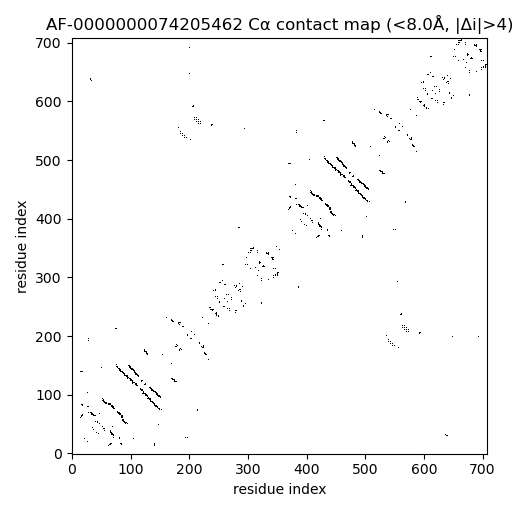PHE B 1 22 ? -22.312 4.746 -10.727 1 77.19 22 PHE B CA 1
ATOM 2906 C C . PHE B 1 22 ? -21.922 4.23 -12.109 1 77.19 22 PHE B C 1
ATOM 2908 O O . PHE B 1 22 ? -20.938 3.52 -12.25 1 77.19 22 PHE B O 1
ATOM 2915 N N . ALA B 1 23 ? -22.688 4.578 -13.086 1 70.12 23 ALA B N 1
ATOM 2916 C CA . ALA B 1 23 ? -22.391 4.184 -14.461 1 70.12 23 ALA B CA 1
ATOM 2917 C C . ALA B 1 23 ? -21.234 5.02 -15.031 1 70.12 23 ALA B C 1
ATOM 2919 O O . ALA B 1 23 ? -20.469 4.539 -15.859 1 70.12 23 ALA B O 1
ATOM 2920 N N . GLN B 1 24 ? -21.188 6.223 -14.57 1 63 24 GLN B N 1
ATOM 2921 C CA . GLN B 1 24 ? -20.219 7.168 -15.117 1 63 24 GLN B CA 1
ATOM 2922 C C . GLN B 1 24 ? -18.875 7.055 -14.414 1 63 24 GLN B C 1
ATOM 2924 O O . GLN B 1 24 ? -17.828 7.352 -15 1 63 24 GLN B O 1
ATOM 2929 N N . PHE B 1 25 ? -18.984 6.645 -13.148 1 67.56 25 PHE B N 1
ATOM 2930 C CA . PHE B 1 25 ? -17.766 6.594 -12.359 1 67.56 25 PHE B CA 1
ATOM 2931 C C . PHE B 1 25 ? -17.562 5.203 -11.773 1 67.56 25 PHE B C 1
ATOM 2933 O O . PHE B 1 25 ? -18.516 4.555 -11.352 1 67.56 25 PHE B O 1
ATOM 2940 N N . PRO B 1 26 ? -16.297 4.672 -11.891 1 71.06 26 PRO B N 1
ATOM 2941 C CA . PRO B 1 26 ? -16.016 3.391 -11.234 1 71.06 26 PRO B CA 1
ATOM 2942 C C . PRO B 1 26 ? -16.047 3.486 -9.711 1 71.06 26 PRO B C 1
ATOM 2944 O O . PRO B 1 26 ? -15.031 3.803 -9.094 1 71.06 26 PRO B O 1
ATOM 2947 N N . VAL B 1 27 ? -17.234 3.264 -9.148 1 79.56 27 VAL B N 1
ATOM 2948 C CA . VAL B 1 27 ? -17.375 3.309 -7.695 1 79.56 27 VAL B CA 1
ATOM 2949 C C . VAL B 1 27 ? -16.875 2.006 -7.082 1 79.56 27 VAL B C 1
ATOM 2951 O O . VAL B 1 27 ? -17.297 0.918 -7.484 1 79.56 27 VAL B O 1
ATOM 2954 N N . PRO B 1 28 ? -15.938 2.117 -6.176 1 85.5 28 PRO B N 1
ATOM 2955 C CA . PRO B 1 28 ? -15.305 0.918 -5.625 1 85.5 28 PRO B CA 1
ATOM 2956 C C . PRO B 1 28 ? -16.234 0.125 -4.707 1 85.5 28 PRO B C 1
ATOM 2958 O O . PRO B 1 28 ? -17.359 0.547 -4.457 1 85.5 28 PRO B O 1
ATOM 2961 N N . LEU B 1 29 ? -15.781 -1.115 -4.316 1 88.88 29 LEU B N 1
ATOM 2962 C CA . LEU B 1 29 ? -16.438 -2.031 -3.395 1 88.88 29 LEU B CA 1
ATOM 2963 C C . LEU B 1 29 ? -17.766 -2.518 -3.971 1 88.88 29 LEU B C 1
ATOM 2965 O O . LEU B 1 29 ? -18.766 -2.611 -3.25 1 88.88 29 LEU B O 1
ATOM 2969 N N . ALA B 1 30 ? -17.719 -2.768 -5.246 1 78.56 30 ALA B N 1
ATOM 2970 C CA . ALA B 1 30 ? -18.938 -3.156 -5.953 1 78.56 30 ALA B CA 1
ATOM 2971 C C . ALA B 1 30 ? -19.516 -4.449 -5.387 1 78.56 30 ALA B C 1
ATOM 2973 O O . ALA B 1 30 ? -20.734 -4.625 -5.332 1 78.56 30 ALA B O 1
ATOM 2974 N N . GLU B 1 31 ? -18.641 -5.277 -4.891 1 76.69 31 GLU B N 1
ATOM 2975 C CA . GLU B 1 31 ? -19.094 -6.574 -4.395 1 76.69 31 GLU B CA 1
ATOM 2976 C C . GLU B 1 31 ? -19.406 -6.52 -2.898 1 76.69 31 GLU B C 1
ATOM 2978 O O . GLU B 1 31 ? -19.656 -7.551 -2.273 1 76.69 31 GLU B O 1
ATOM 2983 N N . HIS B 1 32 ? -19.422 -5.402 -2.311 1 84.81 32 HIS B N 1
ATOM 2984 C CA . HIS B 1 32 ? -19.656 -5.219 -0.881 1 84.81 32 HIS B CA 1
ATOM 2985 C C . HIS B 1 32 ? -20.844 -4.301 -0.624 1 84.81 32 HIS B C 1
ATOM 2987 O O . HIS B 1 32 ? -20.797 -3.469 0.288 1 84.81 32 HIS B O 1
ATOM 2993 N N . GLN B 1 33 ? -21.844 -4.406 -1.437 1 84.5 33 GLN B N 1
ATOM 2994 C CA . GLN B 1 33 ? -23.047 -3.609 -1.269 1 84.5 33 GLN B CA 1
ATOM 2995 C C . GLN B 1 33 ? -23.828 -4.047 -0.031 1 84.5 33 GLN B C 1
ATOM 2997 O O . GLN B 1 33 ? -24.188 -5.223 0.104 1 84.5 33 GLN B O 1
ATOM 3002 N N . LEU B 1 34 ? -24.047 -3.145 0.845 1 83.06 34 LEU B N 1
ATOM 3003 C CA . LEU B 1 34 ? -24.828 -3.449 2.031 1 83.06 34 LEU B CA 1
ATOM 3004 C C . LEU B 1 34 ? -26.312 -3.148 1.793 1 83.06 34 LEU B C 1
ATOM 3006 O O . LEU B 1 34 ? -27.172 -3.963 2.123 1 83.06 34 LEU B O 1
ATOM 3010 N N . PHE B 1 35 ? -26.578 -1.971 1.198 1 80.75 35 PHE B N 1
ATOM 3011 C CA . PHE B 1 35 ? -27.953 -1.646 0.887 1 80.75 35 PHE B CA 1
ATOM 3012 C C . PHE B 1 35 ? -28.031 -0.544 -0.163 1 80.75 35 PHE B C 1
ATOM 3014 O O . PHE B 1 35 ? -27.062 0.184 -0.377 1 80.75 35 PHE B O 1
ATOM 3021 N N . ARG B 1 36 ? -29.094 -0.531 -0.87 1 86.94 36 ARG B N 1
ATOM 3022 C CA . ARG B 1 36 ? -29.578 0.55 -1.718 1 86.94 36 ARG B CA 1
ATOM 3023 C C . ARG B 1 36 ? -31.078 0.781 -1.504 1 86.94 36 ARG B C 1
ATOM 3025 O O . ARG B 1 36 ? -31.875 -0.155 -1.588 1 86.94 36 ARG B O 1
ATOM 3032 N N . THR B 1 37 ? -31.391 2.02 -1.089 1 91.31 37 THR B N 1
ATOM 3033 C CA . THR B 1 37 ? -32.781 2.24 -0.704 1 91.31 37 THR B CA 1
ATOM 3034 C C . THR B 1 37 ? -33.25 3.631 -1.13 1 91.31 37 THR B C 1
ATOM 3036 O O . THR B 1 37 ? -32.438 4.527 -1.341 1 91.31 37 THR B O 1
ATOM 3039 N N . ALA B 1 38 ? -34.562 3.734 -1.313 1 91.62 38 ALA B N 1
ATOM 3040 C CA . ALA B 1 38 ? -35.188 5.031 -1.566 1 91.62 38 ALA B CA 1
ATOM 3041 C C . ALA B 1 38 ? -35.906 5.543 -0.323 1 91.62 38 ALA B C 1
ATOM 3043 O O . ALA B 1 38 ? -36.562 6.574 -0.37 1 91.62 38 ALA B O 1
ATOM 3044 N N . ASP B 1 39 ? -35.719 4.863 0.788 1 92.06 39 ASP B N 1
ATOM 3045 C CA . ASP B 1 39 ? -36.344 5.238 2.041 1 92.06 39 ASP B CA 1
ATOM 3046 C C . ASP B 1 39 ? -35.344 5.867 3.01 1 92.06 39 ASP B C 1
ATOM 3048 O O . ASP B 1 39 ? -34.438 5.191 3.492 1 92.06 39 ASP B O 1
ATOM 3052 N N . PRO B 1 40 ? -35.625 7.113 3.354 1 92.56 40 PRO B N 1
ATOM 3053 C CA . PRO B 1 40 ? -34.688 7.801 4.242 1 92.56 40 PRO B CA 1
ATOM 3054 C C . PRO B 1 40 ? -34.562 7.133 5.613 1 92.56 40 PRO B C 1
ATOM 3056 O O . PRO B 1 40 ? -33.5 7.117 6.207 1 92.56 40 PRO B O 1
ATOM 3059 N N . GLY B 1 41 ? -35.625 6.645 6.121 1 92.81 41 GLY B N 1
ATOM 3060 C CA . GLY B 1 41 ? -35.594 5.961 7.402 1 92.81 41 GLY B CA 1
ATOM 3061 C C . GLY B 1 41 ? -34.719 4.73 7.398 1 92.81 41 GLY B C 1
ATOM 3062 O O . GLY B 1 41 ? -33.875 4.555 8.297 1 92.81 41 GLY B O 1
ATOM 3063 N N . THR B 1 42 ? -34.906 3.973 6.379 1 91.88 42 THR B N 1
ATOM 3064 C CA . THR B 1 42 ? -34.062 2.787 6.219 1 91.88 42 THR B CA 1
ATOM 3065 C C . THR B 1 42 ? -32.594 3.174 6.035 1 91.88 42 THR B C 1
ATOM 3067 O O . THR B 1 42 ? -31.703 2.541 6.605 1 91.88 42 THR B O 1
ATOM 3070 N N . ALA B 1 43 ? -32.406 4.145 5.246 1 92.44 43 ALA B N 1
ATOM 3071 C CA . ALA B 1 43 ? -31.047 4.613 5.008 1 92.44 43 ALA B CA 1
ATOM 3072 C C . ALA B 1 43 ? -30.375 5.055 6.309 1 92.44 43 ALA B C 1
ATOM 3074 O O . ALA B 1 43 ? -29.25 4.66 6.598 1 92.44 43 ALA B O 1
ATOM 3075 N N . ARG B 1 44 ? -31.062 5.836 7.082 1 92.75 44 ARG B N 1
ATOM 3076 C CA . ARG B 1 44 ? -30.516 6.32 8.344 1 92.75 44 ARG B CA 1
ATOM 3077 C C . ARG B 1 44 ? -30.141 5.164 9.266 1 92.75 44 ARG B C 1
ATOM 3079 O O . ARG B 1 44 ? -29.078 5.164 9.875 1 92.75 44 ARG B O 1
ATOM 3086 N N . GLU B 1 45 ? -30.953 4.191 9.359 1 90.12 45 GLU B N 1
ATOM 3087 C CA . GLU B 1 45 ? -30.719 3.043 10.234 1 90.12 45 GLU B CA 1
ATOM 3088 C C . GLU B 1 45 ? -29.484 2.25 9.781 1 90.12 45 GLU B C 1
ATOM 3090 O O . GLU B 1 45 ? -28.641 1.887 10.594 1 90.12 45 GLU B O 1
ATOM 3095 N N . GLU B 1 46 ? -29.422 2.092 8.531 1 85.31 46 GLU B N 1
ATOM 3096 C CA . GLU B 1 46 ? -28.328 1.282 7.984 1 85.31 46 GLU B CA 1
ATOM 3097 C C . GLU B 1 46 ? -27 2.018 8.07 1 85.31 46 GLU B C 1
ATOM 3099 O O . GLU B 1 46 ? -25.969 1.414 8.383 1 85.31 46 GLU B O 1
ATOM 3104 N N . VAL B 1 47 ? -27.016 3.289 7.773 1 88.44 47 VAL B N 1
ATOM 3105 C CA . VAL B 1 47 ? -25.781 4.082 7.848 1 88.44 47 VAL B CA 1
ATOM 3106 C C . VAL B 1 47 ? -25.328 4.191 9.297 1 88.44 47 VAL B C 1
ATOM 3108 O O . VAL B 1 47 ? -24.125 4.129 9.586 1 88.44 47 VAL B O 1
ATOM 3111 N N . THR B 1 48 ? -26.281 4.316 10.188 1 86.25 48 THR B N 1
ATOM 3112 C CA . THR B 1 48 ? -25.969 4.352 11.617 1 86.25 48 THR B CA 1
ATOM 3113 C C . THR B 1 48 ? -25.266 3.066 12.047 1 86.25 48 THR B C 1
ATOM 3115 O O . THR B 1 48 ? -24.312 3.105 12.828 1 86.25 48 THR B O 1
ATOM 3118 N N . ARG B 1 49 ? -25.672 1.997 11.516 1 80.44 49 ARG B N 1
ATOM 3119 C CA . ARG B 1 49 ? -25.078 0.701 11.852 1 80.44 49 ARG B CA 1
ATOM 3120 C C . ARG B 1 49 ? -23.672 0.57 11.289 1 80.44 49 ARG B C 1
ATOM 3122 O O . ARG B 1 49 ? -22.812 -0.083 11.891 1 80.44 49 ARG B O 1
ATOM 3129 N N . THR B 1 50 ? -23.453 1.212 10.219 1 81.06 50 THR B N 1
ATOM 3130 C CA . THR B 1 50 ? -22.219 1.022 9.492 1 81.06 50 THR B CA 1
ATOM 3131 C C . THR B 1 50 ? -21.172 2.049 9.93 1 81.06 50 THR B C 1
ATOM 3133 O O . THR B 1 50 ? -19.984 1.733 10.016 1 81.06 50 THR B O 1
ATOM 3136 N N . LEU B 1 51 ? -21.609 3.246 10.156 1 84.94 51 LEU B N 1
ATOM 3137 C CA . LEU B 1 51 ? -20.672 4.324 10.445 1 84.94 51 LEU B CA 1
ATOM 3138 C C . LEU B 1 51 ? -20.875 4.859 11.859 1 84.94 51 LEU B C 1
ATOM 3140 O O . LEU B 1 51 ? -20.266 4.352 12.805 1 84.94 51 LEU B O 1
ATOM 3144 N N . PHE B 1 52 ? -21.844 5.727 12.094 1 81.31 52 PHE B N 1
ATOM 3145 C CA . PHE B 1 52 ? -22.125 6.316 13.391 1 81.31 52 PHE B CA 1
ATOM 3146 C C . PHE B 1 52 ? -23.562 6.812 13.461 1 81.31 52 PHE B C 1
ATOM 3148 O O . PHE B 1 52 ? -24.156 7.152 12.438 1 81.31 52 PHE B O 1
ATOM 3155 N N . PRO B 1 53 ? -24.047 6.711 14.711 1 86.44 53 PRO B N 1
ATOM 3156 C CA . PRO B 1 53 ? -25.406 7.234 14.883 1 86.44 53 PRO B CA 1
ATOM 3157 C C . PRO B 1 53 ? -25.531 8.703 14.484 1 86.44 53 PRO B C 1
ATOM 3159 O O . PRO B 1 53 ? -24.625 9.5 14.758 1 86.44 53 PRO B O 1
ATOM 3162 N N . HIS B 1 54 ? -26.562 9.016 13.711 1 89.62 54 HIS B N 1
ATOM 3163 C CA . HIS B 1 54 ? -26.797 10.383 13.258 1 89.62 54 HIS B CA 1
ATOM 3164 C C . HIS B 1 54 ? -28.25 10.594 12.883 1 89.62 54 HIS B C 1
ATOM 3166 O O . HIS B 1 54 ? -29.031 9.641 12.805 1 89.62 54 HIS B O 1
ATOM 3172 N N . ASP B 1 55 ? -28.609 11.805 12.844 1 93.06 55 ASP B N 1
ATOM 3173 C CA . ASP B 1 55 ? -29.875 12.172 12.211 1 93.06 55 ASP B CA 1
ATOM 3174 C C . ASP B 1 55 ? -29.672 12.469 10.727 1 93.06 55 ASP B C 1
ATOM 3176 O O . ASP B 1 55 ? -28.625 12.945 10.312 1 93.06 55 ASP B O 1
ATOM 3180 N N . LEU B 1 56 ? -30.641 12.109 9.953 1 94.44 56 LEU B N 1
ATOM 3181 C CA . LEU B 1 56 ? -30.641 12.359 8.523 1 94.44 56 LEU B CA 1
ATOM 3182 C C . LEU B 1 56 ? -31.75 13.336 8.141 1 94.44 56 LEU B C 1
ATOM 3184 O O . LEU B 1 56 ? -32.938 13.016 8.281 1 94.44 56 LEU B O 1
ATOM 3188 N N . LEU B 1 57 ? -31.359 14.492 7.703 1 93.56 57 LEU B N 1
ATOM 3189 C CA . LEU B 1 57 ? -32.312 15.523 7.293 1 93.56 57 LEU B CA 1
ATOM 3190 C C . LEU B 1 57 ? -32.281 15.711 5.781 1 93.56 57 LEU B C 1
ATOM 3192 O O . LEU B 1 57 ? -31.219 15.805 5.176 1 93.56 57 LEU B O 1
ATOM 3196 N N . LEU B 1 58 ? -33.406 15.625 5.168 1 91.44 58 LEU B N 1
ATOM 3197 C CA . LEU B 1 58 ? -33.5 15.867 3.732 1 91.44 58 LEU B CA 1
ATOM 3198 C C . LEU B 1 58 ? -33.656 17.359 3.445 1 91.44 58 LEU B C 1
ATOM 3200 O O . LEU B 1 58 ? -34.344 18.078 4.176 1 91.44 58 LEU B O 1
ATOM 3204 N N . ASP B 1 59 ? -32.75 17.766 2.559 1 79.75 59 ASP B N 1
ATOM 3205 C CA . ASP B 1 59 ? -32.812 19.172 2.201 1 79.75 59 ASP B CA 1
ATOM 3206 C C . ASP B 1 59 ? -33.5 19.375 0.851 1 79.75 59 ASP B C 1
ATOM 3208 O O . ASP B 1 59 ? -32.844 19.25 -0.197 1 79.75 59 ASP B O 1
ATOM 3212 N N . GLY B 1 60 ? -34.656 19.594 0.795 1 71.75 60 GLY B N 1
ATOM 3213 C CA . GLY B 1 60 ? -35.406 19.953 -0.398 1 71.75 60 GLY B CA 1
ATOM 3214 C C . GLY B 1 60 ? -35.969 18.75 -1.146 1 71.75 60 GLY B C 1
ATOM 3215 O O . GLY B 1 60 ? -35.719 17.609 -0.756 1 71.75 60 GLY B O 1
ATOM 3216 N N . ASP B 1 61 ? -36.875 18.906 -2.049 1 67.31 61 ASP B N 1
ATOM 3217 C CA . ASP B 1 61 ? -37.594 17.891 -2.816 1 67.31 61 ASP B CA 1
ATOM 3218 C C . ASP B 1 61 ? -37.156 17.906 -4.281 1 67.31 61 ASP B C 1
ATOM 3220 O O . ASP B 1 61 ? -37.875 17.391 -5.148 1 67.31 61 ASP B O 1
ATOM 3224 N N . ALA B 1 62 ? -35.969 18.453 -4.48 1 72.69 62 ALA B N 1
ATOM 3225 C CA . ALA B 1 62 ? -35.562 18.641 -5.879 1 72.69 62 ALA B CA 1
ATOM 3226 C C . ALA B 1 62 ? -35.188 17.297 -6.516 1 72.69 62 ALA B C 1
ATOM 3228 O O . ALA B 1 62 ? -35.406 17.094 -7.715 1 72.69 62 ALA B O 1
ATOM 3229 N N . HIS B 1 63 ? -34.625 16.391 -5.727 1 77.25 63 HIS B N 1
ATOM 3230 C CA . HIS B 1 63 ? -34.219 15.094 -6.23 1 77.25 63 HIS B CA 1
ATOM 3231 C C . HIS B 1 63 ? -34.781 13.969 -5.391 1 77.25 63 HIS B C 1
ATOM 3233 O O . HIS B 1 63 ? -34.969 14.117 -4.18 1 77.25 63 HIS B O 1
ATOM 3239 N N . PRO B 1 64 ? -35.062 12.891 -6.152 1 84.75 64 PRO B N 1
ATOM 3240 C CA . PRO B 1 64 ? -35.562 11.742 -5.383 1 84.75 64 PRO B CA 1
ATOM 3241 C C . PRO B 1 64 ? -34.5 11.195 -4.418 1 84.75 64 PRO B C 1
ATOM 3243 O O . PRO B 1 64 ? -33.312 11.195 -4.738 1 84.75 64 PRO B O 1
ATOM 3246 N N . PHE B 1 65 ? -35.031 10.852 -3.279 1 91.38 65 PHE B N 1
ATOM 3247 C CA . PHE B 1 65 ? -34.094 10.305 -2.287 1 91.38 65 PHE B CA 1
ATOM 3248 C C . PHE B 1 65 ? -33.656 8.906 -2.691 1 91.38 65 PHE B C 1
ATOM 3250 O O . PHE B 1 65 ? -34.438 8.078 -3.1 1 91.38 65 PHE B O 1
ATOM 3257 N N . GLU B 1 66 ? -32.406 8.773 -2.688 1 93.44 66 GLU B N 1
ATOM 3258 C CA . GLU B 1 66 ? -31.75 7.477 -2.834 1 93.44 66 GLU B CA 1
ATOM 3259 C C . GLU B 1 66 ? -30.438 7.43 -2.055 1 93.44 66 GLU B C 1
ATOM 3261 O O . GLU B 1 66 ? -29.719 8.43 -1.978 1 93.44 66 GLU B O 1
ATOM 3266 N N . ALA B 1 67 ? -30.234 6.332 -1.432 1 94 67 ALA B N 1
ATOM 3267 C CA . ALA B 1 67 ? -28.984 6.137 -0.701 1 94 67 ALA B CA 1
ATOM 3268 C C . ALA B 1 67 ? -28.375 4.777 -1.018 1 94 67 ALA B C 1
ATOM 3270 O O . ALA B 1 67 ? -29.094 3.799 -1.229 1 94 67 ALA B O 1
ATOM 3271 N N . SER B 1 68 ? -27.156 4.77 -1.146 1 93.31 68 SER B N 1
ATOM 3272 C CA . SER B 1 68 ? -26.406 3.531 -1.373 1 93.31 68 SER B CA 1
ATOM 3273 C C . SER B 1 68 ? -25.188 3.443 -0.464 1 93.31 68 SER B C 1
ATOM 3275 O O . SER B 1 68 ? -24.484 4.434 -0.259 1 93.31 68 SER B O 1
ATOM 3277 N N . VAL B 1 69 ? -25.016 2.244 0.137 1 91.94 69 VAL B N 1
ATOM 3278 C CA . VAL B 1 69 ? -23.844 2.01 0.983 1 91.94 69 VAL B CA 1
ATOM 3279 C C . VAL B 1 69 ? -23.156 0.713 0.566 1 91.94 69 VAL B C 1
ATOM 3281 O O . VAL B 1 69 ? -23.797 -0.334 0.463 1 91.94 69 VAL B O 1
ATOM 3284 N N . ARG B 1 70 ? -21.922 0.84 0.198 1 89.06 70 ARG B N 1
ATOM 3285 C CA . ARG B 1 70 ? -21 -0.286 0.072 1 89.06 70 ARG B CA 1
ATOM 3286 C C . ARG B 1 70 ? -19.938 -0.248 1.162 1 89.06 70 ARG B C 1
ATOM 3288 O O . ARG B 1 70 ? -19.375 0.812 1.458 1 89.06 70 ARG B O 1
ATOM 3295 N N . SER B 1 71 ? -19.719 -1.437 1.85 1 91.38 71 SER B N 1
ATOM 3296 C CA . SER B 1 71 ? -18.797 -1.36 2.979 1 91.38 71 SER B CA 1
ATOM 3297 C C . SER B 1 71 ? -18.078 -2.686 3.193 1 91.38 71 SER B C 1
ATOM 3299 O O . SER B 1 71 ? -18.656 -3.754 2.99 1 91.38 71 SER B O 1
ATOM 3301 N N . ALA B 1 72 ? -16.844 -2.596 3.467 1 89.38 72 ALA B N 1
ATOM 3302 C CA . ALA B 1 72 ? -16.031 -3.707 3.965 1 89.38 72 ALA B CA 1
ATOM 3303 C C . ALA B 1 72 ? -15.445 -3.383 5.332 1 89.38 72 ALA B C 1
ATOM 3305 O O . ALA B 1 72 ? -14.797 -2.346 5.504 1 89.38 72 ALA B O 1
ATOM 3306 N N . ARG B 1 73 ? -15.742 -4.242 6.266 1 87.38 73 ARG B N 1
ATOM 3307 C CA . ARG B 1 73 ? -15.242 -4.051 7.625 1 87.38 73 ARG B CA 1
ATOM 3308 C C . ARG B 1 73 ? -14.141 -5.055 7.949 1 87.38 73 ARG B C 1
ATOM 3310 O O . ARG B 1 73 ? -14.289 -6.25 7.695 1 87.38 73 ARG B O 1
ATOM 3317 N N . LEU B 1 74 ? -13.078 -4.539 8.359 1 88.62 74 LEU B N 1
ATOM 3318 C CA . LEU B 1 74 ? -12.023 -5.387 8.914 1 88.62 74 LEU B CA 1
ATOM 3319 C C . LEU B 1 74 ? -12.18 -5.523 10.43 1 88.62 74 LEU B C 1
ATOM 3321 O O . LEU B 1 74 ? -13.258 -5.863 10.914 1 88.62 74 LEU B O 1
ATOM 3325 N N . ARG B 1 75 ? -11.164 -5.367 11.25 1 85.06 75 ARG B N 1
ATOM 3326 C CA . ARG B 1 75 ? -11.297 -5.402 12.703 1 85.06 75 ARG B CA 1
ATOM 3327 C C . ARG B 1 75 ? -11.375 -3.994 13.273 1 85.06 75 ARG B C 1
ATOM 3329 O O . ARG B 1 75 ? -12.406 -3.596 13.82 1 85.06 75 ARG B O 1
ATOM 3336 N N . ALA B 1 76 ? -10.383 -3.258 13.055 1 90.31 76 ALA B N 1
ATOM 3337 C CA . ALA B 1 76 ? -10.289 -1.914 13.617 1 90.31 76 ALA B CA 1
ATOM 3338 C C . ALA B 1 76 ? -10.594 -0.855 12.555 1 90.31 76 ALA B C 1
ATOM 3340 O O . ALA B 1 76 ? -10.766 0.322 12.883 1 90.31 76 ALA B O 1
ATOM 3341 N N . VAL B 1 77 ? -10.719 -1.251 11.289 1 93.69 77 VAL B N 1
ATOM 3342 C CA . VAL B 1 77 ? -10.867 -0.306 10.188 1 93.69 77 VAL B CA 1
ATOM 3343 C C . VAL B 1 77 ? -12.031 -0.732 9.289 1 93.69 77 VAL B C 1
ATOM 3345 O O . VAL B 1 77 ? -12.242 -1.926 9.062 1 93.69 77 VAL B O 1
ATOM 3348 N N . SER B 1 78 ? -12.82 0.161 8.867 1 93.31 78 SER B N 1
ATOM 3349 C CA . SER B 1 78 ? -13.828 -0.089 7.848 1 93.31 78 SER B CA 1
ATOM 3350 C C . SER B 1 78 ? -13.688 0.877 6.676 1 93.31 78 SER B C 1
ATOM 3352 O O . SER B 1 78 ? -13.266 2.021 6.855 1 93.31 78 SER B O 1
ATOM 3354 N N . ILE B 1 79 ? -13.922 0.386 5.535 1 95.12 79 ILE B N 1
ATOM 3355 C CA . ILE B 1 79 ? -13.938 1.178 4.309 1 95.12 79 ILE B CA 1
ATOM 3356 C C . ILE B 1 79 ? -15.352 1.187 3.723 1 95.12 79 ILE B C 1
ATOM 3358 O O . ILE B 1 79 ? -15.898 0.131 3.402 1 95.12 79 ILE B O 1
ATOM 3362 N N . THR B 1 80 ? -15.93 2.41 3.58 1 95.12 80 THR B N 1
ATOM 3363 C CA . THR B 1 80 ? -17.328 2.549 3.176 1 95.12 80 THR B CA 1
ATOM 3364 C C . THR B 1 80 ? -17.453 3.543 2.025 1 95.12 80 THR B C 1
ATOM 3366 O O . THR B 1 80 ? -16.812 4.594 2.029 1 95.12 80 THR B O 1
ATOM 3369 N N . VAL B 1 81 ? -18.188 3.164 1.062 1 94.06 81 VAL B N 1
ATOM 3370 C CA . VAL B 1 81 ? -18.641 4.09 0.028 1 94.06 81 VAL B CA 1
ATOM 3371 C C . VAL B 1 81 ? -20.094 4.477 0.277 1 94.06 81 VAL B C 1
ATOM 3373 O O . VAL B 1 81 ? -20.969 3.615 0.31 1 94.06 81 VAL B O 1
ATOM 3376 N N . LEU B 1 82 ? -20.266 5.742 0.521 1 96.12 82 LEU B N 1
ATOM 3377 C CA . LEU B 1 82 ? -21.594 6.258 0.828 1 96.12 82 LEU B CA 1
ATOM 3378 C C . LEU B 1 82 ? -22.031 7.285 -0.213 1 96.12 82 LEU B C 1
ATOM 3380 O O . LEU B 1 82 ? -21.266 8.18 -0.571 1 96.12 82 LEU B O 1
ATOM 3384 N N . ALA B 1 83 ? -23.281 7.094 -0.72 1 94.06 83 ALA B N 1
ATOM 3385 C CA . ALA B 1 83 ? -23.812 7.996 -1.741 1 94.06 83 ALA B CA 1
ATOM 3386 C C . ALA B 1 83 ? -25.266 8.359 -1.458 1 94.06 83 ALA B C 1
ATOM 3388 O O . ALA B 1 83 ? -26.047 7.52 -0.992 1 94.06 83 ALA B O 1
ATOM 3389 N N . TYR B 1 84 ? -25.609 9.578 -1.703 1 93.88 84 TYR B N 1
ATOM 3390 C CA . TYR B 1 84 ? -26.984 10.062 -1.642 1 93.88 84 TYR B CA 1
ATOM 3391 C C . TYR B 1 84 ? -27.391 10.711 -2.957 1 93.88 84 TYR B C 1
ATOM 3393 O O . TYR B 1 84 ? -26.625 11.469 -3.547 1 93.88 84 TYR B O 1
ATOM 3401 N N . GLY B 1 85 ? -28.547 10.375 -3.398 1 91.38 85 GLY B N 1
ATOM 3402 C CA . GLY B 1 85 ? -29.078 10.922 -4.641 1 91.38 85 GLY B CA 1
ATOM 3403 C C . GLY B 1 85 ? -29.656 12.305 -4.477 1 91.38 85 GLY B C 1
ATOM 3404 O O . GLY B 1 85 ? -29.906 13 -5.465 1 91.38 85 GLY B O 1
ATOM 3405 N N . SER B 1 86 ? -29.938 12.734 -3.27 1 91.88 86 SER B N 1
ATOM 3406 C CA . SER B 1 86 ? -30.5 14.055 -2.967 1 91.88 86 SER B CA 1
ATOM 3407 C C . SER B 1 86 ? -29.625 14.797 -1.956 1 91.88 86 SER B C 1
ATOM 3409 O O . SER B 1 86 ? -28.703 14.227 -1.382 1 91.88 86 SER B O 1
ATOM 3411 N N . ASP B 1 87 ? -29.875 16.125 -1.895 1 93.62 87 ASP B N 1
ATOM 3412 C CA . ASP B 1 87 ? -29.219 16.891 -0.849 1 93.62 87 ASP B CA 1
ATOM 3413 C C . ASP B 1 87 ? -29.656 16.438 0.538 1 93.62 87 ASP B C 1
ATOM 3415 O O . ASP B 1 87 ? -30.859 16.391 0.821 1 93.62 87 ASP B O 1
ATOM 3419 N N . VAL B 1 88 ? -28.656 16.109 1.354 1 95.12 88 VAL B N 1
ATOM 3420 C CA . VAL B 1 88 ? -29 15.664 2.697 1 95.12 88 VAL B CA 1
ATOM 3421 C C . VAL B 1 88 ? -28.047 16.281 3.715 1 95.12 88 VAL B C 1
ATOM 3423 O O . VAL B 1 88 ? -26.969 16.766 3.352 1 95.12 88 VAL B O 1
ATOM 3426 N N . GLU B 1 89 ? -28.5 16.297 4.902 1 95.38 89 GLU B N 1
ATOM 3427 C CA . GLU B 1 89 ? -27.688 16.719 6.031 1 95.38 89 GLU B CA 1
ATOM 3428 C C . GLU B 1 89 ? -27.625 15.641 7.109 1 95.38 89 GLU B C 1
ATOM 3430 O O . GLU B 1 89 ? -28.656 15.133 7.547 1 95.38 89 GLU B O 1
ATOM 3435 N N . LEU B 1 90 ? -26.422 15.234 7.449 1 94.44 90 LEU B N 1
ATOM 3436 C CA . LEU B 1 90 ? -26.203 14.32 8.562 1 94.44 90 LEU B CA 1
ATOM 3437 C C . LEU B 1 90 ? -25.766 15.07 9.812 1 94.44 90 LEU B C 1
ATOM 3439 O O . LEU B 1 90 ? -24.859 15.914 9.758 1 94.44 90 LEU B O 1
ATOM 3443 N N . VAL B 1 91 ? -26.453 14.797 10.922 1 93.19 91 VAL B N 1
ATOM 3444 C CA . VAL B 1 91 ? -26.125 15.461 12.18 1 93.19 91 VAL B CA 1
ATOM 3445 C C . VAL B 1 91 ? -25.859 14.414 13.266 1 93.19 91 VAL B C 1
ATOM 3447 O O . VAL B 1 91 ? -26.766 13.641 13.617 1 93.19 91 VAL B O 1
ATOM 3450 N N . ALA B 1 92 ? -24.672 14.359 13.703 1 89.62 92 ALA B N 1
ATOM 3451 C CA . ALA B 1 92 ? -24.297 13.453 14.781 1 89.62 92 ALA B CA 1
ATOM 3452 C C . ALA B 1 92 ? -23.859 14.227 16.016 1 89.62 92 ALA B C 1
ATOM 3454 O O . ALA B 1 92 ? -22.984 15.094 15.945 1 89.62 92 ALA B O 1
ATOM 3455 N N . GLU B 1 93 ? -24.5 13.914 17.141 1 78.94 93 GLU B N 1
ATOM 3456 C CA . GLU B 1 93 ? -24.156 14.602 18.375 1 78.94 93 GLU B CA 1
ATOM 3457 C C . GLU B 1 93 ? -22.859 14.055 18.969 1 78.94 93 GLU B C 1
ATOM 3459 O O . GLU B 1 93 ? -22.062 14.812 19.547 1 78.94 93 GLU B O 1
ATOM 3464 N N . ARG B 1 94 ? -22.719 12.766 18.844 1 73.75 94 ARG B N 1
ATOM 3465 C CA . ARG B 1 94 ? -21.484 12.188 19.375 1 73.75 94 ARG B CA 1
ATOM 3466 C C . ARG B 1 94 ? -21.016 11.016 18.5 1 73.75 94 ARG B C 1
ATOM 3468 O O . ARG B 1 94 ? -21.781 10.086 18.25 1 73.75 94 ARG B O 1
ATOM 3475 N N . ALA B 1 95 ? -19.953 11.289 17.766 1 69 95 ALA B N 1
ATOM 3476 C CA . ALA B 1 95 ? -19.281 10.18 17.109 1 69 95 ALA B CA 1
ATOM 3477 C C . ALA B 1 95 ? -18.078 9.703 17.922 1 69 95 ALA B C 1
ATOM 3479 O O . ALA B 1 95 ? -16.953 10.148 17.688 1 69 95 ALA B O 1
ATOM 3480 N N . ASP B 1 96 ? -18.297 8.805 18.859 1 77.31 96 ASP B N 1
ATOM 3481 C CA . ASP B 1 96 ? -17.328 8.648 19.953 1 77.31 96 ASP B CA 1
ATOM 3482 C C . ASP B 1 96 ? -16.375 7.488 19.672 1 77.31 96 ASP B C 1
ATOM 3484 O O . ASP B 1 96 ? -15.273 7.445 20.219 1 77.31 96 ASP B O 1
ATOM 3488 N N . SER B 1 97 ? -16.719 6.75 18.797 1 84.31 97 SER B N 1
ATOM 3489 C CA . SER B 1 97 ? -16 5.484 18.875 1 84.31 97 SER B CA 1
ATOM 3490 C C . SER B 1 97 ? -14.969 5.363 17.75 1 84.31 97 SER B C 1
ATOM 3492 O O . SER B 1 97 ? -14.141 4.449 17.75 1 84.31 97 SER B O 1
ATOM 3494 N N . ALA B 1 98 ? -15.016 6.367 16.812 1 91.75 98 ALA B N 1
ATOM 3495 C CA . ALA B 1 98 ? -14.125 6.145 15.672 1 91.75 98 ALA B CA 1
ATOM 3496 C C . ALA B 1 98 ? -13.703 7.469 15.039 1 91.75 98 ALA B C 1
ATOM 3498 O O . ALA B 1 98 ? -14.438 8.453 15.094 1 91.75 98 ALA B O 1
ATOM 3499 N N . TYR B 1 99 ? -12.469 7.492 14.547 1 94.25 99 TYR B N 1
ATOM 3500 C CA . TYR B 1 99 ? -12.047 8.531 13.617 1 94.25 99 TYR B CA 1
ATOM 3501 C C . TYR B 1 99 ? -12.633 8.297 12.227 1 94.25 99 TYR B C 1
ATOM 3503 O O . TYR B 1 99 ? -12.711 7.152 11.766 1 94.25 99 TYR B O 1
ATOM 3511 N N . VAL B 1 100 ? -13.07 9.359 11.609 1 94.69 100 VAL B N 1
ATOM 3512 C CA . VAL B 1 100 ? -13.664 9.25 10.281 1 94.69 100 VAL B CA 1
ATOM 3513 C C . VAL B 1 100 ? -12.859 10.094 9.289 1 94.69 100 VAL B C 1
ATOM 3515 O O . VAL B 1 100 ? -12.648 11.289 9.508 1 94.69 100 VAL B O 1
ATOM 3518 N N . VAL B 1 101 ? -12.359 9.484 8.25 1 96.56 101 VAL B N 1
ATOM 3519 C CA . VAL B 1 101 ? -11.711 10.156 7.129 1 96.56 101 VAL B CA 1
ATOM 3520 C C . VAL B 1 101 ? -12.586 10.039 5.883 1 96.56 101 VAL B C 1
ATOM 3522 O O . VAL B 1 101 ? -12.812 8.938 5.383 1 96.56 101 VAL B O 1
ATOM 3525 N N . ALA B 1 102 ? -13.07 11.148 5.383 1 96.94 102 ALA B N 1
ATOM 3526 C CA . ALA B 1 102 ? -14.023 11.133 4.273 1 96.94 102 ALA B CA 1
ATOM 3527 C C . ALA B 1 102 ? -13.484 11.906 3.076 1 96.94 102 ALA B C 1
ATOM 3529 O O . ALA B 1 102 ? -13.086 13.07 3.207 1 96.94 102 ALA B O 1
ATOM 3530 N N . HIS B 1 103 ? -13.406 11.289 1.956 1 95 103 HIS B N 1
ATOM 3531 C CA . HIS B 1 103 ? -12.93 11.875 0.709 1 95 103 HIS B CA 1
ATOM 3532 C C . HIS B 1 103 ? -13.93 11.664 -0.42 1 95 103 HIS B C 1
ATOM 3534 O O . HIS B 1 103 ? -14.266 10.523 -0.757 1 95 103 HIS B O 1
ATOM 3540 N N . PRO B 1 104 ? -14.453 12.766 -1.036 1 91.31 104 PRO B N 1
ATOM 3541 C CA . PRO B 1 104 ? -15.375 12.594 -2.158 1 91.31 104 PRO B CA 1
ATOM 3542 C C . PRO B 1 104 ? -14.695 12.023 -3.402 1 91.31 104 PRO B C 1
ATOM 3544 O O . PRO B 1 104 ? -13.656 12.531 -3.824 1 91.31 104 PRO B O 1
ATOM 3547 N N . LEU B 1 105 ? -15.258 10.945 -3.832 1 86.81 105 LEU B N 1
ATOM 3548 C CA . LEU B 1 105 ? -14.867 10.453 -5.145 1 86.81 105 LEU B CA 1
ATOM 3549 C C . LEU B 1 105 ? -15.531 11.258 -6.254 1 86.81 105 LEU B C 1
ATOM 3551 O O . LEU B 1 105 ? -14.922 11.523 -7.289 1 86.81 105 LEU B O 1
ATOM 3555 N N . VAL B 1 106 ? -16.781 11.555 -5.988 1 81.81 106 VAL B N 1
ATOM 3556 C CA . VAL B 1 106 ? -17.609 12.375 -6.871 1 81.81 106 VAL B CA 1
ATOM 3557 C C . VAL B 1 106 ? -18.375 13.406 -6.051 1 81.81 106 VAL B C 1
ATOM 3559 O O . VAL B 1 106 ? -18.875 13.102 -4.969 1 81.81 106 VAL B O 1
ATOM 3562 N N . GLY B 1 107 ? -18.391 14.633 -6.578 1 86.31 107 GLY B N 1
ATOM 3563 C CA . GLY B 1 107 ? -19.234 15.641 -5.957 1 86.31 107 GLY B CA 1
ATOM 3564 C C . GLY B 1 107 ? -18.547 16.344 -4.801 1 86.31 107 GLY B C 1
ATOM 3565 O O . GLY B 1 107 ? -17.344 16.625 -4.852 1 86.31 107 GLY B O 1
ATOM 3566 N N . ARG B 1 108 ? -19.422 16.812 -3.846 1 89.5 108 ARG B N 1
ATOM 3567 C CA . ARG B 1 108 ? -18.891 17.641 -2.766 1 89.5 108 ARG B CA 1
ATOM 3568 C C . ARG B 1 108 ? -19.734 17.484 -1.502 1 89.5 108 ARG B C 1
ATOM 3570 O O . ARG B 1 108 ? -20.859 16.984 -1.553 1 89.5 108 ARG B O 1
ATOM 3577 N N . ALA B 1 109 ? -19.172 17.859 -0.393 1 95.62 109 ALA B N 1
ATOM 3578 C CA . ALA B 1 109 ? -19.828 17.922 0.909 1 95.62 109 ALA B CA 1
ATOM 3579 C C . ALA B 1 109 ? -19.141 18.938 1.816 1 95.62 109 ALA B C 1
ATOM 3581 O O . ALA B 1 109 ? -18.031 19.375 1.534 1 95.62 109 ALA B O 1
ATOM 3582 N N . THR B 1 110 ? -19.828 19.438 2.723 1 96.56 110 THR B N 1
ATOM 3583 C CA . THR B 1 110 ? -19.266 20.312 3.734 1 96.56 110 THR B CA 1
ATOM 3584 C C . THR B 1 110 ? -19.375 19.688 5.121 1 96.56 110 THR B C 1
ATOM 3586 O O . THR B 1 110 ? -20.453 19.281 5.543 1 96.56 110 THR B O 1
ATOM 3589 N N . PHE B 1 111 ? -18.266 19.609 5.781 1 95.62 111 PHE B N 1
ATOM 3590 C CA . PHE B 1 111 ? -18.172 19.031 7.113 1 95.62 111 PHE B CA 1
ATOM 3591 C C . PHE B 1 111 ? -18 20.125 8.172 1 95.62 111 PHE B C 1
ATOM 3593 O O . PHE B 1 111 ? -17.094 20.938 8.078 1 95.62 111 PHE B O 1
ATOM 3600 N N . ASP B 1 112 ? -18.844 20.156 9.109 1 93.38 112 ASP B N 1
ATOM 3601 C CA . ASP B 1 112 ? -18.625 20.906 10.336 1 93.38 112 ASP B CA 1
ATOM 3602 C C . ASP B 1 112 ? -18.094 20 11.445 1 93.38 112 ASP B C 1
ATOM 3604 O O . ASP B 1 112 ? -18.828 19.188 12 1 93.38 112 ASP B O 1
ATOM 3608 N N . VAL B 1 113 ? -16.875 20.125 11.703 1 86.62 113 VAL B N 1
ATOM 3609 C CA . VAL B 1 113 ? -16.188 19.312 12.711 1 86.62 113 VAL B CA 1
ATOM 3610 C C . VAL B 1 113 ? -15.672 20.203 13.836 1 86.62 113 VAL B C 1
ATOM 3612 O O . VAL B 1 113 ? -14.609 20.812 13.711 1 86.62 113 VAL B O 1
ATOM 3615 N N . GLY B 1 114 ? -16.344 20.078 14.945 1 75.44 114 GLY B N 1
ATOM 3616 C CA . GLY B 1 114 ? -16 21.031 16 1 75.44 114 GLY B CA 1
ATOM 3617 C C . GLY B 1 114 ? -16.188 22.469 15.578 1 75.44 114 GLY B C 1
ATOM 3618 O O . GLY B 1 114 ? -17.281 22.875 15.172 1 75.44 114 GLY B O 1
ATOM 3619 N N . ALA B 1 115 ? -14.977 23.203 15.648 1 78.12 115 ALA B N 1
ATOM 3620 C CA . ALA B 1 115 ? -15.023 24.625 15.352 1 78.12 115 ALA B CA 1
ATOM 3621 C C . ALA B 1 115 ? -14.641 24.906 13.898 1 78.12 115 ALA B C 1
ATOM 3623 O O . ALA B 1 115 ? -14.625 26.062 13.469 1 78.12 115 ALA B O 1
ATOM 3624 N N . HIS B 1 116 ? -14.469 23.844 13.164 1 85.31 116 HIS B N 1
ATOM 3625 C CA . HIS B 1 116 ? -13.969 24.016 11.805 1 85.31 116 HIS B CA 1
ATOM 3626 C C . HIS B 1 116 ? -15 23.578 10.773 1 85.31 116 HIS B C 1
ATOM 3628 O O . HIS B 1 116 ? -15.758 22.641 11.008 1 85.31 116 HIS B O 1
ATOM 3634 N N . GLN B 1 117 ? -15.062 24.344 9.766 1 91.31 117 GLN B N 1
ATOM 3635 C CA . GLN B 1 117 ? -15.836 23.953 8.594 1 91.31 117 GLN B CA 1
ATOM 3636 C C . GLN B 1 117 ? -14.914 23.562 7.441 1 91.31 117 GLN B C 1
ATOM 3638 O O . GLN B 1 117 ? -14.008 24.312 7.078 1 91.31 117 GLN B O 1
ATOM 3643 N N . VAL B 1 118 ? -15.141 22.344 6.887 1 92.44 118 VAL B N 1
ATOM 3644 C CA . VAL B 1 118 ? -14.289 21.812 5.82 1 92.44 118 VAL B CA 1
ATOM 3645 C C . VAL B 1 118 ? -15.148 21.469 4.602 1 92.44 118 VAL B C 1
ATOM 3647 O O . VAL B 1 118 ? -16.016 20.609 4.672 1 92.44 118 VAL B O 1
ATOM 3650 N N . ALA B 1 119 ? -14.891 22.203 3.58 1 92.25 119 ALA B N 1
ATOM 3651 C CA . ALA B 1 119 ? -15.484 21.828 2.303 1 92.25 119 ALA B CA 1
ATOM 3652 C C . ALA B 1 119 ? -14.633 20.781 1.59 1 92.25 119 ALA B C 1
ATOM 3654 O O . ALA B 1 119 ? -13.445 21 1.341 1 92.25 119 ALA B O 1
ATOM 3655 N N . VAL B 1 120 ? -15.312 19.641 1.242 1 92.75 120 VAL B N 1
ATOM 3656 C CA . VAL B 1 120 ? -14.523 18.594 0.605 1 92.75 120 VAL B CA 1
ATOM 3657 C C . VAL B 1 120 ? -14.984 18.406 -0.84 1 92.75 120 VAL B C 1
ATOM 3659 O O . VAL B 1 120 ? -16.172 18.531 -1.144 1 92.75 120 VAL B O 1
ATOM 3662 N N . ARG B 1 121 ? -14.047 18.188 -1.675 1 84.5 121 ARG B N 1
ATOM 3663 C CA . ARG B 1 121 ? -14.125 17.812 -3.084 1 84.5 121 ARG B CA 1
ATOM 3664 C C . ARG B 1 121 ? -13.023 16.828 -3.455 1 84.5 121 ARG B C 1
ATOM 3666 O O . ARG B 1 121 ? -12.109 16.578 -2.664 1 84.5 121 ARG B O 1
ATOM 3673 N N . PRO B 1 122 ? -13.203 16.219 -4.664 1 82.12 122 PRO B N 1
ATOM 3674 C CA . PRO B 1 122 ? -12.078 15.344 -5.031 1 82.12 122 PRO B CA 1
ATOM 3675 C C . PRO B 1 122 ? -10.727 16.031 -4.875 1 82.12 122 PRO B C 1
ATOM 3677 O O . PRO B 1 122 ? -10.516 17.125 -5.418 1 82.12 122 PRO B O 1
ATOM 3680 N N . GLY B 1 123 ? -9.883 15.438 -4.035 1 79.31 123 GLY B N 1
ATOM 3681 C CA . GLY B 1 123 ? -8.586 16.031 -3.754 1 79.31 123 GLY B CA 1
ATOM 3682 C C . GLY B 1 123 ? -8.445 16.516 -2.322 1 79.31 123 GLY B C 1
ATOM 3683 O O . GLY B 1 123 ? -7.336 16.734 -1.844 1 79.31 123 GLY B O 1
ATOM 3684 N N . THR B 1 124 ? -9.586 16.719 -1.667 1 87.62 124 THR B N 1
ATOM 3685 C CA . THR B 1 124 ? -9.594 17.156 -0.275 1 87.62 124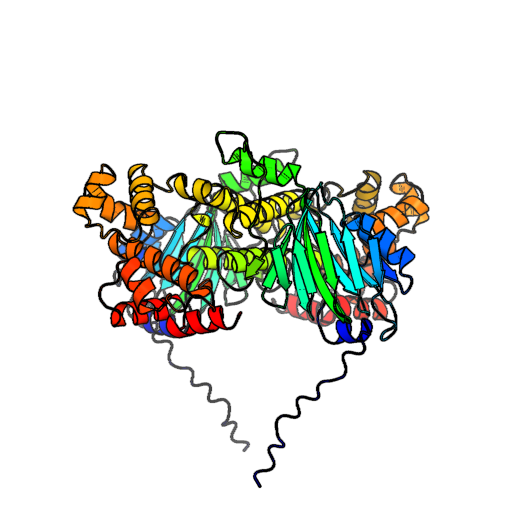 THR B CA 1
ATOM 3686 C C . THR B 1 124 ? -10.461 16.219 0.576 1 87.62 124 THR B C 1
ATOM 3688 O O . THR B 1 124 ? -11.602 15.93 0.217 1 87.62 124 THR B O 1
ATOM 3691 N N . ALA B 1 125 ? -9.883 15.805 1.692 1 94.94 125 ALA B N 1
ATOM 3692 C CA . ALA B 1 125 ? -10.617 14.945 2.621 1 94.94 125 ALA B CA 1
ATOM 3693 C C . ALA B 1 125 ? -10.859 15.656 3.949 1 94.94 125 ALA B C 1
ATOM 3695 O O . ALA B 1 125 ? -10.125 16.578 4.309 1 94.94 125 ALA B O 1
ATOM 3696 N N . ALA B 1 126 ? -11.891 15.297 4.625 1 95.69 126 ALA B N 1
ATOM 3697 C CA . ALA B 1 126 ? -12.172 15.75 5.988 1 95.69 126 ALA B CA 1
ATOM 3698 C C . ALA B 1 126 ? -11.852 14.648 7 1 95.69 126 ALA B C 1
ATOM 3700 O O . ALA B 1 126 ? -12.062 13.469 6.73 1 95.69 126 ALA B O 1
ATOM 3701 N N . VAL B 1 127 ? -11.336 15.023 8.102 1 94.69 127 VAL B N 1
ATOM 3702 C CA . VAL B 1 127 ? -11.062 14.102 9.203 1 94.69 127 VAL B CA 1
ATOM 3703 C C . VAL B 1 127 ? -11.805 14.555 10.453 1 94.69 127 VAL B C 1
ATOM 3705 O O . VAL B 1 127 ? -11.68 15.703 10.875 1 94.69 127 VAL B O 1
ATOM 3708 N N . SER B 1 128 ? -12.57 13.711 10.992 1 91.06 128 SER B N 1
ATOM 3709 C CA . SER B 1 128 ? -13.297 14.031 12.219 1 91.06 128 SER B CA 1
ATOM 3710 C C . SER B 1 128 ? -12.719 13.281 13.414 1 91.06 128 SER B C 1
ATOM 3712 O O . SER B 1 128 ? -12.352 12.109 13.297 1 91.06 128 SER B O 1
ATOM 3714 N N . THR B 1 129 ? -12.641 13.945 14.477 1 83.81 129 THR B N 1
ATOM 3715 C CA . THR B 1 129 ? -12.172 13.391 15.742 1 83.81 129 THR B CA 1
ATOM 3716 C C . THR B 1 129 ? -13.344 12.859 16.562 1 83.81 129 THR B C 1
ATOM 3718 O O . THR B 1 129 ? -14.398 13.492 16.641 1 83.81 129 THR B O 1
ATOM 3721 N N . PRO B 1 130 ? -13.094 11.68 17.141 1 88 130 PRO B N 1
ATOM 3722 C CA . PRO B 1 130 ? -14.156 11.141 17.984 1 88 130 PRO B CA 1
ATOM 3723 C C . PRO B 1 130 ? -14.516 12.062 19.156 1 88 130 PRO B C 1
ATOM 3725 O O . PRO B 1 130 ? -13.633 12.703 19.734 1 88 130 PRO B O 1
ATOM 3728 N N . GLY B 1 131 ? -15.82 12.109 19.469 1 81.81 131 GLY B N 1
ATOM 3729 C CA . GLY B 1 131 ? -16.297 12.859 20.625 1 81.81 131 GLY B CA 1
ATOM 3730 C C . GLY B 1 131 ? -16.766 14.258 20.266 1 81.81 131 GLY B C 1
ATOM 3731 O O . GLY B 1 131 ? -17.312 14.969 21.109 1 81.81 131 GLY B O 1
ATOM 3732 N N . GLU B 1 132 ? -16.531 14.719 19.141 1 82 132 GLU B N 1
ATOM 3733 C CA . GLU B 1 132 ? -16.969 16.031 18.703 1 82 132 GLU B CA 1
ATOM 3734 C C . GLU B 1 132 ? -18.203 15.93 17.797 1 82 132 GLU B C 1
ATOM 3736 O O . GLU B 1 132 ? -18.375 14.945 17.078 1 82 132 GLU B O 1
ATOM 3741 N N . PRO B 1 133 ? -19.078 16.953 17.969 1 86.38 133 PRO B N 1
ATOM 3742 C CA . PRO B 1 133 ? -20.219 16.953 17.062 1 86.38 133 PRO B CA 1
ATOM 3743 C C . PRO B 1 133 ? -19.828 17.016 15.594 1 86.38 133 PRO B C 1
ATOM 3745 O O . PRO B 1 133 ? -18.828 17.656 15.25 1 86.38 133 PRO B O 1
ATOM 3748 N N . LEU B 1 134 ? -20.594 16.312 14.766 1 90.94 134 LEU B N 1
ATOM 3749 C CA . LEU B 1 134 ? -20.328 16.25 13.328 1 90.94 134 LEU B CA 1
ATOM 3750 C C . LEU B 1 134 ? -21.578 16.578 12.523 1 90.94 134 LEU B C 1
ATOM 3752 O O . LEU B 1 134 ? -22.641 15.992 12.766 1 90.94 134 LEU B O 1
ATOM 3756 N N . ARG B 1 135 ? -21.5 17.625 11.758 1 93.38 135 ARG B N 1
ATOM 3757 C CA . ARG B 1 135 ? -22.531 17.953 10.789 1 93.38 135 ARG B CA 1
ATOM 3758 C C . ARG B 1 135 ? -22 17.891 9.367 1 93.38 135 ARG B C 1
ATOM 3760 O O . ARG B 1 135 ? -20.953 18.453 9.07 1 93.38 135 ARG B O 1
ATOM 3767 N N . VAL B 1 136 ? -22.688 17.125 8.531 1 95.38 136 VAL B N 1
ATOM 3768 C CA . VAL B 1 136 ? -22.25 16.984 7.148 1 95.38 136 VAL B CA 1
ATOM 3769 C C . VAL B 1 136 ? -23.375 17.391 6.203 1 95.38 136 VAL B C 1
ATOM 3771 O O . VAL B 1 136 ? -24.484 16.844 6.273 1 95.38 136 VAL B O 1
ATOM 3774 N N . ARG B 1 137 ? -23.125 18.344 5.387 1 96.12 137 ARG B N 1
ATOM 3775 C CA . ARG B 1 137 ? -24.031 18.688 4.297 1 96.12 137 ARG B CA 1
ATOM 3776 C C . ARG B 1 137 ? -23.578 18.031 2.988 1 96.12 137 ARG B C 1
ATOM 3778 O O . ARG B 1 137 ? -22.562 18.422 2.424 1 96.12 137 ARG B O 1
ATOM 3785 N N . TRP B 1 138 ? -24.359 17.109 2.559 1 94.38 138 TRP B N 1
ATOM 3786 C CA . TRP B 1 138 ? -24.078 16.25 1.417 1 94.38 138 TRP B CA 1
ATOM 3787 C C . TRP B 1 138 ? -24.828 16.734 0.175 1 94.38 138 TRP B C 1
ATOM 3789 O O . TRP B 1 138 ? -26.062 16.828 0.181 1 94.38 138 TRP B O 1
ATOM 3799 N N . SER B 1 139 ? -24.156 17 -0.916 1 91.12 139 SER B N 1
ATOM 3800 C CA . SER B 1 139 ? -24.797 17.422 -2.15 1 91.12 139 SER B CA 1
ATOM 3801 C C . SER B 1 139 ? -25.344 16.234 -2.934 1 91.12 139 SER B C 1
ATOM 3803 O O . SER B 1 139 ? -24.75 15.164 -2.936 1 91.12 139 SER B O 1
ATOM 3805 N N . ALA B 1 140 ? -26.391 16.453 -3.625 1 90.94 140 ALA B N 1
ATOM 3806 C CA . ALA B 1 140 ? -27.047 15.43 -4.426 1 90.94 140 ALA B CA 1
ATOM 3807 C C . ALA B 1 140 ? -26.078 14.82 -5.438 1 90.94 140 ALA B C 1
ATOM 3809 O O . ALA B 1 140 ? -25.328 15.547 -6.105 1 90.94 140 ALA B O 1
ATOM 3810 N N . GLY B 1 141 ? -26.078 13.461 -5.418 1 88.25 141 GLY B N 1
ATOM 3811 C CA . GLY B 1 141 ? -25.281 12.75 -6.406 1 88.25 141 GLY B CA 1
ATOM 3812 C C . GLY B 1 141 ? -23.828 12.578 -5.992 1 88.25 141 GLY B C 1
ATOM 3813 O O . GLY B 1 141 ? -23.031 12.016 -6.742 1 88.25 141 GLY B O 1
ATOM 3814 N N . SER B 1 142 ? -23.5 13.008 -4.766 1 92.44 142 SER B N 1
ATOM 3815 C CA . SER B 1 142 ? -22.125 12.883 -4.293 1 92.44 142 SER B CA 1
ATOM 3816 C C . SER B 1 142 ? -21.844 11.484 -3.75 1 92.44 142 SER B C 1
ATOM 3818 O O . SER B 1 142 ? -22.719 10.875 -3.133 1 92.44 142 SER B O 1
ATOM 3820 N N . VAL B 1 143 ? -20.656 10.984 -4.043 1 91.62 143 VAL B N 1
ATOM 3821 C CA . VAL B 1 143 ? -20.156 9.688 -3.588 1 91.62 143 VAL B CA 1
ATOM 3822 C C . VAL B 1 143 ? -18.891 9.875 -2.768 1 91.62 143 VAL B C 1
ATOM 3824 O O . VAL B 1 143 ? -17.875 10.383 -3.277 1 91.62 143 VAL B O 1
ATOM 3827 N N . LEU B 1 144 ? -18.938 9.484 -1.505 1 96 144 LEU B N 1
ATOM 3828 C CA . LEU B 1 144 ? -17.75 9.648 -0.658 1 96 144 LEU B CA 1
ATOM 3829 C C . LEU B 1 144 ? -17.188 8.289 -0.259 1 96 144 LEU B C 1
ATOM 3831 O O . LEU B 1 144 ? -17.938 7.355 0.018 1 96 144 LEU B O 1
ATOM 3835 N N . LEU B 1 145 ? -15.883 8.188 -0.349 1 95.38 145 LEU B N 1
ATOM 3836 C CA . LEU B 1 145 ? -15.141 7.109 0.305 1 95.38 145 LEU B CA 1
ATOM 3837 C C . LEU B 1 145 ? -14.828 7.473 1.753 1 95.38 145 LEU B C 1
ATOM 3839 O O . LEU B 1 145 ? -14.188 8.492 2.018 1 95.38 145 LEU B O 1
ATOM 3843 N N . VAL B 1 146 ? -15.266 6.68 2.703 1 96.88 146 VAL B N 1
ATOM 3844 C CA . VAL B 1 146 ? -15.148 6.965 4.129 1 96.88 146 VAL B CA 1
ATOM 3845 C C . VAL B 1 146 ? -14.367 5.848 4.816 1 96.88 146 VAL B C 1
ATOM 3847 O O . VAL B 1 146 ? -14.766 4.684 4.777 1 96.88 146 VAL B O 1
ATOM 3850 N N . ILE B 1 147 ? -13.273 6.195 5.395 1 96.81 147 ILE B N 1
ATOM 3851 C CA . ILE B 1 147 ? -12.484 5.277 6.203 1 96.81 147 ILE B CA 1
ATOM 3852 C C . ILE B 1 147 ? -12.734 5.547 7.684 1 96.81 147 ILE B C 1
ATOM 3854 O O . ILE B 1 147 ? -12.586 6.68 8.148 1 96.81 147 ILE B O 1
ATOM 3858 N N . THR B 1 148 ? -13.188 4.555 8.414 1 94.94 148 THR B N 1
ATOM 3859 C CA . THR B 1 148 ? -13.344 4.68 9.859 1 94.94 148 THR B CA 1
ATOM 3860 C C . THR B 1 148 ? -12.297 3.848 10.594 1 94.94 148 THR B C 1
ATOM 3862 O O . THR B 1 148 ? -12 2.723 10.188 1 94.94 148 THR B O 1
ATOM 3865 N N . VAL B 1 149 ? -11.719 4.426 11.555 1 95.94 149 VAL B N 1
ATOM 3866 C CA . VAL B 1 149 ? -10.719 3.754 12.375 1 95.94 149 VAL B CA 1
ATOM 3867 C C . VAL B 1 149 ? -11.148 3.768 13.844 1 95.94 149 VAL B C 1
ATOM 3869 O O . VAL B 1 149 ? -11.438 4.828 14.398 1 95.94 149 VAL B O 1
ATOM 3872 N N . ASP B 1 150 ? -11.148 2.602 14.422 1 93.44 150 ASP B N 1
ATOM 3873 C CA . ASP B 1 150 ? -11.516 2.469 15.828 1 93.44 150 ASP B CA 1
ATOM 3874 C C . ASP B 1 150 ? -10.609 3.318 16.719 1 93.44 150 ASP B C 1
ATOM 3876 O O . ASP B 1 150 ? -9.383 3.254 16.609 1 93.44 150 ASP B O 1
ATOM 3880 N N . ARG B 1 151 ? -11.211 4.086 17.562 1 93.06 151 ARG B N 1
ATOM 3881 C CA . ARG B 1 151 ? -10.484 5.031 18.406 1 93.06 151 ARG B CA 1
ATOM 3882 C C . ARG B 1 151 ? -9.508 4.305 19.328 1 93.06 151 ARG B C 1
ATOM 3884 O O . ARG B 1 151 ? -8.352 4.711 19.469 1 93.06 151 ARG B O 1
ATOM 3891 N N . ALA B 1 152 ? -9.945 3.307 19.984 1 90.44 152 ALA B N 1
ATOM 3892 C CA . ALA B 1 152 ? -9.109 2.574 20.938 1 90.44 152 ALA B CA 1
ATOM 3893 C C . ALA B 1 152 ? -7.906 1.951 20.234 1 90.44 152 ALA B C 1
ATOM 3895 O O . ALA B 1 152 ? -6.781 2.023 20.734 1 90.44 152 ALA B O 1
ATOM 3896 N N . ALA B 1 153 ? -8.164 1.391 19.094 1 92.5 153 ALA B N 1
ATOM 3897 C CA . ALA B 1 153 ? -7.098 0.74 18.344 1 92.5 153 ALA B CA 1
ATOM 3898 C C . ALA B 1 153 ? -6.047 1.752 17.891 1 92.5 153 ALA B C 1
ATOM 3900 O O . ALA B 1 153 ? -4.844 1.487 17.984 1 92.5 153 ALA B O 1
ATOM 3901 N N . LEU B 1 154 ? -6.48 2.906 17.375 1 95.06 154 LEU B N 1
ATOM 3902 C CA . LEU B 1 154 ? -5.547 3.926 16.922 1 95.06 154 LEU B CA 1
ATOM 3903 C C . LEU B 1 154 ? -4.746 4.504 18.078 1 95.06 154 LEU B C 1
ATOM 3905 O O . LEU B 1 154 ? -3.543 4.738 17.953 1 95.06 154 LEU B O 1
ATOM 3909 N N . THR B 1 155 ? -5.441 4.699 19.172 1 89.75 155 THR B N 1
ATOM 3910 C CA . THR B 1 155 ? -4.77 5.203 20.375 1 89.75 155 THR B CA 1
ATOM 3911 C C . THR B 1 155 ? -3.727 4.203 20.875 1 89.75 155 THR B C 1
ATOM 3913 O O . THR B 1 155 ? -2.625 4.594 21.266 1 89.75 155 THR B O 1
ATOM 3916 N N . GLU B 1 156 ? -4.098 2.953 20.891 1 89.12 156 GLU B N 1
ATOM 3917 C CA . GLU B 1 156 ? -3.166 1.904 21.297 1 89.12 156 GLU B CA 1
ATOM 3918 C C . GLU B 1 156 ? -1.931 1.893 20.406 1 89.12 156 GLU B C 1
ATOM 3920 O O . GLU B 1 156 ? -0.808 1.738 20.891 1 89.12 156 GLU B O 1
ATOM 3925 N N . GLU B 1 157 ? -2.127 2.018 19.125 1 91.81 157 GLU B N 1
ATOM 3926 C CA . GLU B 1 157 ? -1.003 2.074 18.188 1 91.81 157 GLU B CA 1
ATOM 3927 C C . GLU B 1 157 ? -0.094 3.262 18.484 1 91.81 157 GLU B C 1
ATOM 3929 O O . GLU B 1 157 ? 1.13 3.121 18.531 1 91.81 157 GLU B O 1
ATOM 3934 N N . LEU B 1 158 ? -0.651 4.398 18.719 1 90.06 158 LEU B N 1
ATOM 3935 C CA . LEU B 1 158 ? 0.113 5.598 19.031 1 90.06 158 LEU B CA 1
ATOM 3936 C C . LEU B 1 158 ? 0.9 5.41 20.328 1 90.06 158 LEU B C 1
ATOM 3938 O O . LEU B 1 158 ? 2.049 5.852 20.422 1 90.06 158 LEU B O 1
ATOM 3942 N N . GLU B 1 159 ? 0.297 4.781 21.25 1 82.94 159 GLU B N 1
ATOM 3943 C CA . GLU B 1 159 ? 0.922 4.574 22.547 1 82.94 159 GLU B CA 1
ATOM 3944 C C . GLU B 1 159 ? 2.17 3.703 22.422 1 82.94 159 GLU B C 1
ATOM 3946 O O . GLU B 1 159 ? 3.119 3.861 23.203 1 82.94 159 GLU B O 1
ATOM 3951 N N . THR B 1 160 ? 2.133 2.785 21.484 1 82.88 160 THR B N 1
ATOM 3952 C CA . THR B 1 160 ? 3.291 1.919 21.297 1 82.88 160 THR B CA 1
ATOM 3953 C C . THR B 1 160 ? 4.504 2.73 20.844 1 82.88 160 THR B C 1
ATOM 3955 O O . THR B 1 160 ? 5.641 2.262 20.938 1 82.88 160 THR B O 1
ATOM 3958 N N . TRP B 1 161 ? 4.18 3.896 20.344 1 77.62 161 TRP B N 1
ATOM 3959 C CA . TRP B 1 161 ? 5.25 4.715 19.781 1 77.62 161 TRP B CA 1
ATOM 3960 C C . TRP B 1 161 ? 5.801 5.676 20.844 1 77.62 161 TRP B C 1
ATOM 3962 O O . TRP B 1 161 ? 6.914 6.191 20.688 1 77.62 161 TRP B O 1
ATOM 3972 N N . THR B 1 162 ? 4.945 5.922 21.766 1 70.94 162 THR B N 1
ATOM 3973 C CA . THR B 1 162 ? 5.285 6.957 22.734 1 70.94 162 THR B CA 1
ATOM 3974 C C . THR B 1 162 ? 5.5 6.352 24.125 1 70.94 162 THR B C 1
ATOM 3976 O O . THR B 1 162 ? 5.047 5.238 24.406 1 70.94 162 THR B O 1
ATOM 3979 N N . ASP B 1 163 ? 6.477 6.656 24.766 1 63.97 163 ASP B N 1
ATOM 3980 C CA . ASP B 1 163 ? 6.766 6.164 26.109 1 63.97 163 ASP B CA 1
ATOM 3981 C C . ASP B 1 163 ? 5.664 6.562 27.094 1 63.97 163 ASP B C 1
ATOM 3983 O O . ASP B 1 163 ? 5.723 6.211 28.281 1 63.97 163 ASP B O 1
ATOM 3987 N N . ALA B 1 164 ? 4.734 7.301 26.734 1 58.97 164 ALA B N 1
ATOM 3988 C CA . ALA B 1 164 ? 3.701 7.707 27.688 1 58.97 164 ALA B CA 1
ATOM 3989 C C . ALA B 1 164 ? 2.328 7.73 27.016 1 58.97 164 ALA B C 1
ATOM 3991 O O . ALA B 1 164 ? 2.223 7.879 25.797 1 58.97 164 ALA B O 1
ATOM 3992 N N . GLU B 1 165 ? 1.379 7.324 27.812 1 62.66 165 GLU B N 1
ATOM 3993 C CA . GLU B 1 165 ? -0 7.496 27.375 1 62.66 165 GLU B CA 1
ATOM 3994 C C . GLU B 1 165 ? -0.274 8.945 26.969 1 62.66 165 GLU B C 1
ATOM 3996 O O . GLU B 1 165 ? 0.135 9.875 27.656 1 62.66 165 GLU B O 1
ATOM 4001 N N . PRO B 1 166 ? -0.869 9.039 25.766 1 65.44 166 PRO B N 1
ATOM 4002 C CA . PRO B 1 166 ? -1.238 10.414 25.406 1 65.44 166 PRO B CA 1
ATOM 4003 C C . PRO B 1 166 ? -2.166 11.062 26.438 1 65.44 166 PRO B C 1
ATOM 4005 O O . PRO B 1 166 ? -3.176 10.469 26.812 1 65.44 166 PRO B O 1
ATOM 4008 N N . GLY B 1 167 ? -1.703 11.945 27.156 1 67.44 167 GLY B N 1
ATOM 4009 C CA . GLY B 1 167 ? -2.516 12.656 28.125 1 67.44 167 GLY B CA 1
ATOM 4010 C C . GLY B 1 167 ? -3.697 13.375 27.516 1 67.44 167 GLY B C 1
ATOM 4011 O O . GLY B 1 167 ? -4.691 13.648 28.188 1 67.44 167 GLY B O 1
ATOM 4012 N N . VAL B 1 168 ? -3.572 13.719 26.328 1 78.81 168 VAL B N 1
ATOM 4013 C CA . VAL B 1 168 ? -4.617 14.422 25.578 1 78.81 168 VAL B CA 1
ATOM 4014 C C . VAL B 1 168 ? -5.082 13.57 24.406 1 78.81 168 VAL B C 1
ATOM 4016 O O . VAL B 1 168 ? -4.277 12.859 23.797 1 78.81 168 VAL B O 1
ATOM 4019 N N . PRO B 1 169 ? -6.336 13.625 24.141 1 83.12 169 PRO B N 1
ATOM 4020 C CA . PRO B 1 169 ? -6.848 12.812 23.031 1 83.12 169 PRO B CA 1
ATOM 4021 C C . PRO B 1 169 ? -6.219 13.18 21.688 1 83.12 169 PRO B C 1
ATOM 4023 O O . PRO B 1 169 ? -5.914 14.352 21.453 1 83.12 169 PRO B O 1
ATOM 4026 N N . LEU B 1 170 ? -6 12.219 20.906 1 90.5 170 LEU B N 1
ATOM 4027 C CA . LEU B 1 170 ? -5.5 12.391 19.547 1 90.5 170 LEU B CA 1
ATOM 4028 C C . LEU B 1 170 ? -6.488 13.188 18.703 1 90.5 170 LEU B C 1
ATOM 4030 O O . LEU B 1 170 ? -7.672 12.852 18.625 1 90.5 170 LEU B O 1
ATOM 4034 N N . ARG B 1 171 ? -6.055 14.281 18.203 1 88.75 171 ARG B N 1
ATOM 4035 C CA . ARG B 1 171 ? -6.879 15.156 17.375 1 88.75 171 ARG B CA 1
ATOM 4036 C C . ARG B 1 171 ? -6.188 15.461 16.047 1 88.75 171 ARG B C 1
ATOM 4038 O O . ARG B 1 171 ? -5.133 16.094 16.016 1 88.75 171 ARG B O 1
ATOM 4045 N N . PHE B 1 172 ? -6.828 15.109 14.969 1 91.56 172 PHE B N 1
ATOM 4046 C CA . PHE B 1 172 ? -6.262 15.352 13.641 1 91.56 172 PHE B CA 1
ATOM 4047 C C . PHE B 1 172 ? -6.668 16.719 13.117 1 91.56 172 PHE B C 1
ATOM 4049 O O . PHE B 1 172 ? -7.695 17.266 13.531 1 91.56 172 PHE B O 1
ATOM 4056 N N . GLU B 1 173 ? -5.809 17.266 12.25 1 87.12 173 GLU B N 1
ATOM 4057 C CA . GLU B 1 173 ? -6.277 18.391 11.445 1 87.12 173 GLU B CA 1
ATOM 4058 C C . GLU B 1 173 ? -7.516 18 10.633 1 87.12 173 GLU B C 1
ATOM 4060 O O . GLU B 1 173 ? -7.559 16.922 10.031 1 87.12 173 GLU B O 1
ATOM 4065 N N . PRO B 1 174 ? -8.492 18.859 10.594 1 89.62 174 PRO B N 1
ATOM 4066 C CA . PRO B 1 174 ? -9.797 18.484 10.039 1 89.62 174 PRO B CA 1
ATOM 4067 C C . PRO B 1 174 ? -9.773 18.359 8.516 1 89.62 174 PRO B C 1
ATOM 4069 O O . PRO B 1 174 ? -10.656 17.719 7.934 1 89.62 174 PRO B O 1
ATOM 4072 N N . ALA B 1 175 ? -8.828 19 7.883 1 89.31 175 ALA B N 1
ATOM 4073 C CA . ALA B 1 175 ? -8.734 18.953 6.426 1 89.31 175 ALA B CA 1
ATOM 4074 C C . ALA B 1 175 ? -7.363 18.438 5.984 1 89.31 175 ALA B C 1
ATOM 4076 O O . ALA B 1 175 ? -6.34 18.781 6.574 1 89.31 175 ALA B O 1
ATOM 4077 N N . VAL B 1 176 ? -7.422 17.547 4.957 1 89.38 176 VAL B N 1
ATOM 4078 C CA . VAL B 1 176 ? -6.156 17.031 4.449 1 89.38 176 VAL B CA 1
ATOM 4079 C C . VAL B 1 176 ? -6.211 16.938 2.928 1 89.38 176 VAL B C 1
ATOM 4081 O O . VAL B 1 176 ? -7.223 16.516 2.361 1 89.38 176 VAL B O 1
ATOM 4084 N N . GLY B 1 177 ? -5.188 17.422 2.289 1 84.06 177 GLY B N 1
ATOM 4085 C CA . GLY B 1 177 ? -5.035 17.219 0.858 1 84.06 177 GLY B CA 1
ATOM 4086 C C . GLY B 1 177 ? -4.605 15.797 0.511 1 84.06 177 GLY B C 1
ATOM 4087 O O . GLY B 1 177 ? -3.674 15.258 1.11 1 84.06 177 GLY B O 1
ATOM 4088 N N . VAL B 1 178 ? -5.227 15.18 -0.513 1 84 178 VAL B N 1
ATOM 4089 C CA . VAL B 1 178 ? -5.047 13.742 -0.708 1 84 178 VAL B CA 1
ATOM 4090 C C . VAL B 1 178 ? -3.992 13.5 -1.784 1 84 178 VAL B C 1
ATOM 4092 O O . VAL B 1 178 ? -3.547 12.367 -1.978 1 84 178 VAL B O 1
ATOM 4095 N N . TRP B 1 179 ? -3.521 14.555 -2.461 1 70.94 179 TRP B N 1
ATOM 4096 C CA . TRP B 1 179 ? -2.635 14.336 -3.6 1 70.94 179 TRP B CA 1
ATOM 4097 C C . TRP B 1 179 ? -1.187 14.633 -3.225 1 70.94 179 TRP B C 1
ATOM 4099 O O . TRP B 1 179 ? -0.267 14.32 -3.986 1 70.94 179 TRP B O 1
ATOM 4109 N N . ASP B 1 180 ? -0.982 15.156 -2.146 1 68.94 180 ASP B N 1
ATOM 4110 C CA . ASP B 1 180 ? 0.386 15.477 -1.757 1 68.94 180 ASP B CA 1
ATOM 4111 C C . ASP B 1 180 ? 0.917 14.484 -0.728 1 68.94 180 ASP B C 1
ATOM 4113 O O . ASP B 1 180 ? 0.177 14.031 0.149 1 68.94 180 ASP B O 1
ATOM 4117 N N . MET B 1 181 ? 2.264 14.203 -0.902 1 73.62 181 MET B N 1
ATOM 4118 C CA . MET B 1 181 ? 2.895 13.32 0.076 1 73.62 181 MET B CA 1
ATOM 4119 C C . MET B 1 181 ? 3.043 14.023 1.422 1 73.62 181 MET B C 1
ATOM 4121 O O . MET B 1 181 ? 3.27 15.234 1.476 1 73.62 181 MET B O 1
ATOM 4125 N N . PRO B 1 182 ? 2.729 13.359 2.543 1 82.12 182 PRO B N 1
ATOM 4126 C CA . PRO B 1 182 ? 2.645 11.898 2.619 1 82.12 182 PRO B CA 1
ATOM 4127 C C . PRO B 1 182 ? 1.211 11.383 2.508 1 82.12 182 PRO B C 1
ATOM 4129 O O . PRO B 1 182 ? 0.994 10.172 2.371 1 82.12 182 PRO B O 1
ATOM 4132 N N . ALA B 1 183 ? 0.258 12.273 2.434 1 87.06 183 ALA B N 1
ATOM 4133 C CA . ALA B 1 183 ? -1.142 11.859 2.393 1 87.06 183 ALA B CA 1
ATOM 4134 C C . ALA B 1 183 ? -1.438 11.055 1.129 1 87.06 183 ALA B C 1
ATOM 4136 O O . ALA B 1 183 ? -2.197 10.086 1.168 1 87.06 183 ALA B O 1
ATOM 4137 N N . ALA B 1 184 ? -0.826 11.461 0.095 1 83.12 184 ALA B N 1
ATOM 4138 C CA . ALA B 1 184 ? -1.023 10.742 -1.163 1 83.12 184 ALA B CA 1
ATOM 4139 C C . ALA B 1 184 ? -0.626 9.273 -1.028 1 83.12 184 ALA B C 1
ATOM 4141 O O . ALA B 1 184 ? -1.278 8.398 -1.595 1 83.12 184 ALA B O 1
ATOM 4142 N N . GLY B 1 185 ? 0.486 9.047 -0.33 1 88.94 185 GLY B N 1
ATOM 4143 C CA . GLY B 1 185 ? 0.905 7.676 -0.091 1 88.94 185 GLY B CA 1
ATOM 4144 C C . GLY B 1 185 ? -0.097 6.879 0.722 1 88.94 185 GLY B C 1
ATOM 4145 O O . GLY B 1 185 ? -0.355 5.711 0.426 1 88.94 185 GLY B O 1
ATOM 4146 N N . TRP B 1 186 ? -0.62 7.484 1.729 1 94.06 186 TRP B N 1
ATOM 4147 C CA . TRP B 1 186 ? -1.633 6.828 2.549 1 94.06 186 TRP B CA 1
ATOM 4148 C C . TRP B 1 186 ? -2.867 6.488 1.722 1 94.06 186 TRP B C 1
ATOM 4150 O O . TRP B 1 186 ? -3.41 5.387 1.834 1 94.06 186 TRP B O 1
ATOM 4160 N N . TRP B 1 187 ? -3.264 7.387 0.876 1 89.88 187 TRP B N 1
ATOM 4161 C CA . TRP B 1 187 ? -4.438 7.148 0.044 1 89.88 187 TRP B CA 1
ATOM 4162 C C . TRP B 1 187 ? -4.164 6.051 -0.979 1 89.88 187 TRP B C 1
ATOM 4164 O O . TRP B 1 187 ? -5.062 5.273 -1.317 1 89.88 187 TRP B O 1
ATOM 4174 N N . SER B 1 188 ? -3.014 6.059 -1.451 1 88.31 188 SER B N 1
ATOM 4175 C CA . SER B 1 188 ? -2.65 4.965 -2.35 1 88.31 188 SER B CA 1
ATOM 4176 C C . SER B 1 188 ? -2.771 3.613 -1.654 1 88.31 188 SER B C 1
ATOM 4178 O O . SER B 1 188 ? -3.154 2.621 -2.277 1 88.31 188 SER B O 1
ATOM 4180 N N . ALA B 1 189 ? -2.354 3.582 -0.419 1 93.56 189 ALA B N 1
ATOM 4181 C CA . ALA B 1 189 ? -2.523 2.357 0.359 1 93.56 189 ALA B CA 1
ATOM 4182 C C . ALA B 1 189 ? -3.998 1.995 0.496 1 93.56 189 ALA B C 1
ATOM 4184 O O . ALA B 1 189 ? -4.371 0.823 0.392 1 93.56 189 ALA B O 1
ATOM 4185 N N . VAL B 1 190 ? -4.824 2.951 0.714 1 94.25 190 VAL B N 1
ATOM 4186 C CA . VAL B 1 190 ? -6.266 2.73 0.782 1 94.25 190 VAL B CA 1
ATOM 4187 C C . VAL B 1 190 ? -6.766 2.166 -0.545 1 94.25 190 VAL B C 1
ATOM 4189 O O . VAL B 1 190 ? -7.512 1.182 -0.566 1 94.25 190 VAL B O 1
ATOM 4192 N N . ASP B 1 191 ? -6.34 2.779 -1.591 1 88.62 191 ASP B N 1
ATOM 4193 C CA . ASP B 1 191 ? -6.75 2.328 -2.918 1 88.62 191 ASP B CA 1
ATOM 4194 C C . ASP B 1 191 ? -6.34 0.875 -3.152 1 88.62 191 ASP B C 1
ATOM 4196 O O . ASP B 1 191 ? -7.105 0.094 -3.721 1 88.62 191 ASP B O 1
ATOM 4200 N N . ASN B 1 192 ? -5.145 0.626 -2.75 1 88.31 192 ASN B N 1
ATOM 4201 C CA . ASN B 1 192 ? -4.672 -0.745 -2.904 1 88.31 192 ASN B CA 1
ATOM 4202 C C . ASN B 1 192 ? -5.543 -1.729 -2.127 1 88.31 192 ASN B C 1
ATOM 4204 O O . ASN B 1 192 ? -5.832 -2.824 -2.609 1 88.31 192 ASN B O 1
ATOM 4208 N N . LEU B 1 193 ? -5.898 -1.39 -0.954 1 93.12 193 LEU B N 1
ATOM 4209 C CA . LEU B 1 193 ? -6.77 -2.227 -0.138 1 93.12 193 LEU B CA 1
ATOM 4210 C C . LEU B 1 193 ? -8.125 -2.414 -0.809 1 93.12 193 LEU B C 1
ATOM 4212 O O . LEU B 1 193 ? -8.664 -3.523 -0.827 1 93.12 193 LEU B O 1
ATOM 4216 N N . VAL B 1 194 ? -8.633 -1.371 -1.351 1 89.31 194 VAL B N 1
ATOM 4217 C CA . VAL B 1 194 ? -9.922 -1.407 -2.031 1 89.31 194 VAL B CA 1
ATOM 4218 C C . VAL B 1 194 ? -9.844 -2.33 -3.244 1 89.31 194 VAL B C 1
ATOM 4220 O O . VAL B 1 194 ? -10.75 -3.129 -3.486 1 89.31 194 VAL B O 1
ATOM 4223 N N . GLU B 1 195 ? -8.781 -2.203 -3.967 1 83.88 195 GLU B N 1
ATOM 4224 C CA . GLU B 1 195 ? -8.586 -3.07 -5.125 1 83.88 195 GLU B CA 1
ATOM 4225 C C . GLU B 1 195 ? -8.547 -4.539 -4.711 1 83.88 195 GLU B C 1
ATOM 4227 O O . GLU B 1 195 ? -9.086 -5.398 -5.41 1 83.88 195 GLU B O 1
ATOM 4232 N N . ASP B 1 196 ? -7.844 -4.793 -3.648 1 89.75 196 ASP B N 1
ATOM 4233 C CA . ASP B 1 196 ? -7.812 -6.16 -3.139 1 89.75 196 ASP B CA 1
ATOM 4234 C C . ASP B 1 196 ? -9.219 -6.641 -2.773 1 89.75 196 ASP B C 1
ATOM 4236 O O . ASP B 1 196 ? -9.633 -7.727 -3.184 1 89.75 196 ASP B O 1
ATOM 4240 N N . LEU B 1 197 ? -9.938 -5.781 -2.057 1 86.62 197 LEU B N 1
ATOM 4241 C CA . LEU B 1 197 ? -11.289 -6.121 -1.624 1 86.62 197 LEU B CA 1
ATOM 4242 C C . LEU B 1 197 ? -12.188 -6.387 -2.822 1 86.62 197 LEU B C 1
ATOM 4244 O O . LEU B 1 197 ? -13.086 -7.23 -2.756 1 86.62 197 LEU B O 1
ATOM 4248 N N . ASP B 1 198 ? -11.93 -5.645 -3.893 1 81.06 198 ASP B N 1
ATOM 4249 C CA . ASP B 1 198 ? -12.766 -5.762 -5.086 1 81.06 198 ASP B CA 1
ATOM 4250 C C . ASP B 1 198 ? -12.305 -6.918 -5.969 1 81.06 198 ASP B C 1
ATOM 4252 O O . ASP B 1 198 ? -12.961 -7.262 -6.953 1 81.06 198 ASP B O 1
ATOM 4256 N N . SER B 1 199 ? -11.164 -7.453 -5.598 1 75.62 199 SER B N 1
ATOM 4257 C CA . SER B 1 199 ? -10.625 -8.547 -6.402 1 75.62 199 SER B CA 1
ATOM 4258 C C . SER B 1 199 ? -11.359 -9.852 -6.133 1 75.62 199 SER B C 1
ATOM 4260 O O . SER B 1 199 ? -11.969 -10.016 -5.07 1 75.62 199 SER B O 1
ATOM 4262 N N . PRO B 1 200 ? -11.297 -10.75 -7.039 1 65.75 200 PRO B N 1
ATOM 4263 C CA . PRO B 1 200 ? -12.016 -12.016 -6.883 1 65.75 200 PRO B CA 1
ATOM 4264 C C . PRO B 1 200 ? -11.461 -12.875 -5.75 1 65.75 200 PRO B C 1
ATOM 4266 O O . PRO B 1 200 ? -12.203 -13.656 -5.145 1 65.75 200 PRO B O 1
ATOM 4269 N N . ALA B 1 201 ? -10.211 -12.867 -5.508 1 72.38 201 ALA B N 1
ATOM 4270 C CA . ALA B 1 201 ? -9.562 -13.594 -4.426 1 72.38 201 ALA B CA 1
ATOM 4271 C C . ALA B 1 201 ? -8.719 -12.656 -3.562 1 72.38 201 ALA B C 1
ATOM 4273 O O . ALA B 1 201 ? -7.488 -12.703 -3.609 1 72.38 201 ALA B O 1
ATOM 4274 N N . PRO B 1 202 ? -9.43 -11.945 -2.762 1 82.62 202 PRO B N 1
ATOM 4275 C CA . PRO B 1 202 ? -8.711 -10.93 -1.999 1 82.62 202 PRO B CA 1
ATOM 4276 C C . PRO B 1 202 ? -7.766 -11.531 -0.959 1 82.62 202 PRO B C 1
ATOM 4278 O O . PRO B 1 202 ? -8.125 -12.492 -0.275 1 82.62 202 PRO B O 1
ATOM 4281 N N . THR B 1 203 ? -6.547 -11.047 -0.9 1 87.81 203 THR B N 1
ATOM 4282 C CA . THR B 1 203 ? -5.613 -11.453 0.144 1 87.81 203 THR B CA 1
ATOM 4283 C C . THR B 1 203 ? -6.176 -11.133 1.526 1 87.81 203 THR B C 1
ATOM 4285 O O . THR B 1 203 ? -5.848 -11.805 2.506 1 87.81 203 THR B O 1
ATOM 4288 N N . LEU B 1 204 ? -7.094 -10.195 1.62 1 88.62 204 LEU B N 1
ATOM 4289 C CA . LEU B 1 204 ? -7.648 -9.703 2.879 1 88.62 204 LEU B CA 1
ATOM 4290 C C . LEU B 1 204 ? -8.617 -10.719 3.475 1 88.62 204 LEU B C 1
ATOM 4292 O O . LEU B 1 204 ? -9.172 -10.5 4.555 1 88.62 204 LEU B O 1
ATOM 4296 N N . ARG B 1 205 ? -8.758 -11.766 2.809 1 82.75 205 ARG B N 1
ATOM 4297 C CA . ARG B 1 205 ? -9.469 -12.883 3.426 1 82.75 205 ARG B CA 1
ATOM 4298 C C . ARG B 1 205 ? -8.609 -13.555 4.496 1 82.75 205 ARG B C 1
ATOM 4300 O O . ARG B 1 205 ? -9.125 -14.227 5.383 1 82.75 205 ARG B O 1
ATOM 4307 N N . HIS B 1 206 ? -7.363 -13.484 4.305 1 84.44 206 HIS B N 1
ATOM 4308 C CA . HIS B 1 206 ? -6.441 -14.055 5.273 1 84.44 206 HIS B CA 1
ATOM 4309 C C . HIS B 1 206 ? -6.242 -13.125 6.465 1 84.44 206 HIS B C 1
ATOM 4311 O O . HIS B 1 206 ? -5.984 -11.93 6.289 1 84.44 206 HIS B O 1
ATOM 4317 N N . PRO B 1 207 ? -6.273 -13.609 7.695 1 85.25 207 PRO B N 1
ATOM 4318 C CA . PRO B 1 207 ? -6.176 -12.758 8.891 1 85.25 207 PRO B CA 1
ATOM 4319 C C . PRO B 1 207 ? -4.859 -11.992 8.961 1 85.25 207 PRO B C 1
ATOM 4321 O O . PRO B 1 207 ? -4.836 -10.844 9.414 1 85.25 207 PRO B O 1
ATOM 4324 N N . ALA B 1 208 ? -3.805 -12.562 8.531 1 87.25 208 ALA B N 1
ATOM 4325 C CA . ALA B 1 208 ? -2.516 -11.875 8.57 1 87.25 208 ALA B CA 1
ATOM 4326 C C . ALA B 1 208 ? -2.521 -10.648 7.664 1 87.25 208 ALA B C 1
ATOM 4328 O O . ALA B 1 208 ? -1.911 -9.633 7.988 1 87.25 208 ALA B O 1
ATOM 4329 N N . ALA B 1 209 ? -3.205 -10.828 6.531 1 92.69 209 ALA B N 1
ATOM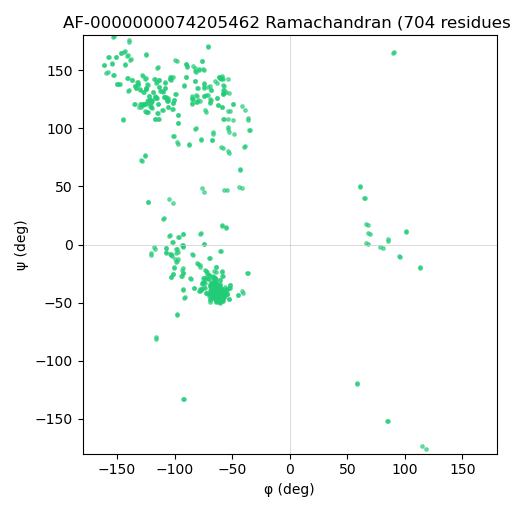 4330 C CA . ALA B 1 209 ? -3.318 -9.688 5.629 1 92.69 209 ALA B CA 1
ATOM 4331 C C . ALA B 1 209 ? -4.164 -8.578 6.246 1 92.69 209 ALA B C 1
ATOM 4333 O O . ALA B 1 209 ? -3.844 -7.395 6.113 1 92.69 209 ALA B O 1
ATOM 4334 N N . VAL B 1 210 ? -5.211 -8.984 6.91 1 91.94 210 VAL B N 1
ATOM 4335 C CA . VAL B 1 210 ? -6.066 -8.016 7.586 1 91.94 210 VAL B CA 1
ATOM 4336 C C . VAL B 1 210 ? -5.258 -7.25 8.633 1 91.94 210 VAL B C 1
ATOM 4338 O O . VAL B 1 210 ? -5.281 -6.02 8.664 1 91.94 210 VAL B O 1
ATOM 4341 N N . SER B 1 211 ? -4.559 -7.996 9.43 1 92.56 211 SER B N 1
ATOM 4342 C CA . SER B 1 211 ? -3.766 -7.391 10.492 1 92.56 211 SER B CA 1
ATOM 4343 C C . SER B 1 211 ? -2.711 -6.445 9.93 1 92.56 211 SER B C 1
ATOM 4345 O O . SER B 1 211 ? -2.525 -5.336 10.43 1 92.56 211 SER B O 1
ATOM 4347 N N . ALA B 1 212 ? -2.021 -6.922 8.93 1 93.5 212 ALA B N 1
ATOM 4348 C CA . ALA B 1 212 ? -0.989 -6.102 8.305 1 93.5 212 ALA B CA 1
ATOM 4349 C C . ALA B 1 212 ? -1.591 -4.844 7.688 1 93.5 212 ALA B C 1
ATOM 4351 O O . ALA B 1 212 ? -1.033 -3.75 7.816 1 93.5 212 ALA B O 1
ATOM 4352 N N . ALA B 1 213 ? -2.686 -4.98 7.016 1 95.19 213 ALA B N 1
ATOM 4353 C CA . ALA B 1 213 ? -3.348 -3.861 6.355 1 95.19 213 ALA B CA 1
ATOM 4354 C C . ALA B 1 213 ? -3.82 -2.826 7.371 1 95.19 213 ALA B C 1
ATOM 4356 O O . ALA B 1 213 ? -3.609 -1.624 7.188 1 95.19 213 ALA B O 1
ATOM 4357 N N . GLU B 1 214 ? -4.438 -3.285 8.422 1 94.94 214 GLU B N 1
ATOM 4358 C CA . GLU B 1 214 ? -4.945 -2.379 9.453 1 94.94 214 GLU B CA 1
ATOM 4359 C C . GLU B 1 214 ? -3.809 -1.593 10.102 1 94.94 214 GLU B C 1
ATOM 4361 O O . GLU B 1 214 ? -3.904 -0.375 10.258 1 94.94 214 GLU B O 1
ATOM 4366 N N . ARG B 1 215 ? -2.867 -2.318 10.438 1 94.69 215 ARG B N 1
ATOM 4367 C CA . ARG B 1 215 ? -1.752 -1.624 11.07 1 94.69 215 ARG B CA 1
ATOM 4368 C C . ARG B 1 215 ? -1.117 -0.619 10.117 1 94.69 215 ARG B C 1
ATOM 4370 O O . ARG B 1 215 ? -0.792 0.502 10.516 1 94.69 215 ARG B O 1
ATOM 4377 N N . SER B 1 216 ? -0.934 -1.051 8.898 1 95.88 216 SER B N 1
ATOM 4378 C CA . SER B 1 216 ? -0.364 -0.145 7.906 1 95.88 216 SER B CA 1
ATOM 4379 C C . SER B 1 216 ? -1.206 1.118 7.766 1 95.88 216 SER B C 1
ATOM 4381 O O . SER B 1 216 ? -0.666 2.223 7.668 1 95.88 216 SER B O 1
ATOM 4383 N N . LEU B 1 217 ? -2.498 0.964 7.75 1 96.75 217 LEU B N 1
ATOM 4384 C CA . LEU B 1 217 ? -3.383 2.115 7.605 1 96.75 217 LEU B CA 1
ATOM 4385 C C . LEU B 1 217 ? -3.314 3.01 8.836 1 96.75 217 LEU B C 1
ATOM 4387 O O . LEU B 1 217 ? -3.281 4.238 8.719 1 96.75 217 LEU B O 1
ATOM 4391 N N . MET B 1 218 ? -3.309 2.404 9.977 1 97.31 218 MET B N 1
ATOM 4392 C CA . MET B 1 218 ? -3.258 3.191 11.203 1 97.31 218 MET B CA 1
ATOM 4393 C C . MET B 1 218 ? -1.938 3.945 11.312 1 97.31 218 MET B C 1
ATOM 4395 O O . MET B 1 218 ? -1.926 5.148 11.586 1 97.31 218 MET B O 1
ATOM 4399 N N . VAL B 1 219 ? -0.846 3.289 11.07 1 96.12 219 VAL B N 1
ATOM 4400 C CA . VAL B 1 219 ? 0.476 3.906 11.109 1 96.12 219 VAL B CA 1
ATOM 4401 C C . VAL B 1 219 ? 0.562 5.004 10.055 1 96.12 219 VAL B C 1
ATOM 4403 O O . VAL B 1 219 ? 1.027 6.113 10.336 1 96.12 219 VAL B O 1
ATOM 4406 N N . GLY B 1 220 ? 0.102 4.656 8.859 1 95.88 220 GLY B N 1
ATOM 4407 C CA . GLY B 1 220 ? 0.096 5.645 7.793 1 95.88 220 GLY B CA 1
ATOM 4408 C C . GLY B 1 220 ? -0.711 6.883 8.133 1 95.88 220 GLY B C 1
ATOM 4409 O O . GLY B 1 220 ? -0.282 8.008 7.863 1 95.88 220 GLY B O 1
ATOM 4410 N N . LEU B 1 221 ? -1.886 6.672 8.688 1 96 221 LEU B N 1
ATOM 4411 C CA . LEU B 1 221 ? -2.734 7.793 9.078 1 96 221 LEU B CA 1
ATOM 4412 C C . LEU B 1 221 ? -2.023 8.688 10.086 1 96 221 LEU B C 1
ATOM 4414 O O . LEU B 1 221 ? -2.002 9.914 9.93 1 96 221 LEU B O 1
ATOM 4418 N N . LEU B 1 222 ? -1.385 8.141 11.086 1 94.06 222 LEU B N 1
ATOM 4419 C CA . LEU B 1 222 ? -0.71 8.867 12.156 1 94.06 222 LEU B CA 1
ATOM 4420 C C . LEU B 1 222 ? 0.473 9.656 11.617 1 94.06 222 LEU B C 1
ATOM 4422 O O . LEU B 1 222 ? 0.794 10.734 12.125 1 94.06 222 LEU B O 1
ATOM 4426 N N . LEU B 1 223 ? 1.025 9.164 10.555 1 92 223 LEU B N 1
ATOM 4427 C CA . LEU B 1 223 ? 2.256 9.789 10.078 1 92 223 LEU B CA 1
ATOM 4428 C C . LEU B 1 223 ? 1.973 10.727 8.906 1 92 223 LEU B C 1
ATOM 4430 O O . LEU B 1 223 ? 2.789 11.594 8.594 1 92 223 LEU B O 1
ATOM 4434 N N . SER B 1 224 ? 0.843 10.562 8.234 1 91.25 224 SER B N 1
ATOM 4435 C CA . SER B 1 224 ? 0.609 11.281 6.992 1 91.25 224 SER B CA 1
ATOM 4436 C C . SER B 1 224 ? -0.351 12.453 7.199 1 91.25 224 SER B C 1
ATOM 4438 O O . SER B 1 224 ? -0.392 13.383 6.395 1 91.25 224 SER B O 1
ATOM 4440 N N . VAL B 1 225 ? -1.228 12.367 8.172 1 89.69 225 VAL B N 1
ATOM 4441 C CA . VAL B 1 225 ? -2.193 13.414 8.477 1 89.69 225 VAL B CA 1
ATOM 4442 C C . VAL B 1 225 ? -1.78 14.141 9.75 1 89.69 225 VAL B C 1
ATOM 4444 O O . VAL B 1 225 ? -1.626 13.516 10.805 1 89.69 225 VAL B O 1
ATOM 4447 N N . PRO B 1 226 ? -1.617 15.422 9.695 1 85.69 226 PRO B N 1
ATOM 4448 C CA . PRO B 1 226 ? -1.181 16.172 10.875 1 85.69 226 PRO B CA 1
ATOM 4449 C C . PRO B 1 226 ? -2.168 16.062 12.039 1 85.69 226 PRO B C 1
ATOM 4451 O O . PRO B 1 226 ? -3.383 16.047 11.82 1 85.69 226 PRO B O 1
ATOM 4454 N N . HIS B 1 227 ? -1.655 16.016 13.266 1 87.81 227 HIS B N 1
ATOM 4455 C CA . HIS B 1 227 ? -2.424 15.953 14.508 1 87.81 227 HIS B CA 1
ATOM 4456 C C . HIS B 1 227 ? -1.637 16.547 15.672 1 87.81 227 HIS B C 1
ATOM 4458 O O . HIS B 1 227 ? -0.494 16.984 15.5 1 87.81 227 HIS B O 1
ATOM 4464 N N . ASN B 1 228 ? -2.238 16.578 16.828 1 83.94 228 ASN B N 1
ATOM 4465 C CA . ASN B 1 228 ? -1.669 17.281 17.969 1 83.94 228 ASN B CA 1
ATOM 4466 C C . ASN B 1 228 ? -0.42 16.578 18.5 1 83.94 228 ASN B C 1
ATOM 4468 O O . ASN B 1 228 ? 0.346 17.156 19.266 1 83.94 228 ASN B O 1
ATOM 4472 N N . TYR B 1 229 ? -0.085 15.344 18.094 1 82.94 229 TYR B N 1
ATOM 4473 C CA . TYR B 1 229 ? 1.12 14.641 18.531 1 82.94 229 TYR B CA 1
ATOM 4474 C C . TYR B 1 229 ? 2.146 14.578 17.406 1 82.94 229 TYR B C 1
ATOM 4476 O O . TYR B 1 229 ? 3.225 14.008 17.562 1 82.94 229 TYR B O 1
ATOM 4484 N N . SER B 1 230 ? 1.825 15.055 16.266 1 81.69 230 SER B N 1
ATOM 4485 C CA . SER B 1 230 ? 2.689 14.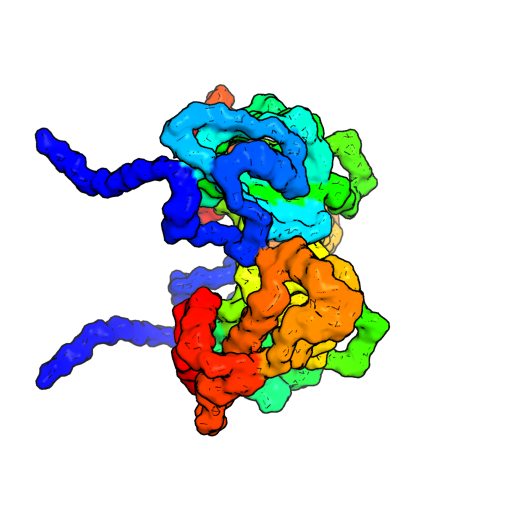953 15.094 1 81.69 230 SER B CA 1
ATOM 4486 C C . SER B 1 230 ? 4.09 15.477 15.391 1 81.69 230 SER B C 1
ATOM 4488 O O . SER B 1 230 ? 5.086 14.875 14.984 1 81.69 230 SER B O 1
ATOM 4490 N N . GLY B 1 231 ? 4.156 16.609 16 1 72.19 231 GLY B N 1
ATOM 4491 C CA . GLY B 1 231 ? 5.449 17.188 16.328 1 72.19 231 GLY B CA 1
ATOM 4492 C C . GLY B 1 231 ? 6.332 16.25 17.125 1 72.19 231 GLY B C 1
ATOM 4493 O O . GLY B 1 231 ? 7.531 16.141 16.859 1 72.19 231 GLY B O 1
ATOM 4494 N N . ARG B 1 232 ? 5.727 15.602 18.062 1 70.38 232 ARG B N 1
ATOM 4495 C CA . ARG B 1 232 ? 6.449 14.695 18.953 1 70.38 232 ARG B CA 1
ATOM 4496 C C . ARG B 1 232 ? 6.918 13.445 18.203 1 70.38 232 ARG B C 1
ATOM 4498 O O . ARG B 1 232 ? 7.949 12.867 18.531 1 70.38 232 ARG B O 1
ATOM 4505 N N . LEU B 1 233 ? 6.133 12.977 17.266 1 72.56 233 LEU B N 1
ATOM 4506 C CA . LEU B 1 233 ? 6.43 11.734 16.562 1 72.56 233 LEU B CA 1
ATOM 4507 C C . LEU B 1 233 ? 7.664 11.891 15.68 1 72.56 233 LEU B C 1
ATOM 4509 O O . LEU B 1 233 ? 8.391 10.922 15.445 1 72.56 233 LEU B O 1
ATOM 4513 N N . TRP B 1 234 ? 7.887 12.969 15.164 1 59.03 234 TRP B N 1
ATOM 4514 C CA . TRP B 1 234 ? 9.008 13.188 14.258 1 59.03 234 TRP B CA 1
ATOM 4515 C C . TRP B 1 234 ? 10.227 13.703 15.023 1 59.03 234 TRP B C 1
ATOM 4517 O O . TRP B 1 234 ? 11.336 13.75 14.477 1 59.03 234 TRP B O 1
ATOM 4527 N N . GLU B 1 235 ? 10.008 14.227 16.141 1 54.66 235 GLU B N 1
ATOM 4528 C CA . GLU B 1 235 ? 11.141 14.648 16.969 1 54.66 235 GLU B CA 1
ATOM 4529 C C . GLU B 1 235 ? 12.039 13.469 17.328 1 54.66 235 GLU B C 1
ATOM 4531 O O . GLU B 1 235 ? 13.258 13.617 17.422 1 54.66 235 GLU B O 1
ATOM 4536 N N . ARG B 1 236 ? 11.492 12.281 17.766 1 44.47 236 ARG B N 1
ATOM 4537 C CA . ARG B 1 236 ? 12.297 11.156 18.203 1 44.47 236 ARG B CA 1
ATOM 4538 C C . ARG B 1 236 ? 12.328 10.047 17.156 1 44.47 236 ARG B C 1
ATOM 4540 O O . ARG B 1 236 ? 11.711 9 17.344 1 44.47 236 ARG B O 1
ATOM 4547 N N . PRO B 1 237 ? 12.406 10.328 15.953 1 43.56 237 PRO B N 1
ATOM 4548 C CA . PRO B 1 237 ? 12.43 9.117 15.133 1 43.56 237 PRO B CA 1
ATOM 4549 C C . PRO B 1 237 ? 13.516 8.141 15.57 1 43.56 237 PRO B C 1
ATOM 4551 O O . PRO B 1 237 ? 14.578 8.555 16.047 1 43.56 237 PRO B O 1
ATOM 4554 N N . LEU B 1 238 ? 13.289 7.078 16.141 1 41.78 238 LEU B N 1
ATOM 4555 C CA . LEU B 1 238 ? 14.289 6.059 16.438 1 41.78 238 LEU B CA 1
ATOM 4556 C C . LEU B 1 238 ? 15.242 5.883 15.258 1 41.78 238 LEU B C 1
ATOM 4558 O O . LEU B 1 238 ? 14.812 5.879 14.102 1 41.78 238 LEU B O 1
ATOM 4562 N N . PRO B 1 239 ? 16.531 6.117 15.438 1 41.56 239 PRO B N 1
ATOM 4563 C CA . PRO B 1 239 ? 17.609 6.137 14.43 1 41.56 239 PRO B CA 1
ATOM 4564 C C . PRO B 1 239 ? 17.656 4.855 13.602 1 41.56 239 PRO B C 1
ATOM 4566 O O . PRO B 1 239 ? 17.531 3.756 14.156 1 41.56 239 PRO B O 1
ATOM 4569 N N . ILE B 1 240 ? 17.188 4.758 12.414 1 42.09 240 ILE B N 1
ATOM 4570 C CA . ILE B 1 240 ? 17.781 3.84 11.453 1 42.09 240 ILE B CA 1
ATOM 4571 C C . ILE B 1 240 ? 19.281 4.102 11.336 1 42.09 240 ILE B C 1
ATOM 4573 O O . ILE B 1 240 ? 19.703 5.152 10.852 1 42.09 240 ILE B O 1
ATOM 4577 N N . GLY B 1 241 ? 20.25 3.289 12.023 1 48.44 241 GLY B N 1
ATOM 4578 C CA . GLY B 1 241 ? 21.703 3.385 12.047 1 48.44 241 GLY B CA 1
ATOM 4579 C C . GLY B 1 241 ? 22.266 3.646 13.43 1 48.44 241 GLY B C 1
ATOM 4580 O O . GLY B 1 241 ? 21.547 3.533 14.43 1 48.44 241 GLY B O 1
ATOM 4581 N N . PRO B 1 242 ? 23.609 3.826 13.484 1 56.75 242 PRO B N 1
ATOM 4582 C CA . PRO B 1 242 ? 24.25 4.059 14.781 1 56.75 242 PRO B CA 1
ATOM 4583 C C . PRO B 1 242 ? 23.609 5.223 15.547 1 56.75 242 PRO B C 1
ATOM 4585 O O . PRO B 1 242 ? 23.031 6.125 14.93 1 56.75 242 PRO B O 1
ATOM 4588 N N . GLU B 1 243 ? 23.531 5.023 16.844 1 63.16 243 GLU B N 1
ATOM 4589 C CA . GLU B 1 243 ? 22.938 6.008 17.75 1 63.16 243 GLU B CA 1
ATOM 4590 C C . GLU B 1 243 ? 23.359 7.426 17.375 1 63.16 243 GLU B C 1
ATOM 4592 O O . GLU B 1 243 ? 22.547 8.352 17.422 1 63.16 243 GLU B O 1
ATOM 4597 N N . TRP B 1 244 ? 24.641 7.543 17 1 71.62 244 TRP B N 1
ATOM 4598 C CA . TRP B 1 244 ? 25.141 8.875 16.672 1 71.62 244 TRP B CA 1
ATOM 4599 C C . TRP B 1 244 ? 24.438 9.43 15.438 1 71.62 244 TRP B C 1
ATOM 4601 O O . TRP B 1 244 ? 24.297 10.641 15.289 1 71.62 244 TRP B O 1
ATOM 4611 N N . LEU B 1 245 ? 24.047 8.555 14.562 1 74.69 245 LEU B N 1
ATOM 4612 C CA . LEU B 1 245 ? 23.344 9 13.359 1 74.69 245 LEU B CA 1
ATOM 4613 C C . LEU B 1 245 ? 21.969 9.539 13.703 1 74.69 245 LEU B C 1
ATOM 4615 O O . LEU B 1 245 ? 21.547 10.578 13.18 1 74.69 245 LEU B O 1
ATOM 4619 N N . GLY B 1 246 ? 21.344 8.82 14.516 1 71.38 246 GLY B N 1
ATOM 4620 C CA . GLY B 1 246 ? 20.078 9.32 15.031 1 71.38 246 GLY B CA 1
ATOM 4621 C C . GLY B 1 246 ? 20.219 10.664 15.727 1 71.38 246 GLY B C 1
ATOM 4622 O O . GLY B 1 246 ? 19.391 11.555 15.516 1 71.38 246 GLY B O 1
ATOM 4623 N N . ARG B 1 247 ? 21.266 10.758 16.469 1 71.88 247 ARG B N 1
ATOM 4624 C CA . ARG B 1 247 ? 21.531 12.016 17.156 1 71.88 247 ARG B CA 1
ATOM 4625 C C . ARG B 1 247 ? 21.797 13.141 16.156 1 71.88 247 ARG B C 1
ATOM 4627 O O . ARG B 1 247 ? 21.281 14.25 16.312 1 71.88 247 ARG B O 1
ATOM 4634 N N . ALA B 1 248 ? 22.609 12.812 15.172 1 80.69 248 ALA B N 1
ATOM 4635 C CA . ALA B 1 248 ? 22.953 13.812 14.164 1 80.69 248 ALA B CA 1
ATOM 4636 C C . ALA B 1 248 ? 21.703 14.281 13.422 1 80.69 248 ALA B C 1
ATOM 4638 O O . ALA B 1 248 ? 21.5 15.477 13.242 1 80.69 248 ALA B O 1
ATOM 4639 N N . THR B 1 249 ? 20.953 13.32 13.062 1 76.56 249 THR B N 1
ATOM 4640 C CA . THR B 1 249 ? 19.75 13.672 12.305 1 76.56 249 THR B CA 1
ATOM 4641 C C . THR B 1 249 ? 18.75 14.414 13.188 1 76.56 249 THR B C 1
ATOM 4643 O O . THR B 1 249 ? 18.109 15.359 12.734 1 76.56 249 THR B O 1
ATOM 4646 N N . ASP B 1 250 ? 18.688 14.062 14.398 1 71.06 250 ASP B N 1
ATOM 4647 C CA . ASP B 1 250 ? 17.828 14.75 15.359 1 71.06 250 ASP B CA 1
ATOM 4648 C C . ASP B 1 250 ? 18.25 16.203 15.523 1 71.06 250 ASP B C 1
ATOM 4650 O O . ASP B 1 250 ? 17.406 17.094 15.586 1 71.06 250 ASP B O 1
ATOM 4654 N N . LEU B 1 251 ? 19.484 16.344 15.609 1 75.75 251 LEU B N 1
ATOM 4655 C CA . LEU B 1 251 ? 20.016 17.688 15.789 1 75.75 251 LEU B CA 1
ATOM 4656 C C . LEU B 1 251 ? 19.656 18.578 14.594 1 75.75 251 LEU B C 1
ATOM 4658 O O . LEU B 1 251 ? 19.25 19.734 14.773 1 75.75 251 LEU B O 1
ATOM 4662 N N . ILE B 1 252 ? 19.75 17.984 13.477 1 79.56 252 ILE B N 1
ATOM 4663 C CA . ILE B 1 252 ? 19.453 18.734 12.258 1 79.56 252 ILE B CA 1
ATOM 4664 C C . ILE B 1 252 ? 17.953 19.062 12.203 1 79.56 252 ILE B C 1
ATOM 4666 O O . ILE B 1 252 ? 17.578 20.188 11.867 1 79.56 252 ILE B O 1
ATOM 4670 N N . GLU B 1 253 ? 17.203 18.125 12.609 1 73.75 253 GLU B N 1
ATOM 4671 C CA . GLU B 1 253 ? 15.75 18.266 12.492 1 73.75 253 GLU B CA 1
ATOM 4672 C C . GLU B 1 253 ? 15.203 19.203 13.562 1 73.75 253 GLU B C 1
ATOM 4674 O O . GLU B 1 253 ? 14.242 19.938 13.312 1 73.75 253 GLU B O 1
ATOM 4679 N N . ARG B 1 254 ? 15.781 19.188 14.688 1 68.31 254 ARG B N 1
ATOM 4680 C CA . ARG B 1 254 ? 15.289 19.969 15.82 1 68.31 254 ARG B CA 1
ATOM 4681 C C . ARG B 1 254 ? 15.594 21.453 15.625 1 68.31 254 ARG B C 1
ATOM 4683 O O . ARG B 1 254 ? 14.797 22.312 16 1 68.31 254 ARG B O 1
ATOM 4690 N N . VAL B 1 255 ? 16.734 21.688 15.07 1 70.44 255 VAL B N 1
ATOM 4691 C CA . VAL B 1 255 ? 17.109 23.078 14.906 1 70.44 255 VAL B CA 1
ATOM 4692 C C . VAL B 1 255 ? 17.516 23.344 13.461 1 70.44 255 VAL B C 1
ATOM 4694 O O . VAL B 1 255 ? 18.672 23.641 13.172 1 70.44 255 VAL B O 1
ATOM 4697 N N . PRO B 1 256 ? 16.469 23.344 12.594 1 68.38 256 PRO B N 1
ATOM 4698 C CA . PRO B 1 256 ? 16.797 23.438 11.164 1 68.38 256 PRO B CA 1
ATOM 4699 C C . PRO B 1 256 ? 17.469 24.75 10.797 1 68.38 256 PRO B C 1
ATOM 4701 O O . PRO B 1 256 ? 18.188 24.828 9.789 1 68.38 256 PRO B O 1
ATOM 4704 N N . HIS B 1 257 ? 17.234 25.734 11.602 1 75.5 257 HIS B N 1
ATOM 4705 C CA . HIS B 1 257 ? 17.766 27.062 11.297 1 75.5 257 HIS B CA 1
ATOM 4706 C C . HIS B 1 257 ? 19.25 27.156 11.648 1 75.5 257 HIS B C 1
ATOM 4708 O O . HIS B 1 257 ? 19.953 28.078 11.203 1 75.5 257 HIS B O 1
ATOM 4714 N N . ARG B 1 258 ? 19.703 26.266 12.445 1 76.44 258 ARG B N 1
ATOM 4715 C CA . ARG B 1 258 ? 21.125 26.281 12.805 1 76.44 258 ARG B CA 1
ATOM 4716 C C . ARG B 1 258 ? 21.984 25.781 11.648 1 76.44 258 ARG B C 1
ATOM 4718 O O . ARG B 1 258 ? 21.672 24.766 11.039 1 76.44 258 ARG B O 1
ATOM 4725 N N . THR B 1 259 ? 22.969 26.562 11.289 1 76.75 259 THR B N 1
ATOM 4726 C CA . THR B 1 259 ? 23.906 26.125 10.266 1 76.75 259 THR B CA 1
ATOM 4727 C C . THR B 1 259 ? 24.969 25.219 10.859 1 76.75 259 THR B C 1
ATOM 4729 O O . THR B 1 259 ? 25.875 25.688 11.562 1 76.75 259 THR B O 1
ATOM 4732 N N . TRP B 1 260 ? 24.734 23.906 10.672 1 81.44 260 TRP B N 1
ATOM 4733 C CA . TRP B 1 260 ? 25.719 22.953 11.141 1 81.44 260 TRP B CA 1
ATOM 4734 C C . TRP B 1 260 ? 26.875 22.828 10.148 1 81.44 260 TRP B C 1
ATOM 4736 O O . TRP B 1 260 ? 26.672 22.828 8.938 1 81.44 260 TRP B O 1
ATOM 4746 N N . THR B 1 261 ? 28.156 23 10.695 1 84.19 261 THR B N 1
ATOM 4747 C CA . THR B 1 261 ? 29.281 22.438 9.938 1 84.19 261 THR B CA 1
ATOM 4748 C C . THR B 1 261 ? 29.438 20.953 10.234 1 84.19 261 THR B C 1
ATOM 4750 O O . THR B 1 261 ? 28.969 20.469 11.258 1 84.19 261 THR B O 1
ATOM 4753 N N . VAL B 1 262 ? 29.969 20.281 9.258 1 86.44 262 VAL B N 1
ATOM 4754 C CA . VAL B 1 262 ? 30.141 18.844 9.422 1 86.44 262 VAL B CA 1
ATOM 4755 C C . VAL B 1 262 ? 30.922 18.547 10.695 1 86.44 262 VAL B C 1
ATOM 4757 O O . VAL B 1 262 ? 30.531 17.719 11.5 1 86.44 262 VAL B O 1
ATOM 4760 N N . PRO B 1 263 ? 32 19.312 10.977 1 86.12 263 PRO B N 1
ATOM 4761 C CA . PRO B 1 263 ? 32.719 19.062 12.219 1 86.12 263 PRO B CA 1
ATOM 4762 C C . PRO B 1 263 ? 31.875 19.359 13.461 1 86.12 263 PRO B C 1
ATOM 4764 O O . PRO B 1 263 ? 31.922 18.609 14.438 1 86.12 263 PRO B O 1
ATOM 4767 N N . ASP B 1 264 ? 31.016 20.406 13.461 1 87.5 264 ASP B N 1
ATOM 4768 C CA . ASP B 1 264 ? 30.156 20.766 14.586 1 87.5 264 ASP B CA 1
ATOM 4769 C C . ASP B 1 264 ? 29.094 19.688 14.828 1 87.5 264 ASP B C 1
ATOM 4771 O O . ASP B 1 264 ? 28.828 19.328 15.977 1 87.5 264 ASP B O 1
ATOM 4775 N N . LEU B 1 265 ? 28.547 19.25 13.727 1 89.25 265 LEU B N 1
ATOM 4776 C CA . LEU B 1 265 ? 27.516 18.219 13.805 1 89.25 265 LEU B CA 1
ATOM 4777 C C . LEU B 1 265 ? 28.109 16.906 14.32 1 89.25 265 LEU B C 1
ATOM 4779 O O . LEU B 1 265 ? 27.484 16.219 15.125 1 89.25 265 LEU B O 1
ATOM 4783 N N . ALA B 1 266 ? 29.266 16.562 13.836 1 88.5 266 ALA B N 1
ATOM 4784 C CA . ALA B 1 266 ? 29.953 15.344 14.273 1 88.5 266 ALA B CA 1
ATOM 4785 C C . ALA B 1 266 ? 30.219 15.375 15.773 1 88.5 266 ALA B C 1
ATOM 4787 O O . ALA B 1 266 ? 29.953 14.398 16.484 1 88.5 266 ALA B O 1
ATOM 4788 N N . ARG B 1 267 ? 30.703 16.547 16.234 1 85.31 267 ARG B N 1
ATOM 4789 C CA . ARG B 1 267 ? 30.969 16.719 17.656 1 85.31 267 ARG B CA 1
ATOM 4790 C C . ARG B 1 267 ? 29.703 16.594 18.484 1 85.31 267 ARG B C 1
ATOM 4792 O O . ARG B 1 267 ? 29.672 15.883 19.5 1 85.31 267 ARG B O 1
ATOM 4799 N N . ALA B 1 268 ? 28.641 17.234 18.016 1 85.06 268 ALA B N 1
ATOM 4800 C CA . ALA B 1 268 ? 27.375 17.219 18.734 1 85.06 268 ALA B CA 1
ATOM 4801 C C . ALA B 1 268 ? 26.766 15.812 18.766 1 85.06 268 ALA B C 1
ATOM 4803 O O . ALA B 1 268 ? 26.078 15.453 19.719 1 85.06 268 ALA B O 1
ATOM 4804 N N . ALA B 1 269 ? 27.078 15.109 17.75 1 84.88 269 ALA B N 1
ATOM 4805 C CA . ALA B 1 269 ? 26.531 13.758 17.625 1 84.88 269 ALA B CA 1
ATOM 4806 C C . ALA B 1 269 ? 27.484 12.719 18.203 1 84.88 269 ALA B C 1
ATOM 4808 O O . ALA B 1 269 ? 27.219 11.516 18.141 1 84.88 269 ALA B O 1
ATOM 4809 N N . ASN B 1 270 ? 28.594 13.195 18.688 1 82.19 270 ASN B N 1
ATOM 4810 C CA . ASN B 1 270 ? 29.594 12.352 19.312 1 82.19 270 ASN B CA 1
ATOM 4811 C C . ASN B 1 270 ? 30.141 11.32 18.344 1 82.19 270 ASN B C 1
ATOM 4813 O O . ASN B 1 270 ? 30.172 10.125 18.641 1 82.19 270 ASN B O 1
ATOM 4817 N N . THR B 1 271 ? 30.516 11.789 17.203 1 84.94 271 THR B N 1
ATOM 4818 C CA . THR B 1 271 ? 31.109 10.938 16.172 1 84.94 271 THR B CA 1
ATOM 4819 C C . THR B 1 271 ? 32.156 11.711 15.375 1 84.94 271 THR B C 1
ATOM 4821 O O . THR B 1 271 ? 32.375 12.898 15.594 1 84.94 271 THR B O 1
ATOM 4824 N N . SER B 1 272 ? 32.969 11 14.641 1 85.06 272 SER B N 1
ATOM 4825 C CA . SER B 1 272 ? 33.969 11.641 13.789 1 85.06 272 SER B CA 1
ATOM 4826 C C . SER B 1 272 ? 33.344 12.156 12.5 1 85.06 272 SER B C 1
ATOM 4828 O O . SER B 1 272 ? 32.281 11.68 12.086 1 85.06 272 SER B O 1
ATOM 4830 N N . THR B 1 273 ? 34 13.258 12 1 87.75 273 THR B N 1
ATOM 4831 C CA . THR B 1 273 ? 33.531 13.812 10.734 1 87.75 273 THR B CA 1
ATOM 4832 C C . THR B 1 273 ? 33.469 12.727 9.656 1 87.75 273 THR B C 1
ATOM 4834 O O . THR B 1 273 ? 32.531 12.688 8.859 1 87.75 273 THR B O 1
ATOM 4837 N N . ARG B 1 274 ? 34.438 11.867 9.727 1 83.69 274 ARG B N 1
ATOM 4838 C CA . ARG B 1 274 ? 34.469 10.789 8.742 1 83.69 274 ARG B CA 1
ATOM 4839 C C . ARG B 1 274 ? 33.281 9.828 8.945 1 83.69 274 ARG B C 1
ATOM 4841 O O . ARG B 1 274 ? 32.625 9.445 7.984 1 83.69 274 ARG B O 1
ATOM 4848 N N . ALA B 1 275 ? 33 9.469 10.148 1 81.25 275 ALA B N 1
ATOM 4849 C CA . ALA B 1 275 ? 31.922 8.562 10.477 1 81.25 275 ALA B CA 1
ATOM 4850 C C . ALA B 1 275 ? 30.562 9.172 10.102 1 81.25 275 ALA B C 1
ATOM 4852 O O . ALA B 1 275 ? 29.656 8.469 9.648 1 81.25 275 ALA B O 1
ATOM 4853 N N . LEU B 1 276 ? 30.469 10.445 10.312 1 85.44 276 LEU B N 1
ATOM 4854 C CA . LEU B 1 276 ? 29.234 11.148 10.008 1 85.44 276 LEU B CA 1
ATOM 4855 C C . LEU B 1 276 ? 28.938 11.094 8.508 1 85.44 276 LEU B C 1
ATOM 4857 O O . LEU B 1 276 ? 27.828 10.734 8.109 1 85.44 276 LEU B O 1
ATOM 4861 N N . TYR B 1 277 ? 29.969 11.375 7.773 1 81.06 277 TYR B N 1
ATOM 4862 C CA . TYR B 1 277 ? 29.797 11.344 6.324 1 81.06 277 TYR B CA 1
ATOM 4863 C C . TYR B 1 277 ? 29.453 9.938 5.844 1 81.06 277 TYR B C 1
ATOM 4865 O O . TYR B 1 277 ? 28.516 9.75 5.062 1 81.06 277 TYR B O 1
ATOM 4873 N N . ASP B 1 278 ? 30.156 9.023 6.41 1 78.19 278 ASP B N 1
ATOM 4874 C CA . ASP B 1 278 ? 29.938 7.633 6.016 1 78.19 278 ASP B CA 1
ATOM 4875 C C . ASP B 1 278 ? 28.547 7.156 6.422 1 78.19 278 ASP B C 1
ATOM 4877 O O . ASP B 1 278 ? 27.891 6.438 5.668 1 78.19 278 ASP B O 1
ATOM 4881 N N . GLY B 1 279 ? 28.219 7.539 7.648 1 71.44 279 GLY B N 1
ATOM 4882 C CA . GLY B 1 279 ? 26.922 7.129 8.156 1 71.44 279 GLY B CA 1
ATOM 4883 C C . GLY B 1 279 ? 25.766 7.699 7.355 1 71.44 279 GLY B C 1
ATOM 4884 O O . GLY B 1 279 ? 24.844 6.973 6.977 1 71.44 279 GLY B O 1
ATOM 4885 N N . PHE B 1 280 ? 25.859 8.977 7.043 1 77.88 280 PHE B N 1
ATOM 4886 C CA . PHE B 1 280 ? 24.797 9.602 6.258 1 77.88 280 PHE B CA 1
ATOM 4887 C C . PHE B 1 280 ? 24.703 8.977 4.875 1 77.88 280 PHE B C 1
ATOM 4889 O O . PHE B 1 280 ? 23.609 8.727 4.371 1 77.88 280 PHE B O 1
ATOM 4896 N N . ARG B 1 281 ? 25.859 8.695 4.414 1 68.5 281 ARG B N 1
ATOM 4897 C CA . ARG B 1 281 ? 25.891 8.07 3.1 1 68.5 281 ARG B CA 1
ATOM 4898 C C . ARG B 1 281 ? 25.328 6.648 3.16 1 68.5 281 ARG B C 1
ATOM 4900 O O . ARG B 1 281 ? 24.484 6.277 2.35 1 68.5 281 ARG B O 1
ATOM 4907 N N . ARG B 1 282 ? 25.797 6 4.09 1 61.91 282 ARG B N 1
ATOM 4908 C CA . ARG B 1 282 ? 25.469 4.582 4.195 1 61.91 282 ARG B CA 1
ATOM 4909 C C . ARG B 1 282 ? 24.016 4.375 4.582 1 61.91 282 ARG B C 1
ATOM 4911 O O . ARG B 1 282 ? 23.328 3.512 4.02 1 61.91 282 ARG B O 1
ATOM 4918 N N . TRP B 1 283 ? 23.547 5.191 5.527 1 59.41 283 TRP B N 1
ATOM 4919 C CA . TRP B 1 283 ? 22.266 4.887 6.148 1 59.41 283 TRP B CA 1
ATOM 4920 C C . TRP B 1 283 ? 21.156 5.77 5.566 1 59.41 283 TRP B C 1
ATOM 4922 O O . TRP B 1 283 ? 19.984 5.391 5.578 1 59.41 283 TRP B O 1
ATOM 4932 N N . LEU B 1 284 ? 21.656 6.953 5.07 1 60.47 284 LEU B N 1
ATOM 4933 C CA . LEU B 1 284 ? 20.641 7.902 4.645 1 60.47 284 LEU B CA 1
ATOM 4934 C C . LEU B 1 284 ? 20.797 8.25 3.168 1 60.47 284 LEU B C 1
ATOM 4936 O O . LEU B 1 284 ? 19.953 8.953 2.598 1 60.47 284 LEU B O 1
ATOM 4940 N N . GLY B 1 285 ? 21.891 7.785 2.535 1 57.81 285 GLY B N 1
ATOM 4941 C CA . GLY B 1 285 ? 22.141 8.008 1.119 1 57.81 285 GLY B CA 1
ATOM 4942 C C . GLY B 1 285 ? 22.391 9.461 0.777 1 57.81 285 GLY B C 1
ATOM 4943 O O . GLY B 1 285 ? 22.109 9.898 -0.342 1 57.81 285 GLY B O 1
ATOM 4944 N N . THR B 1 286 ? 22.672 10.211 1.652 1 69.44 286 THR B N 1
ATOM 4945 C CA . THR B 1 286 ? 22.891 11.641 1.491 1 69.44 286 THR B CA 1
ATOM 4946 C C . THR B 1 286 ? 24.062 12.109 2.336 1 69.44 286 THR B C 1
ATOM 4948 O O . THR B 1 286 ? 24.812 11.289 2.875 1 69.44 286 THR B O 1
ATOM 4951 N N . THR B 1 287 ? 24.469 13.383 2.219 1 79.06 287 THR B N 1
ATOM 4952 C CA . THR B 1 287 ? 25.469 13.992 3.08 1 79.06 287 THR B CA 1
ATOM 4953 C C . THR B 1 287 ? 24.812 14.797 4.195 1 79.06 287 THR B C 1
ATOM 4955 O O . THR B 1 287 ? 23.641 15.18 4.086 1 79.06 287 THR B O 1
ATOM 4958 N N . PRO B 1 288 ? 25.531 15.008 5.227 1 81.69 288 PRO B N 1
ATOM 4959 C CA . PRO B 1 288 ? 24.953 15.766 6.34 1 81.69 288 PRO B CA 1
ATOM 4960 C C . PRO B 1 288 ? 24.391 17.125 5.902 1 81.69 288 PRO B C 1
ATOM 4962 O O . PRO B 1 288 ? 23.297 17.5 6.301 1 81.69 288 PRO B O 1
ATOM 4965 N N . MET B 1 289 ? 25.109 17.734 5.023 1 83.38 289 MET B N 1
ATOM 4966 C CA . MET B 1 289 ? 24.703 19.078 4.621 1 83.38 289 MET B CA 1
ATOM 4967 C C . MET B 1 289 ? 23.5 19.016 3.672 1 83.38 289 MET B C 1
ATOM 4969 O O . MET B 1 289 ? 22.594 19.844 3.752 1 83.38 289 MET B O 1
ATOM 4973 N N . GLU B 1 290 ? 23.578 18.031 2.85 1 81.56 290 GLU B N 1
ATOM 4974 C CA . GLU B 1 290 ? 22.422 17.859 1.967 1 81.56 290 GLU B CA 1
ATOM 4975 C C . GLU B 1 290 ? 21.188 17.453 2.754 1 81.56 290 GLU B C 1
ATOM 4977 O O . GLU B 1 290 ? 20.078 17.906 2.453 1 81.56 290 GLU B O 1
ATOM 4982 N N . TYR B 1 291 ? 21.422 16.609 3.742 1 80.88 291 TYR B N 1
ATOM 4983 C CA . TYR B 1 291 ? 20.328 16.234 4.629 1 80.88 291 TYR B CA 1
ATOM 4984 C C . TYR B 1 291 ? 19.734 17.469 5.305 1 80.88 291 TYR B C 1
ATOM 4986 O O . TYR B 1 291 ? 18.516 17.656 5.332 1 80.88 291 TYR B O 1
ATOM 4994 N N . GLN B 1 292 ? 20.547 18.328 5.836 1 83.94 292 GLN B N 1
ATOM 4995 C CA . GLN B 1 292 ? 20.109 19.578 6.465 1 83.94 292 GLN B CA 1
ATOM 4996 C C . GLN B 1 292 ? 19.312 20.438 5.484 1 83.94 292 GLN B C 1
ATOM 4998 O O . GLN B 1 292 ? 18.266 20.984 5.832 1 83.94 292 GLN B O 1
ATOM 5003 N N . ARG B 1 293 ? 19.844 20.531 4.34 1 84.38 293 ARG B N 1
ATOM 5004 C CA . ARG B 1 293 ? 19.172 21.328 3.318 1 84.38 293 ARG B CA 1
ATOM 5005 C C . ARG B 1 293 ? 17.781 20.797 3.041 1 84.38 293 ARG B C 1
ATOM 5007 O O . ARG B 1 293 ? 16.812 21.562 2.955 1 84.38 293 ARG B O 1
ATOM 5014 N N . GLN B 1 294 ? 17.703 19.547 2.949 1 80.62 294 GLN B N 1
ATOM 5015 C CA . GLN B 1 294 ? 16.406 18.922 2.67 1 80.62 294 GLN B CA 1
ATOM 5016 C C . GLN B 1 294 ? 15.43 19.156 3.816 1 80.62 294 GLN B C 1
ATOM 5018 O O . GLN B 1 294 ? 14.242 19.391 3.584 1 80.62 294 GLN B O 1
ATOM 5023 N N . VAL B 1 295 ? 15.914 19 5.004 1 78.06 295 VAL B N 1
ATOM 5024 C CA . VAL B 1 295 ? 15.102 19.266 6.184 1 78.06 295 VAL B CA 1
ATOM 5025 C C . VAL B 1 295 ? 14.57 20.703 6.137 1 78.06 295 VAL B C 1
ATOM 5027 O O . VAL B 1 295 ? 13.383 20.938 6.383 1 78.06 295 VAL B O 1
ATOM 5030 N N . ARG B 1 296 ? 15.422 21.594 5.793 1 82.44 296 ARG B N 1
ATOM 5031 C CA . ARG B 1 296 ? 15.031 23 5.719 1 82.44 296 ARG B CA 1
ATOM 5032 C C . ARG B 1 296 ? 13.977 23.219 4.637 1 82.44 296 ARG B C 1
ATOM 5034 O O . ARG B 1 296 ? 13.016 23.953 4.844 1 82.44 296 ARG B O 1
ATOM 5041 N N . LEU B 1 297 ? 14.227 22.609 3.549 1 80.12 297 LEU B N 1
ATOM 5042 C CA . LEU B 1 297 ? 13.266 22.766 2.457 1 80.12 297 LEU B CA 1
ATOM 5043 C C . LEU B 1 297 ? 11.898 22.219 2.854 1 80.12 297 LEU B C 1
ATOM 5045 O O . LEU B 1 297 ? 10.875 22.844 2.549 1 80.12 297 LEU B O 1
ATOM 5049 N N . ARG B 1 298 ? 11.953 21.188 3.498 1 75.19 298 ARG B N 1
ATOM 5050 C CA . ARG B 1 298 ? 10.695 20.594 3.959 1 75.19 298 ARG B CA 1
ATOM 5051 C C . ARG B 1 298 ? 9.992 21.531 4.949 1 75.19 298 ARG B C 1
ATOM 5053 O O . ARG B 1 298 ? 8.781 21.719 4.871 1 75.19 298 ARG B O 1
ATOM 5060 N N . ARG B 1 299 ? 10.727 21.938 5.855 1 74.06 299 ARG B N 1
ATOM 5061 C CA . ARG B 1 299 ? 10.172 22.875 6.832 1 74.06 299 ARG B CA 1
ATOM 5062 C C . ARG B 1 299 ? 9.617 24.125 6.152 1 74.06 299 ARG B C 1
ATOM 5064 O O . ARG B 1 299 ? 8.562 24.625 6.535 1 74.06 299 ARG B O 1
ATOM 5071 N N . ALA B 1 300 ? 10.359 24.531 5.215 1 80.81 300 ALA B N 1
ATOM 5072 C CA . ALA B 1 300 ? 9.883 25.672 4.453 1 80.81 300 ALA B CA 1
ATOM 5073 C C . ALA B 1 300 ? 8.539 25.375 3.791 1 80.81 300 ALA B C 1
ATOM 5075 O O . ALA B 1 300 ? 7.621 26.203 3.832 1 80.81 300 ALA B O 1
ATOM 5076 N N . TRP B 1 301 ? 8.477 24.281 3.238 1 74.62 301 TRP B N 1
ATOM 5077 C CA . TRP B 1 301 ? 7.254 23.875 2.562 1 74.62 301 TRP B CA 1
ATOM 5078 C C . TRP B 1 301 ? 6.074 23.875 3.527 1 74.62 301 TRP B C 1
ATOM 5080 O O . TRP B 1 301 ? 5.004 24.391 3.209 1 74.62 301 TRP B O 1
ATOM 5090 N N . VAL B 1 302 ? 6.285 23.359 4.609 1 66.62 302 VAL B N 1
ATOM 5091 C CA . VAL B 1 302 ? 5.242 23.297 5.633 1 66.62 302 VAL B CA 1
ATOM 5092 C C . VAL B 1 302 ? 4.844 24.719 6.055 1 66.62 302 VAL B C 1
ATOM 5094 O O . VAL B 1 302 ? 3.656 25.031 6.133 1 66.62 302 VAL B O 1
ATOM 5097 N N . GLU B 1 303 ? 5.812 25.438 6.297 1 72.06 303 GLU B N 1
ATOM 5098 C CA . GLU B 1 303 ? 5.555 26.797 6.758 1 72.06 303 GLU B CA 1
ATOM 5099 C C . GLU B 1 303 ? 4.863 27.625 5.676 1 72.06 303 GLU B C 1
ATOM 5101 O O . GLU B 1 303 ? 3.977 28.422 5.973 1 72.06 303 GLU B O 1
ATOM 5106 N N . LEU B 1 304 ? 5.312 27.422 4.457 1 75 304 LEU B N 1
ATOM 5107 C CA . LEU B 1 304 ? 4.723 28.156 3.352 1 75 304 LEU B CA 1
ATOM 5108 C C . LEU B 1 304 ? 3.266 27.75 3.141 1 75 304 LEU B C 1
ATOM 5110 O O . LEU B 1 304 ? 2.412 28.609 2.877 1 75 304 LEU B O 1
ATOM 5114 N N . ARG B 1 305 ? 3.051 26.594 3.305 1 66.25 305 ARG B N 1
ATOM 5115 C CA . ARG B 1 305 ? 1.719 26.062 3.041 1 66.25 305 ARG B CA 1
ATOM 5116 C C . ARG B 1 305 ? 0.75 26.438 4.16 1 66.25 305 ARG B C 1
ATOM 5118 O O . ARG B 1 305 ? -0.452 26.578 3.926 1 66.25 305 ARG B O 1
ATOM 5125 N N . THR B 1 306 ? 1.345 26.578 5.301 1 61.69 306 THR B N 1
ATOM 5126 C CA . THR B 1 306 ? 0.497 26.812 6.461 1 61.69 306 THR B CA 1
ATOM 5127 C C . THR B 1 306 ? 0.51 28.297 6.832 1 61.69 306 THR B C 1
ATOM 5129 O O . THR B 1 306 ? 0.022 28.688 7.898 1 61.69 306 THR B O 1
ATOM 5132 N N . ALA B 1 307 ? 1.192 28.875 6.031 1 61.69 307 ALA B N 1
ATOM 5133 C CA . ALA B 1 307 ? 1.29 30.312 6.328 1 61.69 307 ALA B CA 1
ATOM 5134 C C . ALA B 1 307 ? -0.089 30.953 6.34 1 61.69 307 ALA B C 1
ATOM 5136 O O . ALA B 1 307 ? -0.92 30.688 5.473 1 61.69 307 ALA B O 1
ATOM 5137 N N . ASP B 1 308 ? -0.486 31.5 7.461 1 54.5 308 ASP B N 1
ATOM 5138 C CA . ASP B 1 308 ? -1.745 32.219 7.676 1 54.5 308 ASP B CA 1
ATOM 5139 C C . ASP B 1 308 ? -1.941 33.312 6.637 1 54.5 308 ASP B C 1
ATOM 5141 O O . ASP B 1 308 ? -1.064 34.156 6.445 1 54.5 308 ASP B O 1
ATOM 5145 N N . PRO B 1 309 ? -2.98 33.156 5.789 1 52.62 309 PRO B N 1
ATOM 5146 C CA . PRO B 1 309 ? -3.264 34.219 4.812 1 52.62 309 PRO B CA 1
ATOM 5147 C C . PRO B 1 309 ? -3.209 35.625 5.422 1 52.62 309 PRO B C 1
ATOM 5149 O O . PRO B 1 309 ? -2.883 36.594 4.73 1 52.62 309 PRO B O 1
ATOM 5152 N N . GLY B 1 310 ? -3.73 35.812 6.512 1 53.62 310 GLY B N 1
ATOM 5153 C CA . GLY B 1 310 ? -3.809 37.094 7.152 1 53.62 310 GLY B CA 1
ATOM 5154 C C . GLY B 1 310 ? -2.473 37.594 7.688 1 53.62 310 GLY B C 1
ATOM 5155 O O . GLY B 1 310 ? -2.348 38.75 8.109 1 53.62 310 GLY B O 1
ATOM 5156 N N . ALA B 1 311 ? -1.624 36.781 7.961 1 51.47 311 ALA B N 1
ATOM 5157 C CA . ALA B 1 311 ? -0.366 37.281 8.523 1 51.47 311 ALA B CA 1
ATOM 5158 C C . ALA B 1 311 ? 0.519 37.875 7.434 1 51.47 311 ALA B C 1
ATOM 5160 O O . ALA B 1 311 ? 0.882 37.188 6.473 1 51.47 311 ALA B O 1
ATOM 5161 N N . GLU B 1 312 ? 0.42 39.062 7.152 1 52.19 312 GLU B N 1
ATOM 5162 C CA . GLU B 1 312 ? 1.164 39.906 6.238 1 52.19 312 GLU B CA 1
ATOM 5163 C C . GLU B 1 312 ? 2.641 39.531 6.199 1 52.19 312 GLU B C 1
ATOM 5165 O O . GLU B 1 312 ? 3.322 39.781 5.199 1 52.19 312 GLU B O 1
ATOM 5170 N N . THR B 1 313 ? 3.184 38.938 7.211 1 54.91 313 THR B N 1
ATOM 5171 C CA . THR B 1 313 ? 4.629 38.906 7.414 1 54.91 313 THR B CA 1
ATOM 5172 C C . THR B 1 313 ? 5.242 37.625 6.906 1 54.91 313 THR B C 1
ATOM 5174 O O . THR B 1 313 ? 6.465 37.5 6.789 1 54.91 313 THR B O 1
ATOM 5177 N N . ALA B 1 314 ? 4.5 36.656 6.605 1 61.12 314 ALA B N 1
ATOM 5178 C CA . ALA B 1 314 ? 5.242 35.469 6.223 1 61.12 314 ALA B CA 1
ATOM 5179 C C . ALA B 1 314 ? 5.566 35.469 4.73 1 61.12 314 ALA B C 1
ATOM 5181 O O . ALA B 1 314 ? 4.672 35.344 3.895 1 61.12 314 ALA B O 1
ATOM 5182 N N . THR B 1 315 ? 6.676 36.094 4.383 1 78.38 315 THR B N 1
ATOM 5183 C CA . THR B 1 315 ? 7.164 36.094 3.008 1 78.38 315 THR B CA 1
ATOM 5184 C C . THR B 1 315 ? 8.094 34.906 2.783 1 78.38 315 THR B C 1
ATOM 5186 O O . THR B 1 315 ? 8.602 34.312 3.742 1 78.38 315 THR B O 1
ATOM 5189 N N . VAL B 1 316 ? 8.141 34.562 1.517 1 87 316 VAL B N 1
ATOM 5190 C CA . VAL B 1 316 ? 9.062 33.5 1.11 1 87 316 VAL B CA 1
ATOM 5191 C C . VAL B 1 316 ? 10.461 33.812 1.633 1 87 316 VAL B C 1
ATOM 5193 O O . VAL B 1 316 ? 11.148 32.938 2.143 1 87 316 VAL B O 1
ATOM 5196 N N . THR B 1 317 ? 10.742 35.125 1.644 1 86.19 317 THR B N 1
ATOM 5197 C CA . THR B 1 317 ? 12.062 35.562 2.07 1 86.19 317 THR B CA 1
ATOM 5198 C C . THR B 1 317 ? 12.242 35.375 3.572 1 86.19 317 THR B C 1
ATOM 5200 O O . THR B 1 317 ? 13.281 34.875 4.016 1 86.19 317 THR B O 1
ATOM 5203 N N . GLU B 1 318 ? 11.234 35.688 4.293 1 84 318 GLU B N 1
ATOM 5204 C CA . GLU B 1 318 ? 11.312 35.562 5.746 1 84 318 GLU B CA 1
ATOM 5205 C C . GLU B 1 318 ? 11.438 34.094 6.168 1 84 318 GLU B C 1
ATOM 5207 O O . GLU B 1 318 ? 12.25 33.75 7.031 1 84 318 GLU B O 1
ATOM 5212 N N . ILE B 1 319 ? 10.648 33.281 5.57 1 84.81 319 ILE B N 1
ATOM 5213 C CA . ILE B 1 319 ? 10.641 31.875 5.91 1 84.81 319 ILE B CA 1
ATOM 5214 C C . ILE B 1 319 ? 11.977 31.25 5.512 1 84.81 319 ILE B C 1
ATOM 5216 O O . ILE B 1 319 ? 12.578 30.516 6.293 1 84.81 319 ILE B O 1
ATOM 5220 N N . ALA B 1 320 ? 12.43 31.609 4.367 1 88.06 320 ALA B N 1
ATOM 5221 C CA . ALA B 1 320 ? 13.711 31.094 3.887 1 88.06 320 ALA B CA 1
ATOM 5222 C C . ALA B 1 320 ? 14.852 31.531 4.797 1 88.06 320 ALA B C 1
ATOM 5224 O O . ALA B 1 320 ? 15.695 30.719 5.176 1 88.06 320 ALA B O 1
ATOM 5225 N N . SER B 1 321 ? 14.836 32.781 5.168 1 85.5 321 SER B N 1
ATOM 5226 C CA . SER B 1 321 ? 15.883 33.344 6.023 1 85.5 321 SER B CA 1
ATOM 5227 C C . SER B 1 321 ? 15.859 32.719 7.406 1 85.5 321 SER B C 1
ATOM 5229 O O . SER B 1 321 ? 16.906 32.344 7.945 1 85.5 321 SER B O 1
ATOM 5231 N N . ARG B 1 322 ? 14.711 32.531 7.914 1 83.12 322 ARG B N 1
ATOM 5232 C CA . ARG B 1 322 ? 14.555 31.953 9.242 1 83.12 322 ARG B CA 1
ATOM 5233 C C . ARG B 1 322 ? 15.055 30.5 9.266 1 83.12 322 ARG B C 1
ATOM 5235 O O . ARG B 1 322 ? 15.609 30.047 10.266 1 83.12 322 ARG B O 1
ATOM 5242 N N . LEU B 1 323 ? 14.938 29.922 8.109 1 84.81 323 LEU B N 1
ATOM 5243 C CA . LEU B 1 323 ? 15.297 28.516 8.039 1 84.81 323 LEU B CA 1
ATOM 5244 C C . LEU B 1 323 ? 16.766 28.344 7.633 1 84.81 323 LEU B C 1
ATOM 5246 O O . LEU B 1 323 ? 17.25 27.219 7.508 1 84.81 323 LEU B O 1
ATOM 5250 N N . GLY B 1 324 ? 17.438 29.469 7.379 1 84.81 324 GLY B N 1
ATOM 5251 C CA . GLY B 1 324 ? 18.891 29.438 7.227 1 84.81 324 GLY B CA 1
ATOM 5252 C C . GLY B 1 324 ? 19.344 29.469 5.781 1 84.81 324 GLY B C 1
ATOM 5253 O O . GLY B 1 324 ? 20.516 29.219 5.48 1 84.81 324 GLY B O 1
ATOM 5254 N N . PHE B 1 325 ? 18.391 29.766 4.891 1 88 325 PHE B N 1
ATOM 5255 C CA . PHE B 1 325 ? 18.812 29.922 3.504 1 88 325 PHE B CA 1
ATOM 5256 C C . PHE B 1 325 ? 19.391 31.312 3.279 1 88 325 PHE B C 1
ATOM 5258 O O . PHE B 1 325 ? 18.781 32.312 3.635 1 88 325 PHE B O 1
ATOM 5265 N N . THR B 1 326 ? 20.641 31.297 2.803 1 83.69 326 THR B N 1
ATOM 5266 C CA . THR B 1 326 ? 21.328 32.562 2.641 1 83.69 326 THR B CA 1
ATOM 5267 C C . THR B 1 326 ? 21.156 33.094 1.218 1 83.69 326 THR B C 1
ATOM 5269 O O . THR B 1 326 ? 21.359 34.281 0.962 1 83.69 326 THR B O 1
ATOM 5272 N N . ASN B 1 327 ? 20.969 32.219 0.336 1 87.75 327 ASN B N 1
ATOM 5273 C CA . ASN B 1 327 ? 20.75 32.594 -1.059 1 87.75 327 ASN B CA 1
ATOM 5274 C C . ASN B 1 327 ? 19.344 32.219 -1.522 1 87.75 327 ASN B C 1
ATOM 5276 O O . ASN B 1 327 ? 19.031 31.047 -1.709 1 87.75 327 ASN B O 1
ATOM 5280 N N . LEU B 1 328 ? 18.453 33.281 -1.718 1 87.5 328 LEU B N 1
ATOM 5281 C CA . LEU B 1 328 ? 17.047 33.062 -2.037 1 87.5 328 LEU B CA 1
ATOM 5282 C C . LEU B 1 328 ? 16.891 32.375 -3.398 1 87.5 328 LEU B C 1
ATOM 5284 O O . LEU B 1 328 ? 15.977 31.594 -3.605 1 87.5 328 LEU B O 1
ATOM 5288 N N . GLY B 1 329 ? 17.781 32.75 -4.293 1 87.75 329 GLY B N 1
ATOM 5289 C CA . GLY B 1 329 ? 17.734 32.094 -5.59 1 87.75 329 GLY B CA 1
ATOM 5290 C C . GLY B 1 329 ? 18 30.594 -5.52 1 87.75 329 GLY B C 1
ATOM 5291 O O . GLY B 1 329 ? 17.281 29.812 -6.137 1 87.75 329 GLY B O 1
ATOM 5292 N N . ARG B 1 330 ? 19.062 30.266 -4.754 1 85.88 330 ARG B N 1
ATOM 5293 C CA . ARG B 1 330 ? 19.391 28.859 -4.578 1 85.88 330 ARG B CA 1
ATOM 5294 C C . ARG B 1 330 ? 18.281 28.125 -3.82 1 85.88 330 ARG B C 1
ATOM 5296 O O . ARG B 1 330 ? 17.984 26.969 -4.105 1 85.88 330 ARG B O 1
ATOM 5303 N N . PHE B 1 331 ? 17.703 28.875 -2.91 1 91.31 331 PHE B N 1
ATOM 5304 C CA . PHE B 1 331 ? 16.562 28.328 -2.186 1 91.31 331 PHE B CA 1
ATOM 5305 C C . PHE B 1 331 ? 15.414 28.031 -3.137 1 91.31 331 PHE B C 1
ATOM 5307 O O . PHE B 1 331 ? 14.883 26.922 -3.145 1 91.31 331 PHE B O 1
ATOM 5314 N N . ALA B 1 332 ? 15.07 28.969 -3.969 1 88 332 ALA B N 1
ATOM 5315 C CA . ALA B 1 332 ? 13.945 28.812 -4.887 1 88 332 ALA B CA 1
ATOM 5316 C C . ALA B 1 332 ? 14.203 27.688 -5.879 1 88 332 ALA B C 1
ATOM 5318 O O . ALA B 1 332 ? 13.305 26.891 -6.18 1 88 332 ALA B O 1
ATOM 5319 N N . ALA B 1 333 ? 15.422 27.594 -6.27 1 84.88 333 ALA B N 1
ATOM 5320 C CA . ALA B 1 333 ? 15.789 26.562 -7.227 1 84.88 333 ALA B CA 1
ATOM 5321 C C . ALA B 1 333 ? 15.703 25.172 -6.586 1 84.88 333 ALA B C 1
ATOM 5323 O O . ALA B 1 333 ? 15.164 24.25 -7.188 1 84.88 333 ALA B O 1
ATOM 5324 N N . GLY B 1 334 ? 16.266 25.078 -5.418 1 81.44 334 GLY B N 1
ATOM 5325 C CA . GLY B 1 334 ? 16.203 23.828 -4.695 1 81.44 334 GLY B CA 1
ATOM 5326 C C . GLY B 1 334 ? 14.781 23.406 -4.34 1 81.44 334 GLY B C 1
ATOM 5327 O O . GLY B 1 334 ? 14.43 22.234 -4.434 1 81.44 334 GLY B O 1
ATOM 5328 N N . TYR B 1 335 ? 14.023 24.406 -3.926 1 83.62 335 TYR B N 1
ATOM 5329 C CA . TYR B 1 335 ? 12.617 24.172 -3.59 1 83.62 335 TYR B CA 1
ATOM 5330 C C . TYR B 1 335 ? 11.844 23.656 -4.793 1 83.62 335 TYR B C 1
ATOM 5332 O O . TYR B 1 335 ? 11.125 22.656 -4.688 1 83.62 335 TYR B O 1
ATOM 5340 N N . ARG B 1 336 ? 12.078 24.266 -5.863 1 80 336 ARG B N 1
ATOM 5341 C CA . ARG B 1 336 ? 11.398 23.859 -7.09 1 80 336 ARG B CA 1
ATOM 5342 C C . ARG B 1 336 ? 11.805 22.453 -7.504 1 80 336 ARG B C 1
ATOM 5344 O O . ARG B 1 336 ? 10.969 21.656 -7.941 1 80 336 ARG B O 1
ATOM 5351 N N . ARG B 1 337 ? 13.008 22.234 -7.398 1 72.69 337 ARG B N 1
ATOM 5352 C CA . ARG B 1 337 ? 13.5 20.906 -7.75 1 72.69 337 ARG B CA 1
ATOM 5353 C C . ARG B 1 337 ? 12.828 19.844 -6.898 1 72.69 337 ARG B C 1
ATOM 5355 O O . ARG B 1 337 ? 12.484 18.766 -7.402 1 72.69 337 ARG B O 1
ATOM 5362 N N . ARG B 1 338 ? 12.664 20.25 -5.684 1 67.38 338 ARG B N 1
ATOM 5363 C CA .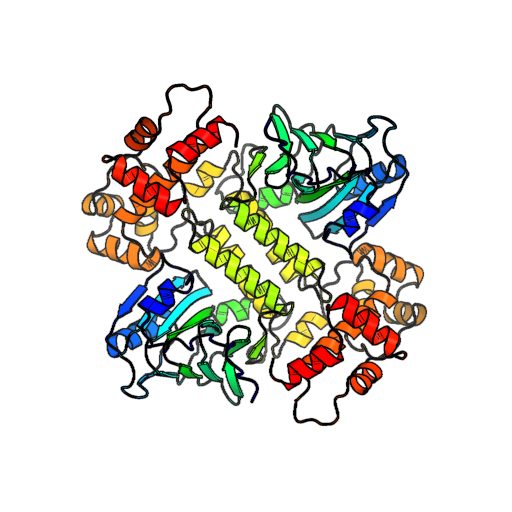 ARG B 1 338 ? 12.164 19.266 -4.734 1 67.38 338 ARG B CA 1
ATOM 5364 C C . ARG B 1 338 ? 10.641 19.156 -4.809 1 67.38 338 ARG B C 1
ATOM 5366 O O . ARG B 1 338 ? 10.086 18.062 -4.695 1 67.38 338 ARG B O 1
ATOM 5373 N N . PHE B 1 339 ? 9.977 20.297 -5.008 1 68 339 PHE B N 1
ATOM 5374 C CA . PHE B 1 339 ? 8.531 20.297 -4.805 1 68 339 PHE B CA 1
ATOM 5375 C C . PHE B 1 339 ? 7.805 20.625 -6.102 1 68 339 PHE B C 1
ATOM 5377 O O . PHE B 1 339 ? 6.57 20.609 -6.148 1 68 339 PHE B O 1
ATOM 5384 N N . GLY B 1 340 ? 8.516 20.875 -7.102 1 66.25 340 GLY B N 1
ATOM 5385 C CA . GLY B 1 340 ? 7.957 21.062 -8.438 1 66.25 340 GLY B CA 1
ATOM 5386 C C . GLY B 1 340 ? 7.352 22.422 -8.648 1 66.25 340 GLY B C 1
ATOM 5387 O O . GLY B 1 340 ? 6.793 22.703 -9.719 1 66.25 340 GLY B O 1
ATOM 5388 N N . GLU B 1 341 ? 7.332 23.203 -7.723 1 74.81 341 GLU B N 1
ATOM 5389 C CA . GLU B 1 341 ? 6.816 24.562 -7.812 1 74.81 341 GLU B CA 1
ATOM 5390 C C . GLU B 1 341 ? 7.676 25.531 -7.008 1 74.81 341 GLU B C 1
ATOM 5392 O O . GLU B 1 341 ? 8.461 25.125 -6.152 1 74.81 341 GLU B O 1
ATOM 5397 N N . LEU B 1 342 ? 7.48 26.812 -7.352 1 86.25 342 LEU B N 1
ATOM 5398 C CA . LEU B 1 342 ? 8.211 27.844 -6.617 1 86.25 342 LEU B CA 1
ATOM 5399 C C . LEU B 1 342 ? 7.621 28.047 -5.227 1 86.25 342 LEU B C 1
ATOM 5401 O O . LEU B 1 342 ? 6.414 27.875 -5.031 1 86.25 342 LEU B O 1
ATOM 5405 N N . PRO B 1 343 ? 8.5 28.438 -4.324 1 84.88 343 PRO B N 1
ATOM 5406 C CA . PRO B 1 343 ? 7.996 28.719 -2.977 1 84.88 343 PRO B CA 1
ATOM 5407 C C . PRO B 1 343 ? 6.867 29.734 -2.969 1 84.88 343 PRO B C 1
ATOM 5409 O O . PRO B 1 343 ? 5.918 29.609 -2.189 1 84.88 343 PRO B O 1
ATOM 5412 N N . SER B 1 344 ? 7 30.688 -3.807 1 84.94 344 SER B N 1
ATOM 5413 C CA . SER B 1 344 ? 5.973 31.719 -3.881 1 84.94 344 SER B CA 1
ATOM 5414 C C . SER B 1 344 ? 4.625 31.125 -4.277 1 84.94 344 SER B C 1
ATOM 5416 O O . SER B 1 344 ? 3.582 31.547 -3.779 1 84.94 344 SER B O 1
ATOM 5418 N N . THR B 1 345 ? 4.668 30.156 -5.137 1 79.69 345 THR B N 1
ATOM 5419 C CA . THR B 1 345 ? 3.449 29.484 -5.574 1 79.69 345 THR B CA 1
ATOM 5420 C C . THR B 1 345 ? 2.812 28.719 -4.426 1 79.69 345 THR B C 1
ATOM 5422 O O . THR B 1 345 ? 1.595 28.75 -4.238 1 79.69 345 THR B O 1
ATOM 5425 N N . THR B 1 346 ? 3.695 28.078 -3.721 1 73.31 346 THR B N 1
ATOM 5426 C CA . THR B 1 346 ? 3.215 27.344 -2.562 1 73.31 346 THR B CA 1
ATOM 5427 C C . THR B 1 346 ? 2.568 28.281 -1.546 1 73.31 346 THR B C 1
ATOM 5429 O O . THR B 1 346 ? 1.52 27.953 -0.981 1 73.31 346 THR B O 1
ATOM 5432 N N . LEU B 1 347 ? 3.199 29.391 -1.297 1 78.19 347 LEU B N 1
ATOM 5433 C CA . LEU B 1 347 ? 2.676 30.359 -0.349 1 78.19 347 LEU B CA 1
ATOM 5434 C C . LEU B 1 347 ? 1.318 30.891 -0.803 1 78.19 347 LEU B C 1
ATOM 5436 O O . LEU B 1 347 ? 0.395 31.016 0.004 1 78.19 347 LEU B O 1
ATOM 5440 N N . GLN B 1 348 ? 1.248 31.172 -2.084 1 75.19 348 GLN B N 1
ATOM 5441 C CA . GLN B 1 348 ? -0.009 31.688 -2.623 1 75.19 348 GLN B CA 1
ATOM 5442 C C . GLN B 1 348 ? -1.123 30.656 -2.49 1 75.19 348 GLN B C 1
ATOM 5444 O O . GLN B 1 348 ? -2.258 30.984 -2.152 1 75.19 348 GLN B O 1
ATOM 5449 N N . ARG B 1 349 ? -0.727 29.531 -2.701 1 65.88 349 ARG B N 1
ATOM 5450 C CA . ARG B 1 349 ? -1.703 28.438 -2.588 1 65.88 349 ARG B CA 1
ATOM 5451 C C . ARG B 1 349 ? -2.18 28.281 -1.148 1 65.88 349 ARG B C 1
ATOM 5453 O O . ARG B 1 349 ? -3.361 28.031 -0.905 1 65.88 349 ARG B O 1
ATOM 5460 N N . GLY B 1 350 ? -1.272 28.344 -0.345 1 57.5 350 GLY B N 1
ATOM 5461 C CA . GLY B 1 350 ? -1.611 28.312 1.068 1 57.5 350 GLY B CA 1
ATOM 5462 C C . GLY B 1 350 ? -2.516 29.453 1.483 1 57.5 350 GLY B C 1
ATOM 5463 O O . GLY B 1 350 ? -3.453 29.266 2.26 1 57.5 350 GLY B O 1
ATOM 5464 N N . ARG B 1 351 ? -2.139 30.547 0.967 1 60.81 351 ARG B N 1
ATOM 5465 C CA . ARG B 1 351 ? -2.938 31.719 1.277 1 60.81 351 ARG B CA 1
ATOM 5466 C C . ARG B 1 351 ? -4.328 31.625 0.658 1 60.81 351 ARG B C 1
ATOM 5468 O O . ARG B 1 351 ? -5.301 32.156 1.211 1 60.81 351 ARG B O 1
ATOM 5475 N N . ASP B 1 352 ? -4.277 31.078 -0.483 1 56.31 352 ASP B N 1
ATOM 5476 C CA . ASP B 1 352 ? -5.547 30.938 -1.184 1 56.31 352 ASP B CA 1
ATOM 5477 C C . ASP B 1 352 ? -6.352 29.766 -0.633 1 56.31 352 ASP B C 1
ATOM 5479 O O . ASP B 1 352 ? -7.496 29.547 -1.036 1 56.31 352 ASP B O 1
ATOM 5483 N N . GLY B 1 353 ? -5.863 29.297 0.384 1 48.97 353 GLY B N 1
ATOM 5484 C CA . GLY B 1 353 ? -6.57 28.188 0.997 1 48.97 353 GLY B CA 1
ATOM 5485 C C . GLY B 1 353 ? -6.504 26.906 0.177 1 48.97 353 GLY B C 1
ATOM 5486 O O . GLY B 1 353 ? -7.387 26.047 0.278 1 48.97 353 GLY B O 1
ATOM 5487 N N . TYR B 1 354 ? -5.633 26.969 -0.873 1 40.09 354 TYR B N 1
ATOM 5488 C CA . TYR B 1 354 ? -5.477 25.781 -1.696 1 40.09 354 TYR B CA 1
ATOM 5489 C C . TYR B 1 354 ? -4.461 24.812 -1.087 1 40.09 354 TYR B C 1
ATOM 5491 O O . TYR B 1 354 ? -3.52 25.25 -0.416 1 40.09 354 TYR B O 1
#

pLDDT: mean 80.04, std 15.32, range [24.3, 97.31]